Protein 3CNY (pdb70)

InterPro domains:
  IPR013022 Xylose isomerase-like, TIM barrel domain [PF01261] (83-294)
  IPR023952 Inosose dehydratase [MF_01672] (4-299)
  IPR030823 IolE/MocC family [TIGR04379] (9-296)
  IPR036237 Xylose isomerase-like superfamily [SSF51658] (10-296)
  IPR050312 IolE/XylA/MocC-like [PTHR12110] (7-294)

Structure (mmCIF, N/CA/C/O backbone):
data_3CNY
#
_entry.id   3CNY
#
_cell.length_a   51.235
_cell.length_b   51.553
_cell.length_c   246.908
_cell.angle_alpha   90.000
_cell.angle_beta   90.000
_cell.angle_gamma   90.000
#
_symmetry.space_group_name_H-M   'P 21 21 21'
#
loop_
_entity.id
_entity.type
_entity.pdbx_description
1 polymer 'Inositol catabolism protein IolE'
2 non-polymer 1,2-ETHANEDIOL
3 non-polymer 'ACETATE ION'
4 water water
#
loop_
_atom_site.group_PDB
_atom_site.id
_atom_site.type_symbol
_atom_site.label_atom_id
_atom_site.label_alt_id
_atom_site.label_comp_id
_atom_site.label_asym_id
_atom_site.label_entity_id
_atom_site.label_seq_id
_atom_site.pdbx_PDB_ins_code
_atom_site.Cartn_x
_atom_site.Cartn_y
_atom_site.Cartn_z
_atom_site.occupancy
_atom_site.B_iso_or_equiv
_atom_site.auth_seq_id
_atom_site.auth_comp_id
_atom_site.auth_asym_id
_atom_site.auth_atom_id
_atom_site.pdbx_PDB_model_num
ATOM 9 N N . SER A 1 3 ? 15.936 24.708 14.407 1.00 47.15 2 SER A N 1
ATOM 10 C CA . SER A 1 3 ? 15.571 24.382 15.789 1.00 47.54 2 SER A CA 1
ATOM 11 C C . SER A 1 3 ? 15.834 25.582 16.695 1.00 47.23 2 SER A C 1
ATOM 12 O O . SER A 1 3 ? 16.808 26.323 16.503 1.00 44.37 2 SER A O 1
ATOM 15 N N . SER A 1 4 ? 14.944 25.772 17.671 1.00 46.60 3 SER A N 1
ATOM 16 C CA . SER A 1 4 ? 15.127 26.809 18.669 1.00 45.81 3 SER A CA 1
ATOM 17 C C . SER A 1 4 ? 16.372 26.485 19.482 1.00 43.37 3 SER A C 1
ATOM 18 O O . SER A 1 4 ? 17.051 27.386 19.943 1.00 42.69 3 SER A O 1
ATOM 21 N N . LYS A 1 5 ? 16.685 25.199 19.611 1.00 41.12 4 LYS A N 1
ATOM 22 C CA . LYS A 1 5 ? 17.916 24.766 20.279 1.00 39.43 4 LYS A CA 1
ATOM 23 C C . LYS A 1 5 ? 19.208 25.250 19.563 1.00 37.59 4 LYS A C 1
ATOM 24 O O . LYS A 1 5 ? 20.112 25.763 20.224 1.00 36.61 4 LYS A O 1
ATOM 30 N N . ALA A 1 6 ? 19.290 25.061 18.238 1.00 37.05 5 ALA A N 1
ATOM 31 C CA . ALA A 1 6 ? 20.393 25.595 17.399 1.00 35.01 5 ALA A CA 1
ATOM 32 C C . ALA A 1 6 ? 20.579 27.110 17.621 1.00 31.09 5 ALA A C 1
ATOM 33 O O . ALA A 1 6 ? 21.688 27.622 17.817 1.00 26.06 5 ALA A O 1
ATOM 35 N N . GLU A 1 7 ? 19.466 27.821 17.580 1.00 29.27 6 GLU A N 1
ATOM 36 C CA . GLU A 1 7 ? 19.456 29.242 17.855 1.00 31.63 6 GLU A CA 1
ATOM 37 C C . GLU A 1 7 ? 19.885 29.542 19.284 1.00 31.83 6 GLU A C 1
ATOM 38 O O . GLU A 1 7 ? 20.626 30.503 19.531 1.00 30.42 6 GLU A O 1
ATOM 44 N N . LYS A 1 8 ? 19.450 28.696 20.217 1.00 31.60 7 LYS A N 1
ATOM 45 C CA . LYS A 1 8 ? 19.802 28.857 21.627 1.00 32.35 7 LYS A CA 1
ATOM 46 C C . LYS A 1 8 ? 21.292 28.551 21.893 1.00 29.53 7 LYS A C 1
ATOM 47 O O . LYS A 1 8 ? 21.839 28.935 22.918 1.00 32.70 7 LYS A O 1
ATOM 51 N N . ASP A 1 9 ? 21.961 27.897 20.961 1.00 27.01 8 ASP A N 1
ATOM 52 C CA . ASP A 1 9 ? 23.408 27.679 21.079 1.00 24.48 8 ASP A CA 1
ATOM 53 C C . ASP A 1 9 ? 24.227 28.922 20.699 1.00 21.91 8 ASP A C 1
ATOM 54 O O . ASP A 1 9 ? 25.453 28.920 20.839 1.00 21.59 8 ASP A O 1
ATOM 59 N N . ILE A 1 10 ? 23.557 29.950 20.179 1.00 23.25 9 ILE A N 1
ATOM 60 C CA A ILE A 1 10 ? 24.215 31.219 19.821 0.50 24.11 9 ILE A CA 1
ATOM 61 C CA B ILE A 1 10 ? 24.228 31.201 19.828 0.50 23.81 9 ILE A CA 1
ATOM 62 C C . ILE A 1 10 ? 24.014 32.234 20.934 1.00 24.30 9 ILE A C 1
ATOM 63 O O . ILE A 1 10 ? 22.871 32.521 21.323 1.00 26.15 9 ILE A O 1
ATOM 72 N N . LYS A 1 11 ? 25.118 32.752 21.467 1.00 22.41 10 LYS A N 1
ATOM 73 C CA . LYS A 1 11 ? 25.067 33.848 22.439 1.00 20.23 10 LYS A CA 1
ATOM 74 C C . LYS A 1 11 ? 25.338 35.178 21.735 1.00 20.08 10 LYS A C 1
ATOM 75 O O . LYS A 1 11 ? 26.279 35.296 20.958 1.00 20.27 10 LYS A O 1
ATOM 81 N N . TRP A 1 12 ? 24.503 36.178 22.009 1.00 16.11 11 TRP A N 1
ATOM 82 C CA . TRP A 1 12 ? 24.582 37.455 21.330 1.00 15.39 11 TRP A CA 1
ATOM 83 C C . TRP A 1 12 ? 25.203 38.499 22.243 1.00 16.11 11 TRP A C 1
ATOM 84 O O . TRP A 1 12 ? 24.709 38.750 23.341 1.00 19.10 11 TRP A O 1
ATOM 95 N N . GLY A 1 13 ? 26.275 39.122 21.777 1.00 17.58 12 GLY A N 1
ATOM 96 C CA . GLY A 1 13 ? 26.917 40.203 22.479 1.00 15.77 12 GLY A CA 1
ATOM 97 C C . GLY A 1 13 ? 27.126 41.431 21.622 1.00 15.40 12 GLY A C 1
ATOM 98 O O . GLY A 1 13 ? 26.838 41.414 20.424 1.00 14.24 12 GLY A O 1
ATOM 99 N N . ILE A 1 14 ? 27.630 42.498 22.247 1.00 14.06 13 ILE A N 1
ATOM 100 C CA . ILE A 1 14 ? 27.977 43.723 21.556 1.00 12.65 13 ILE A CA 1
ATOM 101 C C . ILE A 1 14 ? 29.216 44.284 22.239 1.00 12.82 13 ILE A C 1
ATOM 102 O O . ILE A 1 14 ? 29.283 44.325 23.487 1.00 15.61 13 ILE A O 1
ATOM 107 N N . ALA A 1 15 ? 30.176 44.702 21.418 1.00 15.18 14 ALA A N 1
ATOM 108 C CA . ALA A 1 15 ? 31.534 45.063 21.883 1.00 16.27 14 ALA A CA 1
ATOM 109 C C . ALA A 1 15 ? 31.600 46.506 22.385 1.00 15.33 14 ALA A C 1
ATOM 110 O O . ALA A 1 15 ? 30.839 47.388 21.913 1.00 16.50 14 ALA A O 1
ATOM 112 N N . PRO A 1 16 ? 32.503 46.769 23.360 1.00 16.36 15 PRO A N 1
ATOM 113 C CA . PRO A 1 16 ? 32.568 48.107 23.961 1.00 16.05 15 PRO A CA 1
ATOM 114 C C . PRO A 1 16 ? 33.100 49.208 23.043 1.00 15.88 15 PRO A C 1
ATOM 115 O O . PRO A 1 16 ? 32.923 50.377 23.346 1.00 13.59 15 PRO A O 1
ATOM 119 N N . ILE A 1 17 ? 33.737 48.849 21.925 1.00 17.14 16 ILE A N 1
ATOM 120 C CA . ILE A 1 17 ? 34.389 49.828 21.042 1.00 16.13 16 ILE A CA 1
ATOM 121 C C . ILE A 1 17 ? 33.402 50.840 20.436 1.00 15.31 16 ILE A C 1
ATOM 122 O O . ILE A 1 17 ? 33.755 51.920 20.071 1.00 15.18 16 ILE A O 1
ATOM 127 N N . GLY A 1 18 ? 32.132 50.507 20.372 1.00 14.40 17 GLY A N 1
ATOM 128 C CA . GLY A 1 18 ? 31.150 51.487 19.928 1.00 15.05 17 GLY A CA 1
ATOM 129 C C . GLY A 1 18 ? 30.847 52.571 20.970 1.00 15.22 17 GLY A C 1
ATOM 130 O O . GLY A 1 18 ? 30.293 53.618 20.638 1.00 20.42 17 GLY A O 1
ATOM 131 N N . TRP A 1 19 ? 31.158 52.300 22.216 1.00 11.70 18 TRP A N 1
ATOM 132 C CA . TRP A 1 19 ? 31.016 53.271 23.303 1.00 11.71 18 TRP A CA 1
ATOM 133 C C . TRP A 1 19 ? 32.279 54.070 23.491 1.00 13.93 18 TRP A C 1
ATOM 134 O O . TRP A 1 19 ? 32.234 55.246 23.873 1.00 16.38 18 TRP A O 1
ATOM 145 N N . ARG A 1 20 ? 33.417 53.408 23.368 1.00 17.13 19 ARG A N 1
ATOM 146 C CA . ARG A 1 20 ? 34.649 54.068 23.760 1.00 15.92 19 ARG A CA 1
ATOM 147 C C . ARG A 1 20 ? 35.831 53.350 23.130 1.00 16.65 19 ARG A C 1
ATOM 148 O O . ARG A 1 20 ? 35.884 52.127 23.119 1.00 17.86 19 ARG A O 1
ATOM 156 N N . ASN A 1 21 ? 36.777 54.137 22.617 1.00 17.95 20 ASN A N 1
ATOM 157 C CA . ASN A 1 21 ? 37.894 53.637 21.828 1.00 18.27 20 ASN A CA 1
ATOM 158 C C . ASN A 1 21 ? 39.163 53.668 22.659 1.00 18.88 20 ASN A C 1
ATOM 159 O O . ASN A 1 21 ? 39.396 54.633 23.433 1.00 20.03 20 ASN A O 1
ATOM 164 N N . ASP A 1 22 ? 39.962 52.614 22.560 1.00 18.23 21 ASP A N 1
ATOM 165 C CA . ASP A 1 22 ? 41.245 52.543 23.291 1.00 21.52 21 ASP A CA 1
ATOM 166 C C . ASP A 1 22 ? 42.415 53.098 22.507 1.00 22.42 21 ASP A C 1
ATOM 167 O O . ASP A 1 22 ? 43.347 53.681 23.079 1.00 22.53 21 ASP A O 1
ATOM 172 N N . ASP A 1 23 ? 42.380 52.912 21.196 1.00 21.08 22 ASP A N 1
ATOM 173 C CA . ASP A 1 23 ? 43.471 53.378 20.334 1.00 21.65 22 ASP A CA 1
ATOM 174 C C . ASP A 1 23 ? 43.477 54.877 20.185 1.00 20.67 22 ASP A C 1
ATOM 175 O O . ASP A 1 23 ? 44.534 55.478 19.971 1.00 21.46 22 ASP A O 1
ATOM 180 N N . ILE A 1 24 ? 42.294 55.484 20.238 1.00 19.39 23 ILE A N 1
ATOM 181 C CA . ILE A 1 24 ? 42.141 56.937 20.177 1.00 21.02 23 ILE A CA 1
ATOM 182 C C . ILE A 1 24 ? 41.364 57.305 21.439 1.00 21.09 23 ILE A C 1
ATOM 183 O O . ILE A 1 24 ? 40.109 57.390 21.413 1.00 20.77 23 ILE A O 1
ATOM 188 N N . PRO A 1 25 ? 42.086 57.467 22.563 1.00 22.49 24 PRO A N 1
ATOM 189 C CA . PRO A 1 25 ? 41.435 57.557 23.864 1.00 22.91 24 PRO A CA 1
ATOM 190 C C . PRO A 1 25 ? 40.391 58.660 24.010 1.00 21.29 24 PRO A C 1
ATOM 191 O O . PRO A 1 25 ? 39.505 58.545 24.819 1.00 22.91 24 PRO A O 1
ATOM 195 N N . SER A 1 26 ? 40.484 59.701 23.206 1.00 20.42 25 SER A N 1
ATOM 196 C CA . SER A 1 26 ? 39.537 60.779 23.267 1.00 17.62 25 SER A CA 1
ATOM 197 C C . SER A 1 26 ? 38.172 60.381 22.789 1.00 19.69 25 SER A C 1
ATOM 198 O O . SER A 1 26 ? 37.202 61.011 23.190 1.00 21.52 25 SER A O 1
ATOM 201 N N . ILE A 1 27 ? 38.086 59.362 21.923 1.00 18.09 26 ILE A N 1
ATOM 202 C CA . ILE A 1 27 ? 36.820 58.904 21.362 1.00 18.94 26 ILE A CA 1
ATOM 203 C C . ILE A 1 27 ? 36.036 58.108 22.418 1.00 18.29 26 ILE A C 1
ATOM 204 O O . ILE A 1 27 ? 36.428 57.015 22.832 1.00 18.32 26 ILE A O 1
ATOM 209 N N . GLY A 1 28 ? 34.930 58.701 22.849 1.00 19.74 27 GLY A N 1
ATOM 210 C CA . GLY A 1 28 ? 34.088 58.149 23.906 1.00 19.47 27 GLY A CA 1
ATOM 211 C C . GLY A 1 28 ? 34.763 58.197 25.260 1.00 19.39 27 GLY A C 1
ATOM 212 O O . GLY A 1 28 ? 34.438 57.419 26.147 1.00 16.89 27 GLY A O 1
ATOM 213 N N . LYS A 1 29 ? 35.734 59.093 25.441 1.00 21.28 28 LYS A N 1
ATOM 214 C CA . LYS A 1 29 ? 36.512 59.117 26.685 1.00 20.62 28 LYS A CA 1
ATOM 215 C C . LYS A 1 29 ? 35.664 59.177 27.951 1.00 21.85 28 LYS A C 1
ATOM 216 O O . LYS A 1 29 ? 35.995 58.544 28.945 1.00 22.13 28 LYS A O 1
ATOM 222 N N . ASP A 1 30 ? 34.570 59.925 27.911 1.00 21.71 29 ASP A N 1
ATOM 223 C CA . ASP A 1 30 ? 33.707 60.116 29.074 1.00 23.59 29 ASP A CA 1
ATOM 224 C C . ASP A 1 30 ? 32.587 59.068 29.209 1.00 22.54 29 ASP A C 1
ATOM 225 O O . ASP A 1 30 ? 31.722 59.168 30.074 1.00 20.98 29 ASP A O 1
ATOM 230 N N . ASN A 1 31 ? 32.598 58.058 28.343 1.00 18.75 30 ASN A N 1
ATOM 231 C CA . ASN A 1 31 ? 31.705 56.928 28.498 1.00 18.62 30 ASN A CA 1
ATOM 232 C C . ASN A 1 31 ? 32.401 55.948 29.420 1.00 17.94 30 ASN A C 1
ATOM 233 O O . ASN A 1 31 ? 33.643 55.973 29.555 1.00 16.02 30 ASN A O 1
ATOM 238 N N . ASN A 1 32 ? 31.628 55.107 30.096 1.00 14.58 31 ASN A N 1
ATOM 239 C CA . ASN A 1 32 ? 32.205 54.196 31.078 1.00 15.66 31 ASN A CA 1
ATOM 240 C C . ASN A 1 32 ? 31.644 52.776 31.042 1.00 15.14 31 ASN A C 1
ATOM 241 O O . ASN A 1 32 ? 30.730 52.485 30.279 1.00 15.54 31 ASN A O 1
ATOM 246 N N . LEU A 1 33 ? 32.250 51.885 31.844 1.00 15.36 32 LEU A N 1
ATOM 247 C CA . LEU A 1 33 ? 31.868 50.477 31.911 1.00 15.30 32 LEU A CA 1
ATOM 248 C C . LEU A 1 33 ? 30.418 50.319 32.318 1.00 16.51 32 LEU A C 1
ATOM 249 O O . LEU A 1 33 ? 29.648 49.545 31.715 1.00 15.77 32 LEU A O 1
ATOM 254 N N . GLN A 1 34 ? 30.010 51.058 33.342 1.00 14.86 33 GLN A N 1
ATOM 255 C CA . GLN A 1 34 ? 28.638 50.901 33.846 1.00 13.69 33 GLN A CA 1
ATOM 256 C C . GLN A 1 34 ? 27.563 51.266 32.817 1.00 13.95 33 GLN A C 1
ATOM 257 O O . GLN A 1 34 ? 26.563 50.562 32.707 1.00 16.43 33 GLN A O 1
ATOM 263 N N . GLN A 1 35 ? 27.770 52.375 32.099 1.00 16.04 34 GLN A N 1
ATOM 264 C CA . GLN A 1 35 ? 26.914 52.832 31.000 1.00 14.82 34 GLN A CA 1
ATOM 265 C C . GLN A 1 35 ? 26.797 51.756 29.914 1.00 14.61 34 GLN A C 1
ATOM 266 O O . GLN A 1 35 ? 25.715 51.303 29.575 1.00 14.07 34 GLN A O 1
ATOM 272 N N . LEU A 1 36 ? 27.941 51.290 29.423 1.00 14.20 35 LEU A N 1
ATOM 273 C CA . LEU A 1 36 ? 27.867 50.293 28.353 1.00 15.98 35 LEU A CA 1
ATOM 274 C C . LEU A 1 36 ? 27.177 49.005 28.807 1.00 14.89 35 LEU A C 1
ATOM 275 O O . LEU A 1 36 ? 26.379 48.436 28.056 1.00 15.80 35 LEU A O 1
ATOM 280 N N . LEU A 1 37 ? 27.435 48.549 30.040 1.00 15.36 36 LEU A N 1
ATOM 281 C CA . LEU A 1 37 ? 26.820 47.301 30.505 1.00 14.83 36 LEU A CA 1
ATOM 282 C C . LEU A 1 37 ? 25.296 47.466 30.662 1.00 14.75 36 LEU A C 1
ATOM 283 O O . LEU A 1 37 ? 24.518 46.631 30.208 1.00 12.73 36 LEU A O 1
ATOM 288 N N . SER A 1 38 ? 24.869 48.559 31.262 1.00 13.97 37 SER A N 1
ATOM 289 C CA . SER A 1 38 ? 23.405 48.759 31.418 1.00 15.37 37 SER A CA 1
ATOM 290 C C . SER A 1 38 ? 22.743 49.059 30.061 1.00 15.93 37 SER A C 1
ATOM 291 O O . SER A 1 38 ? 21.599 48.620 29.834 1.00 15.83 37 SER A O 1
ATOM 294 N N . ASP A 1 39 ? 23.433 49.800 29.180 1.00 16.35 38 ASP A N 1
ATOM 295 C CA . ASP A 1 39 ? 22.959 50.002 27.774 1.00 15.11 38 ASP A CA 1
ATOM 296 C C . ASP A 1 39 ? 22.727 48.652 27.090 1.00 16.06 38 ASP A C 1
ATOM 297 O O . ASP A 1 39 ? 21.744 48.447 26.451 1.00 16.29 38 ASP A O 1
ATOM 302 N N . ILE A 1 40 ? 23.662 47.728 27.281 1.00 15.72 39 ILE A N 1
ATOM 303 C CA . ILE A 1 40 ? 23.558 46.380 26.749 1.00 16.18 39 ILE A CA 1
ATOM 304 C C . ILE A 1 40 ? 22.334 45.622 27.230 1.00 16.92 39 ILE A C 1
ATOM 305 O O . ILE A 1 40 ? 21.657 44.972 26.420 1.00 17.02 39 ILE A O 1
ATOM 310 N N . VAL A 1 41 ? 22.013 45.741 28.519 1.00 17.03 40 VAL A N 1
ATOM 311 C CA . VAL A 1 41 ? 20.791 45.136 29.058 1.00 16.43 40 VAL A CA 1
ATOM 312 C C . VAL A 1 41 ? 19.588 45.779 28.411 1.00 16.68 40 VAL A C 1
ATOM 313 O O . VAL A 1 41 ? 18.646 45.075 28.011 1.00 17.57 40 VAL A O 1
ATOM 317 N N . VAL A 1 42 ? 19.608 47.107 28.324 1.00 15.82 41 VAL A N 1
ATOM 318 C CA . VAL A 1 42 ? 18.468 47.883 27.751 1.00 18.07 41 VAL A CA 1
ATOM 319 C C . VAL A 1 42 ? 18.241 47.445 26.296 1.00 17.18 41 VAL A C 1
ATOM 320 O O . VAL A 1 42 ? 17.122 47.239 25.870 1.00 15.81 41 VAL A O 1
ATOM 324 N N . ALA A 1 43 ? 19.333 47.251 25.558 1.00 17.57 42 ALA A N 1
ATOM 325 C CA . ALA A 1 43 ? 19.263 46.873 24.138 1.00 16.81 42 ALA A CA 1
ATOM 326 C C . ALA A 1 43 ? 18.896 45.406 23.906 1.00 17.88 42 ALA A C 1
ATOM 327 O O . ALA A 1 43 ? 18.364 45.073 22.843 1.00 21.90 42 ALA A O 1
ATOM 329 N N . GLY A 1 44 ? 19.150 44.535 24.888 1.00 17.59 43 GLY A N 1
ATOM 330 C CA . GLY A 1 44 ? 18.758 43.140 24.820 1.00 18.09 43 GLY A CA 1
ATOM 331 C C . GLY A 1 44 ? 19.864 42.129 24.546 1.00 19.38 43 GLY A C 1
ATOM 332 O O . GLY A 1 44 ? 19.585 40.990 24.253 1.00 20.35 43 GLY A O 1
ATOM 333 N N . PHE A 1 45 ? 21.113 42.537 24.663 1.00 17.89 44 PHE A N 1
ATOM 334 C CA . PHE A 1 45 ? 22.227 41.622 24.453 1.00 15.87 44 PHE A CA 1
ATOM 335 C C . PHE A 1 45 ? 22.606 40.969 25.763 1.00 16.00 44 PHE A C 1
ATOM 336 O O . PHE A 1 45 ? 22.264 41.476 26.827 1.00 18.42 44 PHE A O 1
ATOM 344 N N . GLN A 1 46 ? 23.378 39.881 25.686 1.00 16.47 45 GLN A N 1
ATOM 345 C CA . GLN A 1 46 ? 23.694 39.043 26.836 1.00 17.35 45 GLN A CA 1
ATOM 346 C C . GLN A 1 46 ? 25.148 39.201 27.316 1.00 16.37 45 GLN A C 1
ATOM 347 O O . GLN A 1 46 ? 25.549 38.567 28.298 1.00 17.75 45 GLN A O 1
ATOM 353 N N . GLY A 1 47 ? 25.919 40.037 26.642 1.00 16.42 46 GLY A N 1
ATOM 354 C CA . GLY A 1 47 ? 27.337 40.199 26.993 1.00 16.34 46 GLY A CA 1
ATOM 355 C C . GLY A 1 47 ? 28.124 41.150 26.135 1.00 17.28 46 GLY A C 1
ATOM 356 O O . GLY A 1 47 ? 27.597 41.789 25.231 1.00 14.51 46 GLY A O 1
ATOM 357 N N . THR A 1 48 ? 29.438 41.201 26.367 1.00 15.29 47 THR A N 1
ATOM 358 C CA . THR A 1 48 ? 30.263 42.161 25.674 1.00 13.96 47 THR A CA 1
ATOM 359 C C . THR A 1 48 ? 31.670 41.583 25.665 1.00 14.75 47 THR A C 1
ATOM 360 O O . THR A 1 48 ? 31.870 40.517 26.184 1.00 15.10 47 THR A O 1
ATOM 364 N N . GLU A 1 49 ? 32.605 42.309 25.092 1.00 13.90 48 GLU A N 1
ATOM 365 C CA . GLU A 1 49 ? 34.025 41.883 25.137 1.00 14.90 48 GLU A CA 1
ATOM 366 C C . GLU A 1 49 ? 34.781 42.846 26.008 1.00 17.23 48 GLU A C 1
ATOM 367 O O . GLU A 1 49 ? 34.237 43.842 26.417 1.00 15.59 48 GLU A O 1
ATOM 373 N N . VAL A 1 50 ? 36.040 42.536 26.300 1.00 18.25 49 VAL A N 1
ATOM 374 C CA . VAL A 1 50 ? 36.834 43.380 27.178 1.00 17.09 49 VAL A CA 1
ATOM 375 C C . VAL A 1 50 ? 37.464 44.600 26.476 1.00 19.38 49 VAL A C 1
ATOM 376 O O . VAL A 1 50 ? 38.316 44.448 25.596 1.00 19.16 49 VAL A O 1
ATOM 380 N N . GLY A 1 51 ? 37.082 45.795 26.921 1.00 18.25 50 GLY A N 1
ATOM 381 C CA . GLY A 1 51 ? 37.679 47.055 26.478 1.00 19.22 50 GLY A CA 1
ATOM 382 C C . GLY A 1 51 ? 38.971 47.289 27.236 1.00 18.14 50 GLY A C 1
ATOM 383 O O . GLY A 1 51 ? 39.156 46.791 28.318 1.00 16.82 50 GLY A O 1
ATOM 384 N N . GLY A 1 52 ? 39.856 48.072 26.665 1.00 21.76 51 GLY A N 1
ATOM 385 C CA . GLY A 1 52 ? 41.121 48.354 27.310 1.00 21.89 51 GLY A CA 1
ATOM 386 C C . GLY A 1 52 ? 41.001 49.139 28.588 1.00 22.35 51 GLY A C 1
ATOM 387 O O . GLY A 1 52 ? 41.893 49.078 29.414 1.00 22.86 51 GLY A O 1
ATOM 388 N N . PHE A 1 53 ? 39.911 49.903 28.732 1.00 21.22 52 PHE A N 1
ATOM 389 C CA . PHE A 1 53 ? 39.659 50.716 29.900 1.00 20.44 52 PHE A CA 1
ATOM 390 C C . PHE A 1 53 ? 38.954 49.945 31.011 1.00 21.00 52 PHE A C 1
ATOM 391 O O . PHE A 1 53 ? 38.708 50.480 32.090 1.00 19.68 52 PHE A O 1
ATOM 399 N N . PHE A 1 54 ? 38.592 48.704 30.739 1.00 21.25 53 PHE A N 1
ATOM 400 C CA . PHE A 1 54 ? 37.912 47.872 31.722 1.00 19.53 53 PHE A CA 1
ATOM 401 C C . PHE A 1 54 ? 38.787 47.669 32.970 1.00 24.03 53 PHE A C 1
ATOM 402 O O . PHE A 1 54 ? 40.034 47.713 32.903 1.00 21.93 53 PHE A O 1
ATOM 410 N N . PRO A 1 55 ? 38.139 47.446 34.106 1.00 24.08 54 PRO A N 1
ATOM 411 C CA . PRO A 1 55 ? 38.878 47.200 35.346 1.00 24.67 54 PRO A CA 1
ATOM 412 C C . PRO A 1 55 ? 39.381 45.764 35.498 1.00 23.50 54 PRO A C 1
ATOM 413 O O . PRO A 1 55 ? 39.265 44.915 34.571 1.00 24.36 54 PRO A O 1
ATOM 417 N N . GLY A 1 56 ? 39.915 45.474 36.681 1.00 22.28 55 GLY A N 1
ATOM 418 C CA . GLY A 1 56 ? 40.323 44.138 37.030 1.00 20.30 55 GLY A CA 1
ATOM 419 C C . GLY A 1 56 ? 39.150 43.224 37.225 1.00 21.91 55 GLY A C 1
ATOM 420 O O . GLY A 1 56 ? 37.986 43.688 37.220 1.00 21.53 55 GLY A O 1
ATOM 421 N N . PRO A 1 57 ? 39.432 41.918 37.374 1.00 21.96 56 PRO A N 1
ATOM 422 C CA . PRO A 1 57 ? 38.385 40.886 37.399 1.00 22.10 56 PRO A CA 1
ATOM 423 C C . PRO A 1 57 ? 37.354 41.021 38.506 1.00 23.69 56 PRO A C 1
ATOM 424 O O . PRO A 1 57 ? 36.170 40.730 38.282 1.00 24.39 56 PRO A O 1
ATOM 428 N N . GLU A 1 58 ? 37.778 41.444 39.690 1.00 24.47 57 GLU A N 1
ATOM 429 C CA . GLU A 1 58 ? 36.854 41.522 40.812 1.00 28.48 57 GLU A CA 1
ATOM 430 C C . GLU A 1 58 ? 35.764 42.571 40.544 1.00 23.29 57 GLU A C 1
ATOM 431 O O . GLU A 1 58 ? 34.570 42.288 40.667 1.00 24.17 57 GLU A O 1
ATOM 437 N N . LYS A 1 59 ? 36.181 43.766 40.144 1.00 23.19 58 LYS A N 1
ATOM 438 C CA . LYS A 1 59 ? 35.241 44.845 39.820 1.00 23.93 58 LYS A CA 1
ATOM 439 C C . LYS A 1 59 ? 34.386 44.510 38.590 1.00 22.24 58 LYS A C 1
ATOM 440 O O . LYS A 1 59 ? 33.132 44.663 38.603 1.00 20.32 58 LYS A O 1
ATOM 443 N N . LEU A 1 60 ? 35.053 44.014 37.547 1.00 19.44 59 LEU A N 1
ATOM 444 C CA . LEU A 1 60 ? 34.327 43.654 36.319 1.00 18.85 59 LEU A CA 1
ATOM 445 C C . LEU A 1 60 ? 33.301 42.574 36.613 1.00 17.38 59 LEU A C 1
ATOM 446 O O . LEU A 1 60 ? 32.118 42.721 36.251 1.00 16.74 59 LEU A O 1
ATOM 451 N N . ASN A 1 61 ? 33.699 41.497 37.293 1.00 17.52 60 ASN A N 1
ATOM 452 C CA . ASN A 1 61 ? 32.743 40.454 37.648 1.00 18.44 60 ASN A CA 1
ATOM 453 C C . ASN A 1 61 ? 31.544 40.962 38.459 1.00 17.00 60 ASN A C 1
ATOM 454 O O . ASN A 1 61 ? 30.409 40.557 38.211 1.00 17.24 60 ASN A O 1
ATOM 459 N N . TYR A 1 62 ? 31.812 41.838 39.420 1.00 18.50 61 TYR A N 1
ATOM 460 C CA . TYR A 1 62 ? 30.784 42.436 40.241 1.00 18.93 61 TYR A CA 1
ATOM 461 C C . TYR A 1 62 ? 29.783 43.205 39.395 1.00 16.52 61 TYR A C 1
ATOM 462 O O . TYR A 1 62 ? 28.573 43.025 39.529 1.00 17.69 61 TYR A O 1
ATOM 471 N N . GLU A 1 63 ? 30.280 44.048 38.512 1.00 15.61 62 GLU A N 1
ATOM 472 C CA . GLU A 1 63 ? 29.402 44.862 37.640 1.00 18.06 62 GLU A CA 1
ATOM 473 C C . GLU A 1 63 ? 28.665 43.973 36.647 1.00 18.59 62 GLU A C 1
ATOM 474 O O . GLU A 1 63 ? 27.487 44.179 36.352 1.00 16.45 62 GLU A O 1
ATOM 480 N N . LEU A 1 64 ? 29.325 42.919 36.179 1.00 16.63 63 LEU A N 1
ATOM 481 C CA . LEU A 1 64 ? 28.623 41.990 35.280 1.00 16.32 63 LEU A CA 1
ATOM 482 C C . LEU A 1 64 ? 27.499 41.278 36.019 1.00 17.83 63 LEU A C 1
ATOM 483 O O . LEU A 1 64 ? 26.377 41.135 35.493 1.00 17.66 63 LEU A O 1
ATOM 488 N N . LYS A 1 65 ? 27.772 40.854 37.265 1.00 16.63 64 LYS A N 1
ATOM 489 C CA . LYS A 1 65 ? 26.787 40.071 38.016 1.00 18.37 64 LYS A CA 1
ATOM 490 C C . LYS A 1 65 ? 25.532 40.885 38.362 1.00 17.06 64 LYS A C 1
ATOM 491 O O . LYS A 1 65 ? 24.409 40.343 38.314 1.00 15.46 64 LYS A O 1
ATOM 494 N N . LEU A 1 66 ? 25.700 42.174 38.672 1.00 17.96 65 LEU A N 1
ATOM 495 C CA . LEU A 1 66 ? 24.525 43.057 38.913 1.00 17.51 65 LEU A CA 1
ATOM 496 C C . LEU A 1 66 ? 23.543 43.087 37.744 1.00 17.49 65 LEU A C 1
ATOM 497 O O . LEU A 1 66 ? 22.337 43.362 37.932 1.00 18.37 65 LEU A O 1
ATOM 502 N N . ARG A 1 67 ? 24.065 42.824 36.539 1.00 18.19 66 ARG A N 1
ATOM 503 C CA . ARG A 1 67 ? 23.325 42.984 35.290 1.00 18.87 66 ARG A CA 1
ATOM 504 C C . ARG A 1 67 ? 23.062 41.677 34.551 1.00 17.32 66 ARG A C 1
ATOM 505 O O . ARG A 1 67 ? 22.535 41.723 33.443 1.00 16.49 66 ARG A O 1
ATOM 513 N N . ASN A 1 68 ? 23.451 40.557 35.181 1.00 15.56 67 ASN A N 1
ATOM 514 C CA . ASN A 1 68 ? 23.342 39.223 34.592 1.00 18.02 67 ASN A CA 1
ATOM 515 C C . ASN A 1 68 ? 23.948 39.176 33.197 1.00 18.83 67 ASN A C 1
ATOM 516 O O . ASN A 1 68 ? 23.339 38.667 32.274 1.00 16.96 67 ASN A O 1
ATOM 521 N N . LEU A 1 69 ? 25.196 39.638 33.074 1.00 16.92 68 LEU A N 1
ATOM 522 C CA . LEU A 1 69 ? 25.887 39.696 31.795 1.00 16.79 68 LEU A CA 1
ATOM 523 C C . LEU A 1 69 ? 27.185 38.873 31.827 1.00 14.45 68 LEU A C 1
ATOM 524 O O . LEU A 1 69 ? 27.669 38.501 32.901 1.00 16.44 68 LEU A O 1
ATOM 529 N N . GLU A 1 70 ? 27.654 38.497 30.643 1.00 16.89 69 GLU A N 1
ATOM 530 C CA . GLU A 1 70 ? 28.878 37.700 30.488 1.00 18.88 69 GLU A CA 1
ATOM 531 C C . GLU A 1 70 ? 29.908 38.385 29.615 1.00 17.26 69 GLU A C 1
ATOM 532 O O . GLU A 1 70 ? 29.575 39.296 28.874 1.00 18.44 69 GLU A O 1
ATOM 538 N N . ILE A 1 71 ? 31.150 37.886 29.644 1.00 17.85 70 ILE A N 1
ATOM 539 C CA . ILE A 1 71 ? 32.206 38.343 28.748 1.00 19.32 70 ILE A CA 1
ATOM 540 C C . ILE A 1 71 ? 32.463 37.258 27.682 1.00 16.89 70 ILE A C 1
ATOM 541 O O . ILE A 1 71 ? 32.702 36.110 27.997 1.00 17.86 70 ILE A O 1
ATOM 546 N N . ALA A 1 72 ? 32.403 37.670 26.433 1.00 14.11 71 ALA A N 1
ATOM 547 C CA . ALA A 1 72 ? 32.533 36.805 25.262 1.00 15.01 71 ALA A CA 1
ATOM 548 C C . ALA A 1 72 ? 33.994 36.517 24.980 1.00 17.43 71 ALA A C 1
ATOM 549 O O . ALA A 1 72 ? 34.332 35.425 24.509 1.00 20.00 71 ALA A O 1
ATOM 551 N N . GLY A 1 73 ? 34.848 37.499 25.241 1.00 18.48 72 GLY A N 1
ATOM 552 C CA . GLY A 1 73 ? 36.253 37.345 24.956 1.00 17.37 72 GLY A CA 1
ATOM 553 C C . GLY A 1 73 ? 37.005 38.624 25.058 1.00 17.53 72 GLY A C 1
ATOM 554 O O . GLY A 1 73 ? 36.449 39.661 25.397 1.00 17.63 72 GLY A O 1
ATOM 555 N N . GLN A 1 74 ? 38.287 38.557 24.740 1.00 15.99 73 GLN A N 1
ATOM 556 C CA . GLN A 1 74 ? 39.159 39.730 24.752 1.00 18.57 73 GLN A CA 1
ATOM 557 C C . GLN A 1 74 ? 40.233 39.651 23.680 1.00 19.82 73 GLN A C 1
ATOM 558 O O . GLN A 1 74 ? 40.795 38.562 23.442 1.00 19.08 73 GLN A O 1
ATOM 564 N N . TRP A 1 75 ? 40.480 40.792 23.030 1.00 19.03 74 TRP A N 1
ATOM 565 C CA . TRP A 1 75 ? 41.567 40.978 22.077 1.00 18.23 74 TRP A CA 1
ATOM 566 C C . TRP A 1 75 ? 42.947 40.767 22.698 1.00 19.21 74 TRP A C 1
ATOM 567 O O . TRP A 1 75 ? 43.223 41.268 23.783 1.00 18.85 74 TRP A O 1
ATOM 578 N N . PHE A 1 76 ? 43.812 40.058 21.989 1.00 18.21 75 PHE A N 1
ATOM 579 C CA . PHE A 1 76 ? 45.243 39.982 22.346 1.00 19.05 75 PHE A CA 1
ATOM 580 C C . PHE A 1 76 ? 46.123 40.401 21.165 1.00 18.40 75 PHE A C 1
ATOM 581 O O . PHE A 1 76 ? 46.046 39.810 20.089 1.00 17.45 75 PHE A O 1
ATOM 589 N N . SER A 1 77 ? 46.975 41.405 21.376 1.00 18.63 76 SER A N 1
ATOM 590 C CA . SER A 1 77 ? 47.948 41.824 20.395 1.00 17.37 76 SER A CA 1
ATOM 591 C C . SER A 1 77 ? 49.182 40.911 20.470 1.00 19.28 76 SER A C 1
ATOM 592 O O . SER A 1 77 ? 49.977 41.021 21.406 1.00 20.18 76 SER A O 1
ATOM 595 N N . SER A 1 78 ? 49.331 40.029 19.482 1.00 19.57 77 SER A N 1
ATOM 596 C CA . SER A 1 78 ? 50.455 39.084 19.416 1.00 17.87 77 SER A CA 1
ATOM 597 C C . SER A 1 78 ? 51.648 39.682 18.696 1.00 17.98 77 SER A C 1
ATOM 598 O O . SER A 1 78 ? 51.516 40.307 17.637 1.00 20.03 77 SER A O 1
ATOM 601 N N . TYR A 1 79 ? 52.831 39.462 19.247 1.00 18.13 78 TYR A N 1
ATOM 602 C CA . TYR A 1 79 ? 54.068 39.972 18.652 1.00 17.00 78 TYR A CA 1
ATOM 603 C C . TYR A 1 79 ? 55.110 38.865 18.640 1.00 19.53 78 TYR A C 1
ATOM 604 O O . TYR A 1 79 ? 56.302 39.083 18.996 1.00 21.82 78 TYR A O 1
ATOM 613 N N . ILE A 1 80 ? 54.668 37.714 18.143 1.00 19.16 79 ILE A N 1
ATOM 614 C CA . ILE A 1 80 ? 55.535 36.557 17.897 1.00 19.35 79 ILE A CA 1
ATOM 615 C C . ILE A 1 80 ? 56.712 36.957 17.043 1.00 21.03 79 ILE A C 1
ATOM 616 O O . ILE A 1 80 ? 57.835 36.600 17.366 1.00 23.40 79 ILE A O 1
ATOM 621 N N . ILE A 1 81 ? 56.459 37.693 15.952 1.00 22.02 80 ILE A N 1
ATOM 622 C CA . ILE A 1 81 ? 57.529 38.064 15.038 1.00 20.71 80 ILE A CA 1
ATOM 623 C C . ILE A 1 81 ? 58.461 39.047 15.717 1.00 20.34 80 ILE A C 1
ATOM 624 O O . ILE A 1 81 ? 59.694 38.864 15.701 1.00 23.83 80 ILE A O 1
ATOM 629 N N . ARG A 1 82 ? 57.914 40.095 16.307 1.00 18.82 81 ARG A N 1
ATOM 630 C CA . ARG A 1 82 ? 58.717 41.163 16.897 1.00 22.53 81 ARG A CA 1
ATOM 631 C C . ARG A 1 82 ? 59.497 40.643 18.104 1.00 23.76 81 ARG A C 1
ATOM 632 O O . ARG A 1 82 ? 60.696 40.883 18.210 1.00 24.78 81 ARG A O 1
ATOM 640 N N . ASP A 1 83 ? 58.823 39.904 18.973 1.00 21.89 82 ASP A N 1
ATOM 641 C CA . ASP A 1 83 ? 59.361 39.586 20.309 1.00 23.46 82 ASP A CA 1
ATOM 642 C C . ASP A 1 83 ? 59.821 38.168 20.480 1.00 22.72 82 ASP A C 1
ATOM 643 O O . ASP A 1 83 ? 60.485 37.850 21.478 1.00 27.26 82 ASP A O 1
ATOM 648 N N . GLY A 1 84 ? 59.479 37.293 19.546 1.00 22.25 83 GLY A N 1
ATOM 649 C CA . GLY A 1 84 ? 59.765 35.881 19.685 1.00 23.60 83 GLY A CA 1
ATOM 650 C C . GLY A 1 84 ? 58.720 35.145 20.509 1.00 23.27 83 GLY A C 1
ATOM 651 O O . GLY A 1 84 ? 58.117 35.701 21.413 1.00 24.99 83 GLY A O 1
ATOM 652 N N . ILE A 1 85 ? 58.531 33.879 20.211 1.00 26.19 84 ILE A N 1
ATOM 653 C CA . ILE A 1 85 ? 57.456 33.107 20.820 1.00 27.12 84 ILE A CA 1
ATOM 654 C C . ILE A 1 85 ? 57.519 33.018 22.368 1.00 27.98 84 ILE A C 1
ATOM 655 O O . ILE A 1 85 ? 56.487 32.940 23.033 1.00 25.92 84 ILE A O 1
ATOM 660 N N . GLU A 1 86 ? 58.723 33.036 22.944 1.00 28.80 85 GLU A N 1
ATOM 661 C CA . GLU A 1 86 ? 58.866 32.987 24.404 1.00 29.68 85 GLU A CA 1
ATOM 662 C C . GLU A 1 86 ? 58.267 34.200 25.095 1.00 27.56 85 GLU A C 1
ATOM 663 O O . GLU A 1 86 ? 57.432 34.068 25.993 1.00 30.87 85 GLU A O 1
ATOM 669 N N . LYS A 1 87 ? 58.684 35.387 24.683 1.00 25.27 86 LYS A N 1
ATOM 670 C CA . LYS A 1 87 ? 58.165 36.623 25.235 1.00 25.10 86 LYS A CA 1
ATOM 671 C C . LYS A 1 87 ? 56.663 36.759 24.935 1.00 25.94 86 LYS A C 1
ATOM 672 O O . LYS A 1 87 ? 55.881 37.116 25.814 1.00 24.69 86 LYS A O 1
ATOM 675 N N . ALA A 1 88 ? 56.264 36.451 23.695 1.00 25.57 87 ALA A N 1
ATOM 676 C CA . ALA A 1 88 ? 54.848 36.595 23.304 1.00 24.59 87 ALA A CA 1
ATOM 677 C C . ALA A 1 88 ? 53.958 35.661 24.110 1.00 25.44 87 ALA A C 1
ATOM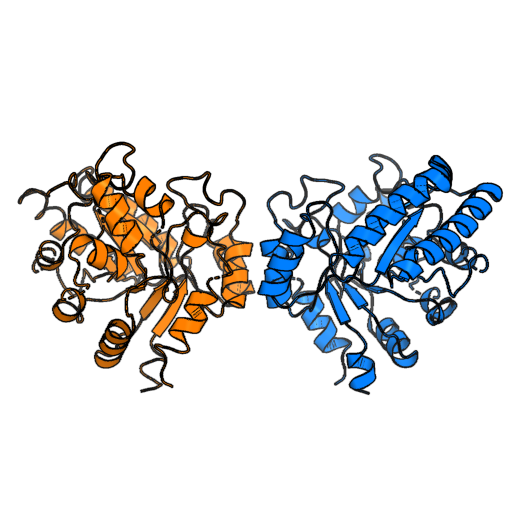 678 O O . ALA A 1 88 ? 52.850 36.026 24.521 1.00 23.36 87 ALA A O 1
ATOM 680 N N . SER A 1 89 ? 54.450 34.451 24.345 1.00 26.37 88 SER A N 1
ATOM 681 C CA . SER A 1 89 ? 53.693 33.439 25.103 1.00 27.46 88 SER A CA 1
ATOM 682 C C . SER A 1 89 ? 53.465 33.839 26.569 1.00 28.34 88 SER A C 1
ATOM 683 O O . SER A 1 89 ? 52.426 33.514 27.160 1.00 26.48 88 SER A O 1
ATOM 686 N N . GLU A 1 90 ? 54.426 34.555 27.133 1.00 28.30 89 GLU A N 1
ATOM 687 C CA . GLU A 1 90 ? 54.313 35.121 28.472 1.00 29.68 89 GLU A CA 1
ATOM 688 C C . GLU A 1 90 ? 53.175 36.148 28.546 1.00 29.14 89 GLU A C 1
ATOM 689 O O . GLU A 1 90 ? 52.361 36.108 29.476 1.00 28.17 89 GLU A O 1
ATOM 692 N N . ALA A 1 91 ? 53.128 37.067 27.575 1.00 27.02 90 ALA A N 1
ATOM 693 C CA . ALA A 1 91 ? 52.031 38.023 27.466 1.00 24.77 90 ALA A CA 1
ATOM 694 C C . ALA A 1 91 ? 50.700 37.321 27.289 1.00 23.97 90 ALA A C 1
ATOM 695 O O . ALA A 1 91 ? 49.698 37.729 27.894 1.00 24.54 90 ALA A O 1
ATOM 697 N N . PHE A 1 92 ? 50.684 36.286 26.446 1.00 24.28 91 PHE A N 1
ATOM 698 C CA . PHE A 1 92 ? 49.451 35.577 26.153 1.00 22.68 91 PHE A CA 1
ATOM 699 C C . PHE A 1 92 ? 48.940 34.851 27.389 1.00 24.82 91 PHE A C 1
ATOM 700 O O . PHE A 1 92 ? 47.731 34.821 27.644 1.00 23.86 91 PHE A O 1
ATOM 708 N N . GLU A 1 93 ? 49.841 34.232 28.142 1.00 25.59 92 GLU A N 1
ATOM 709 C CA . GLU A 1 93 ? 49.390 33.494 29.317 1.00 27.21 92 GLU A CA 1
ATOM 710 C C . GLU A 1 93 ? 48.729 34.436 30.335 1.00 25.23 92 GLU A C 1
ATOM 711 O O . GLU A 1 93 ? 47.756 34.048 30.961 1.00 26.11 92 GLU A O 1
ATOM 717 N N . LYS A 1 94 ? 49.203 35.677 30.447 1.00 25.08 93 LYS A N 1
ATOM 718 C CA . LYS A 1 94 ? 48.559 36.663 31.320 1.00 27.40 93 LYS A CA 1
ATOM 719 C C . LYS A 1 94 ? 47.139 37.015 30.864 1.00 26.48 93 LYS A C 1
ATOM 720 O O . LYS A 1 94 ? 46.249 37.188 31.686 1.00 25.36 93 LYS A O 1
ATOM 726 N N . HIS A 1 95 ? 46.918 37.131 29.555 1.00 26.83 94 HIS A N 1
ATOM 727 C CA . HIS A 1 95 ? 45.555 37.323 29.054 1.00 25.31 94 HIS A CA 1
ATOM 728 C C . HIS A 1 95 ? 44.678 36.143 29.382 1.00 22.63 94 HIS A C 1
ATOM 729 O O . HIS A 1 95 ? 43.495 36.296 29.714 1.00 20.68 94 HIS A O 1
ATOM 736 N N . CYS A 1 96 ? 45.233 34.957 29.227 1.00 20.70 95 CYS A N 1
ATOM 737 C CA . CYS A 1 96 ? 44.539 33.727 29.551 1.00 23.12 95 CYS A CA 1
ATOM 738 C C . CYS A 1 96 ? 44.066 33.709 31.012 1.00 22.80 95 CYS A C 1
ATOM 739 O O . CYS A 1 96 ? 42.916 33.352 31.296 1.00 23.26 95 CYS A O 1
ATOM 742 N N . GLN A 1 97 ? 44.943 34.119 31.910 1.00 24.65 96 GLN A N 1
ATOM 743 C CA . GLN A 1 97 ? 44.640 34.174 33.355 1.00 25.72 96 GLN A CA 1
ATOM 744 C C . GLN A 1 97 ? 43.461 35.123 33.601 1.00 23.15 96 GLN A C 1
ATOM 745 O O . GLN A 1 97 ? 42.537 34.805 34.351 1.00 22.73 96 GLN A O 1
ATOM 751 N N . TYR A 1 98 ? 43.486 36.261 32.911 1.00 21.54 97 TYR A N 1
ATOM 752 C CA . TYR A 1 98 ? 42.445 37.283 33.039 1.00 21.75 97 TYR A CA 1
ATOM 753 C C . TYR A 1 98 ? 41.100 36.779 32.529 1.00 21.99 97 TYR A C 1
ATOM 754 O O . TYR A 1 98 ? 40.077 36.917 33.203 1.00 21.53 97 TYR A O 1
ATOM 763 N N . LEU A 1 99 ? 41.106 36.195 31.325 1.00 21.92 98 LEU A N 1
ATOM 764 C CA . LEU A 1 99 ? 39.932 35.563 30.740 1.00 18.81 98 LEU A CA 1
ATOM 765 C C . LEU A 1 99 ? 39.299 34.490 31.629 1.00 22.44 98 LEU A C 1
ATOM 766 O O . LEU A 1 99 ? 38.075 34.395 31.770 1.00 17.93 98 LEU A O 1
ATOM 771 N N . LYS A 1 100 ? 40.125 33.624 32.186 1.00 21.11 99 LYS A N 1
ATOM 772 C CA . LYS A 1 100 ? 39.580 32.623 33.086 1.00 22.04 99 LYS A CA 1
ATOM 773 C C . LYS A 1 100 ? 38.937 33.277 34.340 1.00 19.35 99 LYS A C 1
ATOM 774 O O . LYS A 1 100 ? 37.850 32.870 34.754 1.00 21.84 99 LYS A O 1
ATOM 780 N N . ALA A 1 101 ? 39.596 34.296 34.881 1.00 18.61 100 ALA A N 1
ATOM 781 C CA . ALA A 1 101 ? 39.147 35.019 36.070 1.00 20.26 100 ALA A CA 1
ATOM 782 C C . ALA A 1 101 ? 37.748 35.624 35.860 1.00 20.48 100 ALA A C 1
ATOM 783 O O . ALA A 1 101 ? 36.956 35.713 36.793 1.00 21.98 100 ALA A O 1
ATOM 785 N N . ILE A 1 102 ? 37.469 36.048 34.629 1.00 21.00 101 ILE A N 1
ATOM 786 C CA . ILE A 1 102 ? 36.150 36.623 34.279 1.00 21.14 101 ILE A CA 1
ATOM 787 C C . ILE A 1 102 ? 35.197 35.656 33.525 1.00 22.76 101 ILE A C 1
ATOM 788 O O . ILE A 1 102 ? 34.147 36.071 32.987 1.00 21.77 101 ILE A O 1
ATOM 793 N N . ASN A 1 103 ? 35.573 34.376 33.496 1.00 21.13 102 ASN A N 1
ATOM 794 C CA A ASN A 1 103 ? 34.729 33.337 32.931 0.50 21.58 102 ASN A CA 1
ATOM 795 C CA B ASN A 1 103 ? 34.803 33.281 32.885 0.50 21.80 102 ASN A CA 1
ATOM 796 C C . ASN A 1 103 ? 34.444 33.505 31.413 1.00 22.09 102 ASN A C 1
ATOM 797 O O . ASN A 1 103 ? 33.340 33.176 30.945 1.00 20.19 102 ASN A O 1
ATOM 806 N N . ALA A 1 104 ? 35.413 34.050 30.683 1.00 19.62 103 ALA A N 1
ATOM 807 C CA . ALA A 1 104 ? 35.293 34.316 29.250 1.00 20.96 103 ALA A CA 1
ATOM 808 C C . ALA A 1 104 ? 35.870 33.106 28.483 1.00 21.98 103 ALA A C 1
ATOM 809 O O . ALA A 1 104 ? 36.834 32.463 28.936 1.00 23.83 103 ALA A O 1
ATOM 811 N N . PRO A 1 105 ? 35.217 32.708 27.395 1.00 20.71 104 PRO A N 1
ATOM 812 C CA . PRO A 1 105 ? 35.670 31.522 26.646 1.00 20.76 104 PRO A CA 1
ATOM 813 C C . PRO A 1 105 ? 36.788 31.660 25.617 1.00 19.29 104 PRO A C 1
ATOM 814 O O . PRO A 1 105 ? 37.385 30.636 25.260 1.00 19.51 104 PRO A O 1
ATOM 818 N N . VAL A 1 106 ? 37.020 32.877 25.115 1.00 17.42 105 VAL A N 1
ATOM 819 C CA . VAL A 1 106 ? 37.767 33.089 23.874 1.00 17.84 105 VAL A CA 1
ATOM 820 C C . VAL A 1 106 ? 38.814 34.181 24.006 1.00 19.24 105 VAL A C 1
ATOM 821 O O . VAL A 1 106 ? 38.519 35.312 24.438 1.00 19.28 105 VAL A O 1
ATOM 825 N N . ALA A 1 107 ? 40.041 33.819 23.615 1.00 17.98 106 ALA A N 1
ATOM 826 C CA . ALA A 1 107 ? 41.124 34.767 23.358 1.00 18.00 106 ALA A CA 1
ATOM 827 C C . ALA A 1 107 ? 41.137 35.122 21.860 1.00 15.57 106 ALA A C 1
ATOM 828 O O . ALA A 1 107 ? 41.368 34.251 20.988 1.00 18.57 106 ALA A O 1
ATOM 830 N N . VAL A 1 108 ? 40.864 36.382 21.550 1.00 16.53 107 VAL A N 1
ATOM 831 C CA . VAL A 1 108 ? 40.807 36.848 20.160 1.00 17.76 107 VAL A CA 1
ATOM 832 C C . VAL A 1 108 ? 42.184 37.388 19.795 1.00 18.58 107 VAL A C 1
ATOM 833 O O . VAL A 1 108 ? 42.572 38.415 20.265 1.00 23.47 107 VAL A O 1
ATOM 837 N N . VAL A 1 109 ? 42.890 36.687 18.936 1.00 16.18 108 VAL A N 1
ATOM 838 C CA . VAL A 1 109 ? 44.319 36.971 18.681 1.00 16.04 108 VAL A CA 1
ATOM 839 C C . VAL A 1 109 ? 44.579 37.525 17.267 1.00 14.91 108 VAL A C 1
ATOM 840 O O . VAL A 1 109 ? 44.112 36.974 16.271 1.00 13.58 108 VAL A O 1
ATOM 844 N N . SER A 1 110 ? 45.423 38.549 17.167 1.00 14.48 109 SER A N 1
ATOM 845 C CA . SER A 1 110 ? 45.910 38.998 15.879 1.00 15.21 109 SER A CA 1
ATOM 846 C C . SER A 1 110 ? 47.416 39.195 16.004 1.00 16.12 109 SER A C 1
ATOM 847 O O . SER A 1 110 ? 47.842 39.800 16.966 1.00 16.57 109 SER A O 1
ATOM 850 N N . GLU A 1 111 ? 48.191 38.639 15.081 1.00 16.12 110 GLU A N 1
ATOM 851 C CA . GLU A 1 111 ? 49.638 38.985 15.003 1.00 16.84 110 GLU A CA 1
ATOM 852 C C . GLU A 1 111 ? 49.764 40.401 14.507 1.00 17.01 110 GLU A C 1
ATOM 853 O O . GLU A 1 111 ? 49.479 40.710 13.344 1.00 18.42 110 GLU A O 1
ATOM 859 N N . GLN A 1 112 ? 50.224 41.273 15.413 1.00 16.44 111 GLN A N 1
ATOM 860 C CA . GLN A 1 112 ? 50.248 42.670 15.227 1.00 16.14 111 GLN A CA 1
ATOM 861 C C . GLN A 1 112 ? 51.592 43.222 14.745 1.00 16.30 111 GLN A C 1
ATOM 862 O O . GLN A 1 112 ? 51.681 44.386 14.434 1.00 15.58 111 GLN A O 1
ATOM 868 N N . THR A 1 113 ? 52.612 42.387 14.641 1.00 17.03 112 THR A N 1
ATOM 869 C CA . THR A 1 113 ? 53.896 42.915 14.168 1.00 17.35 112 THR A CA 1
ATOM 870 C C . THR A 1 113 ? 53.674 43.515 12.799 1.00 17.44 112 THR A C 1
ATOM 871 O O . THR A 1 113 ? 53.062 42.872 11.897 1.00 17.12 112 THR A O 1
ATOM 875 N N . TYR A 1 114 ? 54.178 44.728 12.644 1.00 16.30 113 TYR A N 1
ATOM 876 C CA . TYR A 1 114 ? 54.129 45.515 11.395 1.00 16.01 113 TYR A CA 1
ATOM 877 C C . TYR A 1 114 ? 52.740 46.081 11.045 1.00 14.71 113 TYR A C 1
ATOM 878 O O . TYR A 1 114 ? 52.590 46.704 9.984 1.00 16.04 113 TYR A O 1
ATOM 887 N N . THR A 1 115 ? 51.753 45.905 11.909 1.00 18.03 114 THR A N 1
ATOM 888 C CA . THR A 1 115 ? 50.422 46.406 11.541 1.00 17.27 114 THR A CA 1
ATOM 889 C C . THR A 1 115 ? 50.440 47.921 11.260 1.00 19.26 114 THR A C 1
ATOM 890 O O . THR A 1 115 ? 51.153 48.679 11.929 1.00 18.68 114 THR A O 1
ATOM 894 N N . ILE A 1 116 ? 49.608 48.356 10.323 1.00 17.19 115 ILE A N 1
ATOM 895 C CA . ILE A 1 116 ? 49.388 49.759 10.026 1.00 16.63 115 ILE A CA 1
ATOM 896 C C . ILE A 1 116 ? 48.047 50.275 10.562 1.00 14.15 115 ILE A C 1
ATOM 897 O O . ILE A 1 116 ? 47.672 51.386 10.267 1.00 16.18 115 ILE A O 1
ATOM 902 N N . GLN A 1 117 ? 47.346 49.462 11.346 1.00 16.83 116 GLN A N 1
ATOM 903 C CA . GLN A 1 117 ? 45.971 49.784 11.757 1.00 16.62 116 GLN A CA 1
ATOM 904 C C . GLN A 1 117 ? 45.906 50.986 12.730 1.00 16.97 116 GLN A C 1
ATOM 905 O O . GLN A 1 117 ? 44.841 51.593 12.901 1.00 17.31 116 GLN A O 1
ATOM 911 N N . ARG A 1 118 ? 47.024 51.323 13.358 1.00 17.37 117 ARG A N 1
ATOM 912 C CA A ARG A 1 118 ? 47.079 52.479 14.259 0.50 18.74 117 ARG A CA 1
ATOM 913 C CA B ARG A 1 118 ? 47.082 52.487 14.255 0.50 18.75 117 ARG A CA 1
ATOM 914 C C . ARG A 1 118 ? 47.940 53.597 13.668 1.00 19.55 117 ARG A C 1
ATOM 915 O O . ARG A 1 118 ? 48.274 54.551 14.344 1.00 18.98 117 ARG A O 1
ATOM 930 N N . SER A 1 119 ? 48.269 53.470 12.389 1.00 20.70 118 SER A N 1
ATOM 931 C CA . SER A 1 119 ? 49.040 54.480 11.665 1.00 21.29 118 SER A CA 1
ATOM 932 C C . SER A 1 119 ? 48.318 55.807 11.481 1.00 22.26 118 SER A C 1
ATOM 933 O O . SER A 1 119 ? 47.096 55.880 11.274 1.00 20.72 118 SER A O 1
ATOM 936 N N . ASP A 1 120 ? 49.095 56.879 11.590 1.00 23.87 119 ASP A N 1
ATOM 937 C CA . ASP A 1 120 ? 48.600 58.213 11.262 1.00 23.47 119 ASP A CA 1
ATOM 938 C C . ASP A 1 120 ? 48.698 58.529 9.775 1.00 21.42 119 ASP A C 1
ATOM 939 O O . ASP A 1 120 ? 48.112 59.502 9.323 1.00 23.11 119 ASP A O 1
ATOM 944 N N . THR A 1 121 ? 49.416 57.718 9.002 1.00 20.40 120 THR A N 1
ATOM 945 C CA . THR A 1 121 ? 49.633 58.030 7.621 1.00 21.31 120 THR A CA 1
ATOM 946 C C . THR A 1 121 ? 49.317 56.892 6.639 1.00 20.41 120 THR A C 1
ATOM 947 O O . THR A 1 121 ? 48.909 57.186 5.543 1.00 18.91 120 THR A O 1
ATOM 951 N N . ALA A 1 122 ? 49.533 55.629 7.010 1.00 20.31 121 ALA A N 1
ATOM 952 C CA . ALA A 1 122 ? 49.470 54.520 6.054 1.00 19.42 121 ALA A CA 1
ATOM 953 C C . ALA A 1 122 ? 48.024 54.328 5.545 1.00 18.69 121 ALA A C 1
ATOM 954 O O . ALA A 1 122 ? 47.084 54.291 6.344 1.00 19.15 121 ALA A O 1
ATOM 956 N N . ASN A 1 123 ? 47.896 54.228 4.217 1.00 19.56 122 ASN A N 1
ATOM 957 C CA . ASN A 1 123 ? 46.627 53.997 3.500 1.00 18.06 122 ASN A CA 1
ATOM 958 C C . ASN A 1 123 ? 46.199 52.571 3.845 1.00 17.83 122 ASN A C 1
ATOM 959 O O . ASN A 1 123 ? 46.882 51.616 3.496 1.00 16.57 122 ASN A O 1
ATOM 964 N N . ILE A 1 124 ? 45.052 52.411 4.493 1.00 16.92 123 ILE A N 1
ATOM 965 C CA . ILE A 1 124 ? 44.703 51.094 5.015 1.00 17.77 123 ILE A CA 1
ATOM 966 C C . ILE A 1 124 ? 44.371 50.155 3.848 1.00 17.40 123 ILE A C 1
ATOM 967 O O . ILE A 1 124 ? 44.341 48.947 4.013 1.00 18.02 123 ILE A O 1
ATOM 972 N N . PHE A 1 125 ? 44.124 50.727 2.679 1.00 17.54 124 PHE A N 1
ATOM 973 C CA . PHE A 1 125 ? 43.702 49.935 1.503 1.00 19.52 124 PHE A CA 1
ATOM 974 C C . PHE A 1 125 ? 44.840 49.466 0.654 1.00 20.64 124 PHE A C 1
ATOM 975 O O . PHE A 1 125 ? 44.640 48.622 -0.187 1.00 22.12 124 PHE A O 1
ATOM 983 N N . LYS A 1 126 ? 46.038 50.005 0.862 1.00 19.52 125 LYS A N 1
ATOM 984 C CA . LYS A 1 126 ? 47.177 49.686 0.001 1.00 22.75 125 LYS A CA 1
ATOM 985 C C . LYS A 1 126 ? 48.472 49.366 0.725 1.00 20.85 125 LYS A C 1
ATOM 986 O O . LYS A 1 126 ? 49.336 48.717 0.128 1.00 19.38 125 LYS A O 1
ATOM 992 N N . ASP A 1 127 ? 48.636 49.813 1.974 1.00 19.61 126 ASP A N 1
ATOM 993 C CA . ASP A 1 127 ? 49.970 49.812 2.606 1.00 17.92 126 ASP A CA 1
ATOM 994 C C . ASP A 1 127 ? 50.174 48.723 3.654 1.00 18.43 126 ASP A C 1
ATOM 995 O O . ASP A 1 127 ? 51.063 48.819 4.515 1.00 17.95 126 ASP A O 1
ATOM 1000 N N . LYS A 1 128 ? 49.414 47.645 3.580 1.00 17.46 127 LYS A N 1
ATOM 1001 C CA . LYS A 1 128 ? 49.569 46.614 4.596 1.00 17.89 127 LYS A CA 1
ATOM 1002 C C . LYS A 1 128 ? 50.896 45.888 4.476 1.00 16.94 127 LYS A C 1
ATOM 1003 O O . LYS A 1 128 ? 51.521 45.912 3.409 1.00 19.18 127 LYS A O 1
ATOM 1009 N N . PRO A 1 129 ? 51.347 45.294 5.588 1.00 17.80 128 PRO A N 1
ATOM 1010 C CA . PRO A 1 129 ? 52.564 44.484 5.572 1.00 19.34 128 PRO A CA 1
ATOM 1011 C C . PRO A 1 129 ? 52.337 43.056 5.058 1.00 18.25 128 PRO A C 1
ATOM 1012 O O . PRO A 1 129 ? 51.211 42.579 4.990 1.00 18.44 128 PRO A O 1
ATOM 1016 N N . TYR A 1 130 ? 53.440 42.379 4.737 1.00 19.84 129 TYR A N 1
ATOM 1017 C CA . TYR A 1 130 ? 53.421 40.981 4.319 1.00 18.23 129 TYR A CA 1
ATOM 1018 C C . TYR A 1 130 ? 54.461 40.261 5.175 1.00 20.21 129 TYR A C 1
ATOM 1019 O O . TYR A 1 130 ? 55.633 40.670 5.207 1.00 21.10 129 TYR A O 1
ATOM 1028 N N . PHE A 1 131 ? 54.059 39.199 5.864 1.00 18.05 130 PHE A N 1
ATOM 1029 C CA . PHE A 1 131 ? 55.025 38.374 6.560 1.00 18.97 130 PHE A CA 1
ATOM 1030 C C . PHE A 1 131 ? 55.846 37.530 5.575 1.00 19.70 130 PHE A C 1
ATOM 1031 O O . PHE A 1 131 ? 55.324 37.017 4.579 1.00 18.34 130 PHE A O 1
ATOM 1039 N N . THR A 1 132 ? 57.140 37.366 5.859 1.00 20.19 131 THR A N 1
ATOM 1040 C CA . THR A 1 132 ? 57.970 36.482 5.088 1.00 20.15 131 THR A CA 1
ATOM 1041 C C . THR A 1 132 ? 57.612 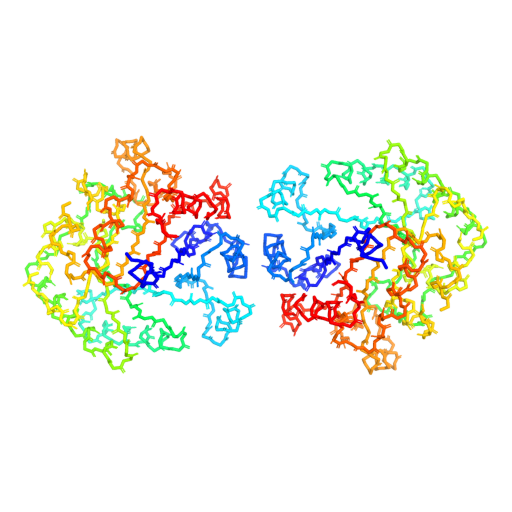35.012 5.377 1.00 20.66 131 THR A C 1
ATOM 1042 O O . THR A 1 132 ? 56.922 34.726 6.351 1.00 19.33 131 THR A O 1
ATOM 1046 N N . ASP A 1 133 ? 58.123 34.079 4.576 1.00 21.61 132 ASP A N 1
ATOM 1047 C CA . ASP A 1 133 ? 57.886 32.661 4.814 1.00 20.76 132 ASP A CA 1
ATOM 1048 C C . ASP A 1 133 ? 58.355 32.244 6.191 1.00 20.26 132 ASP A C 1
ATOM 1049 O O . ASP A 1 133 ? 57.680 31.492 6.879 1.00 17.24 132 ASP A O 1
ATOM 1054 N N . LYS A 1 134 ? 59.518 32.728 6.610 1.00 20.33 133 LYS A N 1
ATOM 1055 C CA . LYS A 1 134 ? 60.013 32.371 7.932 1.00 22.44 133 LYS A CA 1
ATOM 1056 C C . LYS A 1 134 ? 59.161 32.929 9.070 1.00 21.07 133 LYS A C 1
ATOM 1057 O O . LYS A 1 134 ? 58.922 32.222 10.050 1.00 21.67 133 LYS A O 1
ATOM 1063 N N . GLU A 1 135 ? 58.674 34.156 8.912 1.00 20.53 134 GLU A N 1
ATOM 1064 C CA . GLU A 1 135 ? 57.768 34.782 9.898 1.00 19.00 134 GLU A CA 1
ATOM 1065 C C . GLU A 1 135 ? 56.447 34.026 9.957 1.00 20.14 134 GLU A C 1
ATOM 1066 O O . GLU A 1 135 ? 55.886 33.864 11.045 1.00 21.30 134 GLU A O 1
ATOM 1072 N N . TRP A 1 136 ? 55.964 33.577 8.797 1.00 18.10 135 TRP A N 1
ATOM 1073 C CA . TRP A 1 136 ? 54.760 32.715 8.732 1.00 18.05 135 TRP A CA 1
ATOM 1074 C C . TRP A 1 136 ? 54.936 31.425 9.530 1.00 20.64 135 TRP A C 1
ATOM 1075 O O . TRP A 1 136 ? 54.040 30.964 10.247 1.00 18.79 135 TRP A O 1
ATOM 1086 N N . ASP A 1 137 ? 56.110 30.824 9.407 1.00 20.43 136 ASP A N 1
ATOM 1087 C CA . ASP A 1 137 ? 56.407 29.639 10.199 1.00 22.51 136 ASP A CA 1
ATOM 1088 C C . ASP A 1 137 ? 56.369 29.935 11.715 1.00 18.53 136 ASP A C 1
ATOM 1089 O O . ASP A 1 137 ? 55.778 29.167 12.464 1.00 20.22 136 ASP A O 1
ATOM 1094 N N . GLU A 1 138 ? 57.020 31.013 12.126 1.00 20.70 137 GLU A N 1
ATOM 1095 C CA . GLU A 1 138 ? 57.057 31.504 13.515 1.00 22.22 137 GLU A CA 1
ATOM 1096 C C . GLU A 1 138 ? 55.613 31.661 14.034 1.00 20.55 137 GLU A C 1
ATOM 1097 O O . GLU A 1 138 ? 55.218 31.156 15.101 1.00 18.22 137 GLU A O 1
ATOM 1103 N N . VAL A 1 139 ? 54.824 32.334 13.225 1.00 20.13 138 VAL A N 1
ATOM 1104 C CA . VAL A 1 139 ? 53.452 32.684 13.615 1.00 17.24 138 VAL A CA 1
ATOM 1105 C C . VAL A 1 139 ? 52.566 31.460 13.743 1.00 17.91 138 VAL A C 1
ATOM 1106 O O . VAL A 1 139 ? 51.816 31.336 14.705 1.00 23.06 138 VAL A O 1
ATOM 1110 N N . CYS A 1 140 ? 52.606 30.542 12.786 1.00 17.18 139 CYS A N 1
ATOM 1111 C CA . CYS A 1 140 ? 51.803 29.358 12.850 1.00 20.12 139 CYS A CA 1
ATOM 1112 C C . CYS A 1 140 ? 52.207 28.454 14.019 1.00 20.06 139 CYS A C 1
ATOM 1113 O O . CYS A 1 140 ? 51.341 27.906 14.704 1.00 19.23 139 CYS A O 1
ATOM 1116 N N . LYS A 1 141 ? 53.517 28.302 14.231 1.00 21.85 140 LYS A N 1
ATOM 1117 C CA . LYS A 1 141 ? 54.019 27.582 15.410 1.00 23.60 140 LYS A CA 1
ATOM 1118 C C . LYS A 1 141 ? 53.574 28.257 16.726 1.00 22.95 140 LYS A C 1
ATOM 1119 O O . LYS A 1 141 ? 53.115 27.590 17.658 1.00 22.97 140 LYS A O 1
ATOM 1124 N N . GLY A 1 142 ? 53.747 29.565 16.774 1.00 20.86 141 GLY A N 1
ATOM 1125 C CA . GLY A 1 142 ? 53.375 30.402 17.915 1.00 20.42 141 GLY A CA 1
ATOM 1126 C C . GLY A 1 142 ? 51.905 30.278 18.243 1.00 20.90 141 GLY A C 1
ATOM 1127 O O . GLY A 1 142 ? 51.569 30.135 19.422 1.00 22.26 141 GLY A O 1
ATOM 1128 N N . LEU A 1 143 ? 51.039 30.325 17.226 1.00 19.53 142 LEU A N 1
ATOM 1129 C CA . LEU A 1 143 ? 49.567 30.242 17.459 1.00 19.47 142 LEU A CA 1
ATOM 1130 C C . LEU A 1 143 ? 49.127 28.857 17.961 1.00 20.47 142 LEU A C 1
ATOM 1131 O O . LEU A 1 143 ? 48.250 28.752 18.818 1.00 18.86 142 LEU A O 1
ATOM 1136 N N . ASN A 1 144 ? 49.714 27.792 17.413 1.00 21.54 143 ASN A N 1
ATOM 1137 C CA . ASN A 1 144 ? 49.483 26.434 17.934 1.00 22.44 143 ASN A CA 1
ATOM 1138 C C . ASN A 1 144 ? 49.851 26.397 19.416 1.00 20.02 143 ASN A C 1
ATOM 1139 O O . ASN A 1 144 ? 49.131 25.845 20.227 1.00 19.86 143 ASN A O 1
ATOM 1144 N N . HIS A 1 145 ? 50.982 27.002 19.750 1.00 20.77 144 HIS A N 1
ATOM 1145 C CA . HIS A 1 145 ? 51.403 27.084 21.115 1.00 21.69 144 HIS A CA 1
ATOM 1146 C C . HIS A 1 145 ? 50.405 27.874 21.950 1.00 22.08 144 HIS A C 1
ATOM 1147 O O . HIS A 1 145 ? 50.040 27.426 23.020 1.00 21.23 144 HIS A O 1
ATOM 1154 N N . TYR A 1 146 ? 49.922 29.008 21.460 1.00 21.49 145 TYR A N 1
ATOM 1155 C CA . TYR A 1 146 ? 48.844 29.752 22.171 1.00 19.65 145 TYR A CA 1
ATOM 1156 C C . TYR A 1 146 ? 47.675 28.814 22.448 1.00 19.76 145 TYR A C 1
ATOM 1157 O O . TYR A 1 146 ? 47.121 28.834 23.533 1.00 21.13 145 TYR A O 1
ATOM 1166 N N . GLY A 1 147 ? 47.340 27.969 21.478 1.00 17.25 146 GLY A N 1
ATOM 1167 C CA . GLY A 1 147 ? 46.224 27.027 21.614 1.00 19.72 146 GLY A CA 1
ATOM 1168 C C . GLY A 1 147 ? 46.489 26.040 22.754 1.00 22.62 146 GLY A C 1
ATOM 1169 O O . GLY A 1 147 ? 45.627 25.766 23.583 1.00 22.15 146 GLY A O 1
ATOM 1170 N N . GLU A 1 148 ? 47.731 25.574 22.844 1.00 22.79 147 GLU A N 1
ATOM 1171 C CA . GLU A 1 148 ? 48.124 24.711 23.945 1.00 24.95 147 GLU A CA 1
ATOM 1172 C C . GLU A 1 148 ? 48.020 25.450 25.278 1.00 22.06 147 GLU A C 1
ATOM 1173 O O . GLU A 1 148 ? 47.511 24.877 26.250 1.00 25.11 147 GLU A O 1
ATOM 1179 N N . ILE A 1 149 ? 48.513 26.687 25.331 1.00 23.39 148 ILE A N 1
ATOM 1180 C CA . ILE A 1 149 ? 48.503 27.496 26.554 1.00 21.68 148 ILE A CA 1
ATOM 1181 C C . ILE A 1 149 ? 47.053 27.654 27.008 1.00 23.89 148 ILE A C 1
ATOM 1182 O O . ILE A 1 149 ? 46.757 27.450 28.199 1.00 22.23 148 ILE A O 1
ATOM 1187 N N . ALA A 1 150 ? 46.179 27.970 26.049 1.00 23.19 149 ALA A N 1
ATOM 1188 C CA . ALA A 1 150 ? 44.767 28.280 26.291 1.00 23.98 149 ALA A CA 1
ATOM 1189 C C . ALA A 1 150 ? 43.968 27.080 26.789 1.00 24.79 149 ALA A C 1
ATOM 1190 O O . ALA A 1 150 ? 43.081 27.211 27.649 1.00 25.04 149 ALA A O 1
ATOM 1192 N N . ALA A 1 151 ? 44.276 25.913 26.248 1.00 27.58 150 ALA A N 1
ATOM 1193 C CA . ALA A 1 151 ? 43.635 24.658 26.653 1.00 27.66 150 ALA A CA 1
ATOM 1194 C C . ALA A 1 151 ? 43.678 24.490 28.174 1.00 28.91 150 ALA A C 1
ATOM 1195 O O . ALA A 1 151 ? 42.702 24.067 28.782 1.00 28.77 150 ALA A O 1
ATOM 1197 N N . LYS A 1 152 ? 44.805 24.871 28.775 1.00 30.43 151 LYS A N 1
ATOM 1198 C CA . LYS A 1 152 ? 45.021 24.771 30.211 1.00 31.18 151 LYS A CA 1
ATOM 1199 C C . LYS A 1 152 ? 43.936 25.521 30.985 1.00 31.23 151 LYS A C 1
ATOM 1200 O O . LYS A 1 152 ? 43.486 25.054 32.032 1.00 31.73 151 LYS A O 1
ATOM 1206 N N . TYR A 1 153 ? 43.501 26.654 30.427 1.00 29.58 152 TYR A N 1
ATOM 1207 C CA . TYR A 1 153 ? 42.500 27.530 31.040 1.00 26.29 152 TYR A CA 1
ATOM 1208 C C . TYR A 1 153 ? 41.075 27.292 30.541 1.00 26.97 152 TYR A C 1
ATOM 1209 O O . TYR A 1 153 ? 40.153 28.016 30.914 1.00 29.00 152 TYR A O 1
ATOM 1218 N N . GLY A 1 154 ? 40.880 26.284 29.715 1.00 25.02 153 GLY A N 1
ATOM 1219 C CA . GLY A 1 154 ? 39.562 26.010 29.178 1.00 26.97 153 GLY A CA 1
ATOM 1220 C C . GLY A 1 154 ? 39.157 27.010 28.095 1.00 26.89 153 GLY A C 1
ATOM 1221 O O . GLY A 1 154 ? 37.958 27.151 27.791 1.00 26.11 153 GLY A O 1
ATOM 1222 N N . LEU A 1 155 ? 40.162 27.647 27.494 1.00 21.81 154 LEU A N 1
ATOM 1223 C CA . LEU A 1 155 ? 39.966 28.749 26.542 1.00 20.87 154 LEU A CA 1
ATOM 1224 C C . LEU A 1 155 ? 40.208 28.308 25.098 1.00 22.13 154 LEU A C 1
ATOM 1225 O O . LEU A 1 155 ? 41.004 27.374 24.838 1.00 21.52 154 LEU A O 1
ATOM 1230 N N . LYS A 1 156 ? 39.551 29.012 24.169 1.00 21.66 155 LYS A N 1
ATOM 1231 C CA . LYS A 1 156 ? 39.763 28.825 22.745 1.00 23.79 155 LYS A CA 1
ATOM 1232 C C . LYS A 1 156 ? 40.459 30.049 22.146 1.00 22.35 155 LYS A C 1
ATOM 1233 O O . LYS A 1 156 ? 40.197 31.198 22.532 1.00 20.55 155 LYS A O 1
ATOM 1239 N N . VAL A 1 157 ? 41.386 29.791 21.241 1.00 19.84 156 VAL A N 1
ATOM 1240 C CA . VAL A 1 157 ? 42.039 30.826 20.456 1.00 18.04 156 VAL A CA 1
ATOM 1241 C C . VAL A 1 157 ? 41.268 31.028 19.161 1.00 17.25 156 VAL A C 1
ATOM 1242 O O . VAL A 1 157 ? 41.072 30.082 18.355 1.00 17.56 156 VAL A O 1
ATOM 1246 N N . ALA A 1 158 ? 40.849 32.275 18.932 1.00 18.11 157 ALA A N 1
ATOM 1247 C CA . ALA A 1 158 ? 40.210 32.683 17.698 1.00 17.04 157 ALA A CA 1
ATOM 1248 C C . ALA A 1 158 ? 41.072 33.718 16.989 1.00 16.29 157 ALA A C 1
ATOM 1249 O O . ALA A 1 158 ? 41.192 34.837 17.482 1.00 16.39 157 ALA A O 1
ATOM 1251 N N . TYR A 1 159 ? 41.638 33.347 15.832 1.00 15.80 158 TYR A N 1
ATOM 1252 C CA . TYR A 1 159 ? 42.511 34.232 15.041 1.00 16.50 158 TYR A CA 1
ATOM 1253 C C . TYR A 1 159 ? 41.683 35.224 14.226 1.00 14.94 158 TYR A C 1
ATOM 1254 O O . TYR A 1 159 ? 40.788 34.831 13.484 1.00 18.54 158 TYR A O 1
ATOM 1263 N N . HIS A 1 160 ? 41.993 36.501 14.436 1.00 14.52 159 HIS A N 1
ATOM 1264 C CA . HIS A 1 160 ? 41.288 37.656 13.867 1.00 15.86 159 HIS A CA 1
ATOM 1265 C C . HIS A 1 160 ? 42.034 38.164 12.616 1.00 16.45 159 HIS A C 1
ATOM 1266 O O . HIS A 1 160 ? 43.017 38.929 12.693 1.00 15.42 159 HIS A O 1
ATOM 1273 N N . HIS A 1 161 ? 41.596 37.689 11.457 1.00 16.05 160 HIS A N 1
ATOM 1274 C CA . HIS A 1 161 ? 41.976 38.327 10.182 1.00 14.92 160 HIS A CA 1
ATOM 1275 C C . HIS A 1 161 ? 41.562 39.807 10.300 1.00 18.21 160 HIS A C 1
ATOM 1276 O O . HIS A 1 161 ? 40.524 40.128 10.864 1.00 18.31 160 HIS A O 1
ATOM 1283 N N . HIS A 1 162 ? 42.405 40.712 9.832 1.00 19.45 161 HIS A N 1
ATOM 1284 C CA . HIS A 1 162 ? 42.285 42.120 10.202 1.00 18.12 161 HIS A CA 1
ATOM 1285 C C . HIS A 1 162 ? 42.924 43.015 9.162 1.00 16.05 161 HIS A C 1
ATOM 1286 O O . HIS A 1 162 ? 44.062 42.765 8.712 1.00 17.85 161 HIS A O 1
ATOM 1301 N N . GLY A 1 164 ? 45.047 45.711 7.558 1.00 16.38 163 GLY A N 1
ATOM 1302 C CA . GLY A 1 164 ? 46.336 46.362 7.869 1.00 13.75 163 GLY A CA 1
ATOM 1303 C C . GLY A 1 164 ? 47.348 45.462 8.522 1.00 15.50 163 GLY A C 1
ATOM 1304 O O . GLY A 1 164 ? 48.425 45.947 8.911 1.00 14.97 163 GLY A O 1
ATOM 1305 N N . THR A 1 165 ? 47.037 44.175 8.613 1.00 14.81 164 THR A N 1
ATOM 1306 C CA . THR A 1 165 ? 47.900 43.176 9.216 1.00 14.34 164 THR A CA 1
ATOM 1307 C C . THR A 1 165 ? 48.448 42.219 8.151 1.00 13.95 164 THR A C 1
ATOM 1308 O O . THR A 1 165 ? 48.005 42.222 6.992 1.00 16.73 164 THR A O 1
ATOM 1312 N N . GLY A 1 166 ? 49.393 41.371 8.549 1.00 16.91 165 GLY A N 1
ATOM 1313 C CA . GLY A 1 166 ? 49.904 40.334 7.672 1.00 14.38 165 GLY A CA 1
ATOM 1314 C C . GLY A 1 166 ? 48.939 39.231 7.299 1.00 17.08 165 GLY A C 1
ATOM 1315 O O . GLY A 1 166 ? 49.237 38.418 6.393 1.00 19.71 165 GLY A O 1
ATOM 1316 N N . ILE A 1 167 ? 47.811 39.174 8.007 1.00 15.92 166 ILE A N 1
ATOM 1317 C CA . ILE A 1 167 ? 46.764 38.162 7.767 1.00 16.15 166 ILE A CA 1
ATOM 1318 C C . ILE A 1 167 ? 45.447 38.936 7.672 1.00 15.12 166 ILE A C 1
ATOM 1319 O O . ILE A 1 167 ? 44.753 39.177 8.642 1.00 15.89 166 ILE A O 1
ATOM 1324 N N . GLN A 1 168 ? 45.182 39.404 6.466 1.00 16.15 167 GLN A N 1
ATOM 1325 C CA . GLN A 1 168 ? 44.016 40.204 6.158 1.00 15.36 167 GLN A CA 1
ATOM 1326 C C . GLN A 1 168 ? 43.118 39.517 5.130 1.00 16.78 167 GLN A C 1
ATOM 1327 O O . GLN A 1 168 ? 41.878 39.415 5.296 1.00 17.04 167 GLN A O 1
ATOM 1333 N N . THR A 1 169 ? 43.709 39.095 4.017 1.00 16.52 168 THR A N 1
ATOM 1334 C CA . THR A 1 169 ? 42.915 38.571 2.877 1.00 17.32 168 THR A CA 1
ATOM 1335 C C . THR A 1 169 ? 42.408 37.145 3.132 1.00 15.54 168 THR A C 1
ATOM 1336 O O . THR A 1 169 ? 42.903 36.463 4.027 1.00 14.47 168 THR A O 1
ATOM 1340 N N . LYS A 1 170 ? 41.426 36.692 2.352 1.00 16.41 169 LYS A N 1
ATOM 1341 C CA . LYS A 1 170 ? 41.001 35.305 2.432 1.00 16.66 169 LYS A CA 1
ATOM 1342 C C . LYS A 1 170 ? 42.190 34.363 2.150 1.00 17.25 169 LYS A C 1
ATOM 1343 O O . LYS A 1 170 ? 42.382 33.374 2.836 1.00 15.30 169 LYS A O 1
ATOM 1349 N N . GLU A 1 171 ? 42.984 34.694 1.153 1.00 18.09 170 GLU A N 1
ATOM 1350 C CA . GLU A 1 171 ? 44.125 33.848 0.805 1.00 22.14 170 GLU A CA 1
ATOM 1351 C C . GLU A 1 171 ? 45.133 33.717 1.943 1.00 20.22 170 GLU A C 1
ATOM 1352 O O . GLU A 1 171 ? 45.668 32.624 2.193 1.00 19.30 170 GLU A O 1
ATOM 1358 N N . GLU A 1 172 ? 45.397 34.829 2.627 1.00 17.64 171 GLU A N 1
ATOM 1359 C CA . GLU A 1 172 ? 46.219 34.809 3.836 1.00 18.26 171 GLU A CA 1
ATOM 1360 C C . GLU A 1 172 ? 45.590 33.967 4.959 1.00 16.65 171 GLU A C 1
ATOM 1361 O O . GLU A 1 172 ? 46.259 33.152 5.587 1.00 14.95 171 GLU A O 1
ATOM 1367 N N . THR A 1 173 ? 44.279 34.110 5.172 1.00 13.51 172 THR A N 1
ATOM 1368 C CA . THR A 1 173 ? 43.573 33.287 6.130 1.00 15.38 172 THR A CA 1
ATOM 1369 C C . THR A 1 173 ? 43.619 31.798 5.772 1.00 15.89 172 THR A C 1
ATOM 1370 O O . THR A 1 173 ? 43.788 30.938 6.671 1.00 16.65 172 THR A O 1
ATOM 1374 N N . ASP A 1 174 ? 43.489 31.499 4.477 1.00 16.34 173 ASP A N 1
ATOM 1375 C CA . ASP A 1 174 ? 43.576 30.133 3.990 1.00 17.58 173 ASP A CA 1
ATOM 1376 C C . ASP A 1 174 ? 44.933 29.564 4.385 1.00 17.42 173 ASP A C 1
ATOM 1377 O O . ASP A 1 174 ? 45.015 28.454 4.914 1.00 17.28 173 ASP A O 1
ATOM 1382 N N . ARG A 1 175 ? 45.985 30.358 4.180 1.00 16.28 174 ARG A N 1
ATOM 1383 C CA . ARG A 1 175 ? 47.347 29.901 4.507 1.00 18.03 174 ARG A CA 1
ATOM 1384 C C . ARG A 1 175 ? 47.475 29.614 6.008 1.00 19.07 174 ARG A C 1
ATOM 1385 O O . ARG A 1 175 ? 48.020 28.583 6.447 1.00 18.50 174 ARG A O 1
ATOM 1393 N N . LEU A 1 176 ? 46.922 30.501 6.823 1.00 20.11 175 LEU A N 1
ATOM 1394 C CA . LEU A 1 176 ? 46.972 30.306 8.268 1.00 18.61 175 LEU A CA 1
ATOM 1395 C C . LEU A 1 176 ? 46.213 29.040 8.651 1.00 18.35 175 LEU A C 1
ATOM 1396 O O . LEU A 1 176 ? 46.711 28.210 9.401 1.00 18.29 175 LEU A O 1
ATOM 1409 N N . ALA A 1 178 ? 45.540 26.410 6.898 1.00 21.30 177 ALA A N 1
ATOM 1410 C CA . ALA A 1 178 ? 46.190 25.207 6.340 1.00 22.37 177 ALA A CA 1
ATOM 1411 C C . ALA A 1 178 ? 47.456 24.816 7.101 1.00 22.66 177 ALA A C 1
ATOM 1412 O O . ALA A 1 178 ? 47.957 23.703 6.957 1.00 23.30 177 ALA A O 1
ATOM 1414 N N . ASN A 1 179 ? 47.992 25.743 7.884 1.00 21.27 178 ASN A N 1
ATOM 1415 C CA . ASN A 1 179 ? 49.267 25.541 8.570 1.00 21.12 178 ASN A CA 1
ATOM 1416 C C . ASN A 1 179 ? 49.192 25.668 10.089 1.00 20.37 178 ASN A C 1
ATOM 1417 O O . ASN A 1 179 ? 50.198 25.841 10.747 1.00 22.40 178 ASN A O 1
ATOM 1422 N N . THR A 1 180 ? 47.982 25.603 10.633 1.00 20.47 179 THR A N 1
ATOM 1423 C CA . THR A 1 180 ? 47.786 25.519 12.062 1.00 20.22 179 THR A CA 1
ATOM 1424 C C . THR A 1 180 ? 46.892 24.314 12.370 1.00 22.19 179 THR A C 1
ATOM 1425 O O . THR A 1 180 ? 46.147 23.843 11.517 1.00 22.45 179 THR A O 1
ATOM 1429 N N . ASP A 1 181 ? 46.968 23.837 13.611 1.00 21.83 180 ASP A N 1
ATOM 1430 C CA . ASP A 1 181 ? 46.221 22.688 14.055 1.00 21.96 180 ASP A CA 1
ATOM 1431 C C . ASP A 1 181 ? 44.786 23.126 14.368 1.00 22.62 180 ASP A C 1
ATOM 1432 O O . ASP A 1 181 ? 44.600 23.994 15.198 1.00 23.54 180 ASP A O 1
ATOM 1437 N N . PRO A 1 182 ? 43.779 22.492 13.763 1.00 23.49 181 PRO A N 1
ATOM 1438 C CA . PRO A 1 182 ? 42.402 22.922 14.067 1.00 24.75 181 PRO A CA 1
ATOM 1439 C C . PRO A 1 182 ? 41.964 22.727 15.519 1.00 26.06 181 PRO A C 1
ATOM 1440 O O . PRO A 1 182 ? 41.032 23.392 15.980 1.00 24.69 181 PRO A O 1
ATOM 1444 N N . LYS A 1 183 ? 42.641 21.836 16.232 1.00 26.29 182 LYS A N 1
ATOM 1445 C CA . LYS A 1 183 ? 42.374 21.607 17.645 1.00 27.92 182 LYS A CA 1
ATOM 1446 C C . LYS A 1 183 ? 42.880 22.735 18.497 1.00 26.45 182 LYS A C 1
ATOM 1447 O O . LYS A 1 183 ? 42.395 22.910 19.601 1.00 26.54 182 LYS A O 1
ATOM 1453 N N . LEU A 1 184 ? 43.861 23.489 17.987 1.00 22.79 183 LEU A N 1
ATOM 1454 C CA . LEU A 1 184 ? 44.510 24.554 18.718 1.00 21.53 183 LEU A CA 1
ATOM 1455 C C . LEU A 1 184 ? 44.207 25.995 18.285 1.00 20.51 183 LEU A C 1
ATOM 1456 O O . LEU A 1 184 ? 44.291 26.904 19.116 1.00 18.97 183 LEU A O 1
ATOM 1461 N N . VAL A 1 185 ? 43.978 26.209 16.986 1.00 22.74 184 VAL A N 1
ATOM 1462 C CA . VAL A 1 185 ? 43.757 27.545 16.441 1.00 21.09 184 VAL A CA 1
ATOM 1463 C C . VAL A 1 185 ? 42.394 27.570 15.712 1.00 20.46 184 VAL A C 1
ATOM 1464 O O . VAL A 1 185 ? 42.168 26.852 14.735 1.00 20.01 184 VAL A O 1
ATOM 1468 N N . GLY A 1 186 ? 41.494 28.389 16.210 1.00 18.16 185 GLY A N 1
ATOM 1469 C CA . GLY A 1 186 ? 40.171 28.550 15.613 1.00 17.98 185 GLY A CA 1
ATOM 1470 C C . GLY A 1 186 ? 40.203 29.874 14.862 1.00 17.12 185 GLY A C 1
ATOM 1471 O O . GLY A 1 186 ? 41.184 30.568 14.861 1.00 16.68 185 GLY A O 1
ATOM 1472 N N . LEU A 1 187 ? 39.114 30.205 14.194 1.00 17.91 186 LEU A N 1
ATOM 1473 C CA . LEU A 1 187 ? 39.010 31.422 13.449 1.00 14.92 186 LEU A CA 1
ATOM 1474 C C . LEU A 1 187 ? 37.999 32.360 14.085 1.00 16.59 186 LEU A C 1
ATOM 1475 O O . LEU A 1 187 ? 36.879 31.950 14.434 1.00 17.19 186 LEU A O 1
ATOM 1480 N N . LEU A 1 188 ? 38.396 33.624 14.166 1.00 16.36 187 LEU A N 1
ATOM 1481 C CA A LEU A 1 188 ? 37.450 34.701 14.409 0.50 16.05 187 LEU A CA 1
ATOM 1482 C CA B LEU A 1 188 ? 37.473 34.706 14.420 0.50 15.95 187 LEU A CA 1
ATOM 1483 C C . LEU A 1 188 ? 37.009 35.206 13.058 1.00 15.95 187 LEU A C 1
ATOM 1484 O O . LEU A 1 188 ? 37.775 35.819 12.345 1.00 14.23 187 LEU A O 1
ATOM 1493 N N . TYR A 1 189 ? 35.737 34.950 12.726 1.00 14.79 188 TYR A N 1
ATOM 1494 C CA . TYR A 1 189 ? 35.165 35.432 11.503 1.00 14.07 188 TYR A CA 1
ATOM 1495 C C . TYR A 1 189 ? 34.554 36.813 11.708 1.00 15.85 188 TYR A C 1
ATOM 1496 O O . TYR A 1 189 ? 33.577 36.957 12.456 1.00 15.11 188 TYR A O 1
ATOM 1505 N N . ASP A 1 190 ? 35.072 37.807 10.980 1.00 15.32 189 ASP A N 1
ATOM 1506 C CA . ASP A 1 190 ? 34.591 39.168 11.085 1.00 16.82 189 ASP A CA 1
ATOM 1507 C C . ASP A 1 190 ? 34.126 39.620 9.730 1.00 16.21 189 ASP A C 1
ATOM 1508 O O . ASP A 1 190 ? 34.897 39.699 8.813 1.00 13.67 189 ASP A O 1
ATOM 1513 N N . THR A 1 191 ? 32.815 39.857 9.570 1.00 13.64 190 THR A N 1
ATOM 1514 C CA . THR A 1 191 ? 32.288 40.228 8.296 1.00 13.82 190 THR A CA 1
ATOM 1515 C C . THR A 1 191 ? 32.867 41.493 7.674 1.00 13.61 190 THR A C 1
ATOM 1516 O O . THR A 1 191 ? 33.002 41.578 6.437 1.00 14.96 190 THR A O 1
ATOM 1520 N N . GLY A 1 192 ? 33.143 42.515 8.490 1.00 13.88 191 GLY A N 1
ATOM 1521 C CA . GLY A 1 192 ? 33.512 43.812 7.994 1.00 15.52 191 GLY A CA 1
ATOM 1522 C C . GLY A 1 192 ? 34.943 43.837 7.543 1.00 14.65 191 GLY A C 1
ATOM 1523 O O . GLY A 1 192 ? 35.265 44.433 6.544 1.00 12.06 191 GLY A O 1
ATOM 1524 N N . HIS A 1 193 ? 35.795 43.175 8.290 1.00 14.12 192 HIS A N 1
ATOM 1525 C CA . HIS A 1 193 ? 37.196 43.107 7.935 1.00 13.87 192 HIS A CA 1
ATOM 1526 C C . HIS A 1 193 ? 37.414 42.382 6.632 1.00 14.14 192 HIS A C 1
ATOM 1527 O O . HIS A 1 193 ? 38.229 42.831 5.821 1.00 17.02 192 HIS A O 1
ATOM 1534 N N . ILE A 1 194 ? 36.661 41.304 6.420 1.00 14.55 193 ILE A N 1
ATOM 1535 C CA . ILE A 1 194 ? 36.781 40.564 5.154 1.00 14.83 193 ILE A CA 1
ATOM 1536 C C . ILE A 1 194 ? 36.099 41.299 4.007 1.00 12.59 193 ILE A C 1
ATOM 1537 O O . ILE A 1 194 ? 36.636 41.325 2.897 1.00 15.27 193 ILE A O 1
ATOM 1542 N N . ALA A 1 195 ? 34.921 41.904 4.247 1.00 14.56 194 ALA A N 1
ATOM 1543 C CA . ALA A 1 195 ? 34.247 42.661 3.182 1.00 14.01 194 ALA A CA 1
ATOM 1544 C C . ALA A 1 195 ? 35.119 43.775 2.643 1.00 14.36 194 ALA A C 1
ATOM 1545 O O . ALA A 1 195 ? 35.168 44.000 1.442 1.00 15.18 194 ALA A O 1
ATOM 1547 N N . VAL A 1 196 ? 35.806 44.485 3.533 1.00 14.19 195 VAL A N 1
ATOM 1548 C CA . VAL A 1 196 ? 36.611 45.604 3.111 1.00 14.32 195 VAL A CA 1
ATOM 1549 C C . VAL A 1 196 ? 37.910 45.118 2.431 1.00 15.13 195 VAL A C 1
ATOM 1550 O O . VAL A 1 196 ? 38.361 45.706 1.433 1.00 17.16 195 VAL A O 1
ATOM 1554 N N . SER A 1 197 ? 38.480 44.035 2.932 1.00 16.35 196 SER A N 1
ATOM 1555 C CA . SER A 1 197 ? 39.719 43.510 2.347 1.00 15.80 196 SER A CA 1
ATOM 1556 C C . SER A 1 197 ? 39.477 43.039 0.909 1.00 15.46 196 SER A C 1
ATOM 1557 O O . SER A 1 197 ? 40.180 43.442 -0.024 1.00 16.66 196 SER A O 1
ATOM 1560 N N . ASP A 1 198 ? 38.450 42.223 0.748 1.00 15.44 197 ASP A N 1
ATOM 1561 C CA . ASP A 1 198 ? 38.285 41.363 -0.420 1.00 16.28 197 ASP A CA 1
ATOM 1562 C C . ASP A 1 198 ? 37.008 41.661 -1.225 1.00 18.00 197 ASP A C 1
ATOM 1563 O O . ASP A 1 198 ? 36.780 41.069 -2.283 1.00 16.61 197 ASP A O 1
ATOM 1568 N N . GLY A 1 199 ? 36.173 42.545 -0.726 1.00 15.92 198 GLY A N 1
ATOM 1569 C CA . GLY A 1 199 ? 34.967 42.856 -1.448 1.00 15.85 198 GLY A CA 1
ATOM 1570 C C . GLY A 1 199 ? 33.935 41.759 -1.398 1.00 18.94 198 GLY A C 1
ATOM 1571 O O . GLY A 1 199 ? 32.938 41.803 -2.137 1.00 21.23 198 GLY A O 1
ATOM 1572 N N . ASP A 1 200 ? 34.070 40.869 -0.423 1.00 20.78 199 ASP A N 1
ATOM 1573 C CA . ASP A 1 200 ? 33.244 39.643 -0.317 1.00 22.27 199 ASP A CA 1
ATOM 1574 C C . ASP A 1 200 ? 33.404 39.154 1.123 1.00 19.46 199 ASP A C 1
ATOM 1575 O O . ASP A 1 200 ? 34.514 39.124 1.650 1.00 20.10 199 ASP A O 1
ATOM 1580 N N . TYR A 1 201 ? 32.314 38.741 1.744 1.00 16.84 200 TYR A N 1
ATOM 1581 C CA . TYR A 1 201 ? 32.378 38.090 3.063 1.00 15.56 200 TYR A CA 1
ATOM 1582 C C . TYR A 1 201 ? 31.970 36.614 3.131 1.00 16.21 200 TYR A C 1
ATOM 1583 O O . TYR A 1 201 ? 32.353 35.902 4.078 1.00 14.97 200 TYR A O 1
ATOM 1600 N N . ALA A 1 203 ? 32.681 34.020 0.862 1.00 17.52 202 ALA A N 1
ATOM 1601 C CA . ALA A 1 203 ? 33.754 33.095 0.480 1.00 19.70 202 ALA A CA 1
ATOM 1602 C C . ALA A 1 203 ? 34.596 32.605 1.660 1.00 18.28 202 ALA A C 1
ATOM 1603 O O . ALA A 1 203 ? 34.810 31.405 1.793 1.00 17.00 202 ALA A O 1
ATOM 1605 N N . LEU A 1 204 ? 35.081 33.523 2.506 1.00 19.70 203 LEU A N 1
ATOM 1606 C CA . LEU A 1 204 ? 35.846 33.150 3.696 1.00 17.78 203 LEU A CA 1
ATOM 1607 C C . LEU A 1 204 ? 35.027 32.260 4.620 1.00 18.15 203 LEU A C 1
ATOM 1608 O O . LEU A 1 204 ? 35.505 31.247 5.099 1.00 18.28 203 LEU A O 1
ATOM 1613 N N . LEU A 1 205 ? 33.757 32.614 4.834 1.00 16.57 204 LEU A N 1
ATOM 1614 C CA . LEU A 1 205 ? 32.923 31.809 5.732 1.00 14.96 204 LEU A CA 1
ATOM 1615 C C . LEU A 1 205 ? 32.766 30.402 5.190 1.00 14.89 204 LEU A C 1
ATOM 1616 O O . LEU A 1 205 ? 32.891 29.429 5.921 1.00 21.11 204 LEU A O 1
ATOM 1621 N N . ASN A 1 206 ? 32.484 30.301 3.899 1.00 18.93 205 ASN A N 1
ATOM 1622 C CA . ASN A 1 206 ? 32.216 29.017 3.268 1.00 18.29 205 ASN A CA 1
ATOM 1623 C C . ASN A 1 206 ? 33.427 28.137 3.311 1.00 19.54 205 ASN A C 1
ATOM 1624 O O . ASN A 1 206 ? 33.316 26.949 3.564 1.00 19.61 205 ASN A O 1
ATOM 1629 N N . ALA A 1 207 ? 34.591 28.752 3.139 1.00 17.78 206 ALA A N 1
ATOM 1630 C CA . ALA A 1 207 ? 35.859 28.021 3.128 1.00 19.33 206 ALA A CA 1
ATOM 1631 C C . ALA A 1 207 ? 36.244 27.476 4.494 1.00 18.65 206 ALA A C 1
ATOM 1632 O O . ALA A 1 207 ? 36.873 26.419 4.591 1.00 19.84 206 ALA A O 1
ATOM 1634 N N . HIS A 1 208 ? 35.914 28.189 5.567 1.00 19.83 207 HIS A N 1
ATOM 1635 C CA . HIS A 1 208 ? 36.380 27.808 6.879 1.00 19.79 207 HIS A CA 1
ATOM 1636 C C . HIS A 1 208 ? 35.335 27.780 7.985 1.00 17.73 207 HIS A C 1
ATOM 1637 O O . HIS A 1 208 ? 35.685 27.885 9.160 1.00 19.18 207 HIS A O 1
ATOM 1644 N N . ILE A 1 209 ? 34.067 27.548 7.620 1.00 19.71 208 ILE A N 1
ATOM 1645 C CA . ILE A 1 209 ? 33.008 27.425 8.581 1.00 20.29 208 ILE A CA 1
ATOM 1646 C C . ILE A 1 209 ? 33.342 26.440 9.704 1.00 21.54 208 ILE A C 1
ATOM 1647 O O . ILE A 1 209 ? 33.020 26.699 10.842 1.00 21.37 208 ILE A O 1
ATOM 1652 N N . ASP A 1 210 ? 34.018 25.348 9.370 1.00 22.34 209 ASP A N 1
ATOM 1653 C CA . ASP A 1 210 ? 34.430 24.323 10.331 1.00 24.12 209 ASP A CA 1
ATOM 1654 C C . ASP A 1 210 ? 35.378 24.799 11.415 1.00 23.06 209 ASP A C 1
ATOM 1655 O O . ASP A 1 210 ? 35.424 24.187 12.483 1.00 24.58 209 ASP A O 1
ATOM 1660 N N . ARG A 1 211 ? 36.118 25.873 11.142 1.00 22.55 210 ARG A N 1
ATOM 1661 C CA . ARG A 1 211 ? 37.110 26.433 12.054 1.00 19.81 210 ARG A CA 1
ATOM 1662 C C . ARG A 1 211 ? 36.629 27.670 12.821 1.00 19.48 210 ARG A C 1
ATOM 1663 O O . ARG A 1 211 ? 37.364 28.214 13.652 1.00 16.54 210 ARG A O 1
ATOM 1671 N N . VAL A 1 212 ? 35.419 28.137 12.525 1.00 17.61 211 VAL A N 1
ATOM 1672 C CA . VAL A 1 212 ? 34.912 29.359 13.148 1.00 17.55 211 VAL A CA 1
ATOM 1673 C C . VAL A 1 212 ? 34.516 29.064 14.590 1.00 18.31 211 VAL A C 1
ATOM 1674 O O . VAL A 1 212 ? 33.638 28.216 14.837 1.00 19.90 211 VAL A O 1
ATOM 1678 N N . VAL A 1 213 ? 35.154 29.749 15.543 1.00 16.71 212 VAL A N 1
ATOM 1679 C CA . VAL A 1 213 ? 34.908 29.541 16.978 1.00 16.44 212 VAL A CA 1
ATOM 1680 C C . VAL A 1 213 ? 34.414 30.783 17.666 1.00 16.51 212 VAL A C 1
ATOM 1681 O O . VAL A 1 213 ? 33.914 30.690 18.783 1.00 18.59 212 VAL A O 1
ATOM 1685 N N . HIS A 1 214 ? 34.447 31.910 16.958 1.00 16.06 213 HIS A N 1
ATOM 1686 C CA . HIS A 1 214 ? 33.934 33.191 17.481 1.00 15.96 213 HIS A CA 1
ATOM 1687 C C . HIS A 1 214 ? 33.583 34.062 16.297 1.00 15.19 213 HIS A C 1
ATOM 1688 O O . HIS A 1 214 ? 34.258 34.020 15.291 1.00 17.08 213 HIS A O 1
ATOM 1695 N N . VAL A 1 215 ? 32.497 34.837 16.398 1.00 13.95 214 VAL A N 1
ATOM 1696 C CA . VAL A 1 215 ? 32.030 35.634 15.291 1.00 14.53 214 VAL A CA 1
ATOM 1697 C C . VAL A 1 215 ? 31.868 37.108 15.696 1.00 14.36 214 VAL A C 1
ATOM 1698 O O . VAL A 1 215 ? 31.283 37.406 16.748 1.00 15.92 214 VAL A O 1
ATOM 1702 N N . HIS A 1 216 ? 32.334 38.013 14.818 1.00 14.77 215 HIS A N 1
ATOM 1703 C CA . HIS A 1 216 ? 32.037 39.445 14.913 1.00 16.51 215 HIS A CA 1
ATOM 1704 C C . HIS A 1 216 ? 31.180 39.904 13.745 1.00 14.37 215 HIS A C 1
ATOM 1705 O O . HIS A 1 216 ? 31.518 39.688 12.547 1.00 12.71 215 HIS A O 1
ATOM 1712 N N . PHE A 1 217 ? 30.022 40.491 14.100 1.00 14.84 216 PHE A N 1
ATOM 1713 C CA . PHE A 1 217 ? 29.161 41.146 13.147 1.00 14.32 216 PHE A CA 1
ATOM 1714 C C . PHE A 1 217 ? 29.521 42.615 13.090 1.00 14.14 216 PHE A C 1
ATOM 1715 O O . PHE A 1 217 ? 29.196 43.397 14.012 1.00 16.53 216 PHE A O 1
ATOM 1723 N N . LYS A 1 218 ? 30.211 43.002 12.016 1.00 16.00 217 LYS A N 1
ATOM 1724 C CA . LYS A 1 218 ? 30.601 44.391 11.721 1.00 13.69 217 LYS A CA 1
ATOM 1725 C C . LYS A 1 218 ? 30.059 44.752 10.364 1.00 14.80 217 LYS A C 1
ATOM 1726 O O . LYS A 1 218 ? 30.402 44.124 9.357 1.00 17.92 217 LYS A O 1
ATOM 1732 N N . ASP A 1 219 ? 29.121 45.698 10.332 1.00 13.75 218 ASP A N 1
ATOM 1733 C CA . ASP A 1 219 ? 28.528 46.112 9.091 1.00 14.51 218 ASP A CA 1
ATOM 1734 C C . ASP A 1 219 ? 29.357 47.193 8.450 1.00 16.30 218 ASP A C 1
ATOM 1735 O O . ASP A 1 219 ? 30.259 47.783 9.096 1.00 18.01 218 ASP A O 1
ATOM 1740 N N . VAL A 1 220 ? 29.102 47.408 7.161 1.00 15.14 219 VAL A N 1
ATOM 1741 C CA . VAL A 1 220 ? 29.866 48.341 6.355 1.00 15.15 219 VAL A CA 1
ATOM 1742 C C . VAL A 1 220 ? 28.877 49.300 5.673 1.00 17.36 219 VAL A C 1
ATOM 1743 O O . VAL A 1 220 ? 27.776 48.886 5.200 1.00 18.61 219 VAL A O 1
ATOM 1747 N N . ARG A 1 221 ? 29.243 50.576 5.687 1.00 17.50 220 ARG A N 1
ATOM 1748 C CA . ARG A 1 221 ? 28.529 51.611 4.938 1.00 18.09 220 ARG A CA 1
ATOM 1749 C C . ARG A 1 221 ? 29.274 51.707 3.631 1.00 15.38 220 ARG A C 1
ATOM 1750 O O . ARG A 1 221 ? 30.367 52.312 3.579 1.00 16.58 220 ARG A O 1
ATOM 1758 N N . ARG A 1 222 ? 28.730 51.070 2.582 1.00 16.00 221 ARG A N 1
ATOM 1759 C CA . ARG A 1 222 ? 29.483 50.932 1.346 1.00 19.05 221 ARG A CA 1
ATOM 1760 C C . ARG A 1 222 ? 29.919 52.268 0.721 1.00 18.19 221 ARG A C 1
ATOM 1761 O O . ARG A 1 222 ? 31.064 52.431 0.280 1.00 17.92 221 ARG A O 1
ATOM 1769 N N . SER A 1 223 ? 29.022 53.236 0.698 1.00 17.23 222 SER A N 1
ATOM 1770 C CA . SER A 1 223 ? 29.341 54.528 0.125 1.00 18.92 222 SER A CA 1
ATOM 1771 C C . SER A 1 223 ? 30.505 55.200 0.889 1.00 19.31 222 SER A C 1
ATOM 1772 O O . SER A 1 223 ? 31.395 55.780 0.272 1.00 19.85 222 SER A O 1
ATOM 1775 N N . LYS A 1 224 ? 30.538 55.043 2.207 1.00 18.95 223 LYS A N 1
ATOM 1776 C CA . LYS A 1 224 ? 31.682 55.540 3.007 1.00 18.25 223 LYS A CA 1
ATOM 1777 C C . LYS A 1 224 ? 32.985 54.773 2.739 1.00 18.38 223 LYS A C 1
ATOM 1778 O O . LYS A 1 224 ? 34.034 55.406 2.634 1.00 19.27 223 LYS A O 1
ATOM 1784 N N . GLU A 1 225 ? 32.910 53.443 2.636 1.00 17.80 224 GLU A N 1
ATOM 1785 C CA . GLU A 1 225 ? 34.064 52.628 2.223 1.00 18.12 224 GLU A CA 1
ATOM 1786 C C . GLU A 1 225 ? 34.642 53.195 0.940 1.00 16.67 224 GLU A C 1
ATOM 1787 O O . GLU A 1 225 ? 35.841 53.440 0.856 1.00 16.34 224 GLU A O 1
ATOM 1793 N N . GLU A 1 226 ? 33.776 53.415 -0.049 1.00 15.57 225 GLU A N 1
ATOM 1794 C CA . GLU A 1 226 ? 34.171 53.890 -1.381 1.00 17.96 225 GLU A CA 1
ATOM 1795 C C . GLU A 1 226 ? 34.948 55.203 -1.278 1.00 15.83 225 GLU A C 1
ATOM 1796 O O . GLU A 1 226 ? 36.060 55.327 -1.836 1.00 19.31 225 GLU A O 1
ATOM 1802 N N . GLU A 1 227 ? 34.401 56.130 -0.482 1.00 18.24 226 GLU A N 1
ATOM 1803 C CA A GLU A 1 227 ? 35.011 57.438 -0.235 0.50 18.71 226 GLU A CA 1
ATOM 1804 C CA B GLU A 1 227 ? 35.015 57.441 -0.237 0.50 18.42 226 GLU A CA 1
ATOM 1805 C C . GLU A 1 227 ? 36.350 57.320 0.497 1.00 19.02 226 GLU A C 1
ATOM 1806 O O . GLU A 1 227 ? 37.354 57.948 0.118 1.00 19.78 226 GLU A O 1
ATOM 1817 N N . CYS A 1 228 ? 36.381 56.508 1.547 1.00 17.99 227 CYS A N 1
ATOM 1818 C CA . CYS A 1 228 ? 37.628 56.233 2.232 1.00 17.81 227 CYS A CA 1
ATOM 1819 C C . CYS A 1 228 ? 38.724 55.664 1.327 1.00 17.68 227 CYS A C 1
ATOM 1820 O O . CYS A 1 228 ? 39.900 56.027 1.454 1.00 16.95 227 CYS A O 1
ATOM 1823 N N . ARG A 1 229 ? 38.348 54.733 0.455 1.00 18.39 228 ARG A N 1
ATOM 1824 C CA . ARG A 1 229 ? 39.292 54.074 -0.428 1.00 19.75 228 ARG A CA 1
ATOM 1825 C C . ARG A 1 229 ? 39.796 55.107 -1.414 1.00 20.36 228 ARG A C 1
ATOM 1826 O O . ARG A 1 229 ? 41.007 55.251 -1.607 1.00 17.97 228 ARG A O 1
ATOM 1834 N N . ALA A 1 230 ? 38.860 55.869 -1.960 1.00 19.49 229 ALA A N 1
ATOM 1835 C CA . ALA A 1 230 ? 39.183 56.954 -2.899 1.00 21.16 229 ALA A CA 1
ATOM 1836 C C . ALA A 1 230 ? 40.146 57.989 -2.317 1.00 20.86 229 ALA A C 1
ATOM 1837 O O . ALA A 1 230 ? 40.990 58.524 -3.032 1.00 22.76 229 ALA A O 1
ATOM 1839 N N . LYS A 1 231 ? 40.059 58.253 -1.008 1.00 20.67 230 LYS A N 1
ATOM 1840 C CA . LYS A 1 231 ? 40.951 59.193 -0.353 1.00 21.29 230 LYS A CA 1
ATOM 1841 C C . LYS A 1 231 ? 42.198 58.549 0.208 1.00 20.20 230 LYS A C 1
ATOM 1842 O O . LYS A 1 231 ? 43.118 59.246 0.620 1.00 24.19 230 LYS A O 1
ATOM 1848 N N . GLY A 1 232 ? 42.258 57.229 0.209 1.00 17.68 231 GLY A N 1
ATOM 1849 C CA . GLY A 1 232 ? 43.402 56.510 0.760 1.00 17.84 231 GLY A CA 1
ATOM 1850 C C . GLY A 1 232 ? 43.601 56.762 2.249 1.00 19.90 231 GLY A C 1
ATOM 1851 O O . GLY A 1 232 ? 44.722 56.986 2.720 1.00 20.06 231 GLY A O 1
ATOM 1852 N N . LEU A 1 233 ? 42.501 56.692 2.998 1.00 18.61 232 LEU A N 1
ATOM 1853 C CA . LEU A 1 233 ? 42.555 56.955 4.423 1.00 18.35 232 LEU A CA 1
ATOM 1854 C C . LEU A 1 233 ? 43.234 55.846 5.208 1.00 18.29 232 LEU A C 1
ATOM 1855 O O . LEU A 1 233 ? 43.495 54.743 4.700 1.00 16.35 232 LEU A O 1
ATOM 1860 N N . THR A 1 234 ? 43.566 56.185 6.441 1.00 16.35 233 THR A N 1
ATOM 1861 C CA . THR A 1 234 ? 44.073 55.246 7.413 1.00 17.59 233 THR A CA 1
ATOM 1862 C C . THR A 1 234 ? 42.895 54.464 7.910 1.00 15.26 233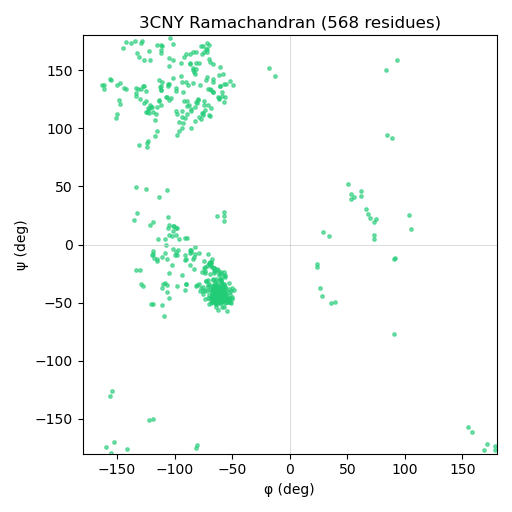 THR A C 1
ATOM 1863 O O . THR A 1 234 ? 41.752 54.845 7.658 1.00 14.53 233 THR A O 1
ATOM 1867 N N . PHE A 1 235 ? 43.185 53.423 8.679 1.00 17.18 234 PHE A N 1
ATOM 1868 C CA . PHE A 1 235 ? 42.143 52.630 9.328 1.00 17.76 234 PHE A CA 1
ATOM 1869 C C . PHE A 1 235 ? 41.316 53.524 10.232 1.00 16.98 234 PHE A C 1
ATOM 1870 O O . PHE A 1 235 ? 40.080 53.523 10.143 1.00 15.43 234 PHE A O 1
ATOM 1878 N N . GLN A 1 236 ? 41.998 54.347 11.051 1.00 17.45 235 GLN A N 1
ATOM 1879 C CA . GLN A 1 236 ? 41.315 55.264 11.979 1.00 19.85 235 GLN A CA 1
ATOM 1880 C C . GLN A 1 236 ? 40.545 56.350 11.249 1.00 15.06 235 GLN A C 1
ATOM 1881 O O . GLN A 1 236 ? 39.337 56.569 11.522 1.00 18.34 235 GLN A O 1
ATOM 1887 N N . GLY A 1 237 ? 41.182 56.968 10.249 1.00 17.09 236 GLY A N 1
ATOM 1888 C CA . GLY A 1 237 ? 40.481 57.877 9.336 1.00 15.28 236 GLY A CA 1
ATOM 1889 C C . GLY A 1 237 ? 39.189 57.269 8.760 1.00 17.35 236 GLY A C 1
ATOM 1890 O O . GLY A 1 237 ? 38.119 57.909 8.731 1.00 16.29 236 GLY A O 1
ATOM 1891 N N . SER A 1 238 ? 39.272 56.015 8.323 1.00 15.84 237 SER A N 1
ATOM 1892 C CA . SER A 1 238 ? 38.120 55.367 7.716 1.00 18.21 237 SER A CA 1
ATOM 1893 C C . SER A 1 238 ? 37.008 55.126 8.719 1.00 16.02 237 SER A C 1
ATOM 1894 O O . SER A 1 238 ? 35.841 55.439 8.418 1.00 17.63 237 SER A O 1
ATOM 1897 N N . PHE A 1 239 ? 37.313 54.546 9.900 1.00 16.63 238 PHE A N 1
ATOM 1898 C CA . PHE A 1 239 ? 36.256 54.357 10.898 1.00 17.16 238 PHE A CA 1
ATOM 1899 C C . PHE A 1 239 ? 35.698 55.662 11.483 1.00 18.50 238 PHE A C 1
ATOM 1900 O O . PHE A 1 239 ? 34.508 55.746 11.807 1.00 17.11 238 PHE A O 1
ATOM 1908 N N . LEU A 1 240 ? 36.529 56.698 11.562 1.00 16.17 239 LEU A N 1
ATOM 1909 C CA . LEU A 1 240 ? 36.024 58.036 11.933 1.00 18.68 239 LEU A CA 1
ATOM 1910 C C . LEU A 1 240 ? 35.240 58.703 10.794 1.00 20.24 239 LEU A C 1
ATOM 1911 O O . LEU A 1 240 ? 34.549 59.672 11.028 1.00 23.20 239 LEU A O 1
ATOM 1916 N N . ASN A 1 241 ? 35.340 58.183 9.570 1.00 19.34 240 ASN A N 1
ATOM 1917 C CA . ASN A 1 241 ? 34.508 58.627 8.456 1.00 21.08 240 ASN A CA 1
ATOM 1918 C C . ASN A 1 241 ? 33.296 57.701 8.193 1.00 20.50 240 ASN A C 1
ATOM 1919 O O . ASN A 1 241 ? 32.701 57.763 7.139 1.00 23.76 240 ASN A O 1
ATOM 1924 N N . GLY A 1 242 ? 32.985 56.818 9.132 1.00 16.58 241 GLY A N 1
ATOM 1925 C CA . GLY A 1 242 ? 31.751 56.045 9.069 1.00 16.29 241 GLY A CA 1
ATOM 1926 C C . GLY A 1 242 ? 31.820 54.776 8.225 1.00 15.10 241 GLY A C 1
ATOM 1927 O O . GLY A 1 242 ? 30.779 54.219 7.918 1.00 15.42 241 GLY A O 1
ATOM 1936 N N . PHE A 1 244 ? 32.440 51.733 9.127 1.00 15.28 243 PHE A N 1
ATOM 1937 C CA . PHE A 1 244 ? 31.859 50.614 9.874 1.00 15.37 243 PHE A CA 1
ATOM 1938 C C . PHE A 1 244 ? 30.637 51.044 10.706 1.00 17.93 243 PHE A C 1
ATOM 1939 O O . PHE A 1 244 ? 30.598 52.148 11.273 1.00 17.23 243 PHE A O 1
ATOM 1947 N N . THR A 1 245 ? 29.669 50.131 10.808 1.00 17.45 244 THR A N 1
ATOM 1948 C CA . THR A 1 245 ? 28.540 50.312 11.670 1.00 16.36 244 THR A CA 1
ATOM 1949 C C . THR A 1 245 ? 27.990 48.962 12.126 1.00 16.80 244 THR A C 1
ATOM 1950 O O . THR A 1 245 ? 28.605 47.909 11.915 1.00 13.74 244 THR A O 1
ATOM 1954 N N . VAL A 1 246 ? 26.825 48.988 12.752 1.00 13.80 245 VAL A N 1
ATOM 1955 C CA . VAL A 1 246 ? 26.220 47.798 13.293 1.00 16.19 245 VAL A CA 1
ATOM 1956 C C . VAL A 1 246 ? 25.234 47.205 12.289 1.00 16.03 245 VAL A C 1
ATOM 1957 O O . VAL A 1 246 ? 24.712 47.932 11.409 1.00 17.34 245 VAL A O 1
ATOM 1961 N N . PRO A 1 247 ? 24.963 45.888 12.407 1.00 14.95 246 PRO A N 1
ATOM 1962 C CA . PRO A 1 247 ? 23.926 45.246 11.595 1.00 14.57 246 PRO A CA 1
ATOM 1963 C C . PRO A 1 247 ? 22.643 46.055 11.672 1.00 15.80 246 PRO A C 1
ATOM 1964 O O . PRO A 1 247 ? 22.324 46.607 12.743 1.00 15.77 246 PRO A O 1
ATOM 1968 N N . GLY A 1 248 ? 21.996 46.215 10.531 1.00 17.31 247 GLY A N 1
ATOM 1969 C CA . GLY A 1 248 ? 20.769 47.046 10.414 1.00 17.96 247 GLY A CA 1
ATOM 1970 C C . GLY A 1 248 ? 20.980 48.503 10.054 1.00 18.17 247 GLY A C 1
ATOM 1971 O O . GLY A 1 248 ? 20.041 49.226 9.730 1.00 21.14 247 GLY A O 1
ATOM 1972 N N . ASP A 1 249 ? 22.228 48.955 10.119 1.00 18.48 248 ASP A N 1
ATOM 1973 C CA . ASP A 1 249 ? 22.577 50.352 9.895 1.00 18.96 248 ASP A CA 1
ATOM 1974 C C . ASP A 1 249 ? 23.443 50.551 8.672 1.00 19.74 248 ASP A C 1
ATOM 1975 O O . ASP A 1 249 ? 23.629 51.683 8.236 1.00 20.48 248 ASP A O 1
ATOM 1980 N N . GLY A 1 250 ? 24.012 49.468 8.152 1.00 19.03 249 GLY A N 1
ATOM 1981 C CA . GLY A 1 250 ? 24.888 49.518 6.980 1.00 18.72 249 GLY A CA 1
ATOM 1982 C C . GLY A 1 250 ? 24.346 48.642 5.880 1.00 19.98 249 GLY A C 1
ATOM 1983 O O . GLY A 1 250 ? 23.113 48.435 5.770 1.00 19.99 249 GLY A O 1
ATOM 1984 N N . ASP A 1 251 ? 25.240 48.120 5.059 1.00 17.61 250 ASP A N 1
ATOM 1985 C CA . ASP A 1 251 ? 24.818 47.465 3.797 1.00 18.75 250 ASP A CA 1
ATOM 1986 C C . ASP A 1 251 ? 24.923 45.934 3.685 1.00 18.87 250 ASP A C 1
ATOM 1987 O O . ASP A 1 251 ? 24.425 45.369 2.715 1.00 20.10 250 ASP A O 1
ATOM 1992 N N . LEU A 1 252 ? 25.520 45.244 4.646 1.00 17.27 251 LEU A N 1
ATOM 1993 C CA . LEU A 1 252 ? 25.689 43.835 4.534 1.00 16.50 251 LEU A CA 1
ATOM 1994 C C . LEU A 1 252 ? 24.438 43.094 4.992 1.00 16.68 251 LEU A C 1
ATOM 1995 O O . LEU A 1 252 ? 23.845 43.422 6.006 1.00 15.78 251 LEU A O 1
ATOM 2000 N N . ASP A 1 253 ? 24.083 42.054 4.249 1.00 15.28 252 ASP A N 1
ATOM 2001 C CA . ASP A 1 253 ? 23.003 41.153 4.690 1.00 17.53 252 ASP A CA 1
ATOM 2002 C C . ASP A 1 253 ? 23.584 40.042 5.549 1.00 15.50 252 ASP A C 1
ATOM 2003 O O . ASP A 1 253 ? 24.320 39.159 5.081 1.00 20.91 252 ASP A O 1
ATOM 2008 N N . PHE A 1 254 ? 23.243 40.071 6.815 1.00 14.15 253 PHE A N 1
ATOM 2009 C CA . PHE A 1 254 ? 23.793 39.125 7.779 1.00 14.72 253 PHE A CA 1
ATOM 2010 C C . PHE A 1 254 ? 23.039 37.786 7.749 1.00 16.12 253 PHE A C 1
ATOM 2011 O O . PHE A 1 254 ? 23.430 36.827 8.414 1.00 15.65 253 PHE A O 1
ATOM 2019 N N . LYS A 1 255 ? 21.925 37.717 7.020 1.00 18.58 254 LYS A N 1
ATOM 2020 C CA . LYS A 1 255 ? 21.106 36.495 7.088 1.00 17.78 254 LYS A CA 1
ATOM 2021 C C . LYS A 1 255 ? 21.816 35.215 6.535 1.00 16.75 254 LYS A C 1
ATOM 2022 O O . LYS A 1 255 ? 21.798 34.171 7.170 1.00 17.09 254 LYS A O 1
ATOM 2028 N N . PRO A 1 256 ? 22.489 35.308 5.390 1.00 17.48 255 PRO A N 1
ATOM 2029 C CA . PRO A 1 256 ? 23.283 34.137 4.936 1.00 19.41 255 PRO A CA 1
ATOM 2030 C C . PRO A 1 256 ? 24.392 33.689 5.883 1.00 18.96 255 PRO A C 1
ATOM 2031 O O . PRO A 1 256 ? 24.713 32.495 5.935 1.00 16.18 255 PRO A O 1
ATOM 2035 N N . VAL A 1 257 ? 24.967 34.640 6.632 1.00 18.17 256 VAL A N 1
ATOM 2036 C CA . VAL A 1 257 ? 25.988 34.307 7.605 1.00 17.04 256 VAL A CA 1
ATOM 2037 C C . VAL A 1 257 ? 25.381 33.549 8.775 1.00 17.87 256 VAL A C 1
ATOM 2038 O O . VAL A 1 257 ? 25.879 32.501 9.165 1.00 16.61 256 VAL A O 1
ATOM 2042 N N . TYR A 1 258 ? 24.300 34.102 9.348 1.00 19.98 257 TYR A N 1
ATOM 2043 C CA . TYR A 1 258 ? 23.573 33.472 10.422 1.00 19.29 257 TYR A CA 1
ATOM 2044 C C . TYR A 1 258 ? 23.095 32.091 10.021 1.00 19.57 257 TYR A C 1
ATOM 2045 O O . TYR A 1 258 ? 23.319 31.132 10.764 1.00 20.11 257 TYR A O 1
ATOM 2054 N N . ASP A 1 259 ? 22.452 32.000 8.860 1.00 19.71 258 ASP A N 1
ATOM 2055 C CA . ASP A 1 259 ? 21.940 30.724 8.368 1.00 20.58 258 ASP A CA 1
ATOM 2056 C C . ASP A 1 259 ? 23.046 29.698 8.190 1.00 19.76 258 ASP A C 1
ATOM 2057 O O . ASP A 1 259 ? 22.895 28.544 8.572 1.00 19.56 258 ASP A O 1
ATOM 2062 N N . LYS A 1 260 ? 24.187 30.142 7.694 1.00 19.45 259 LYS A N 1
ATOM 2063 C CA . LYS A 1 260 ? 25.354 29.239 7.554 1.00 17.77 259 LYS A CA 1
ATOM 2064 C C . LYS A 1 260 ? 25.820 28.716 8.913 1.00 18.55 259 LYS A C 1
ATOM 2065 O O . LYS A 1 260 ? 26.075 27.506 9.089 1.00 17.47 259 LYS A O 1
ATOM 2071 N N . LEU A 1 261 ? 25.945 29.603 9.903 1.00 19.36 260 LEU A N 1
ATOM 2072 C CA . LEU A 1 261 ? 26.330 29.201 11.256 1.00 18.22 260 LEU A CA 1
ATOM 2073 C C . LEU A 1 261 ? 25.346 28.218 11.880 1.00 18.36 260 LEU A C 1
ATOM 2074 O O . LEU A 1 261 ? 25.738 27.199 12.424 1.00 17.78 260 LEU A O 1
ATOM 2079 N N . ILE A 1 262 ? 24.057 28.504 11.767 1.00 18.86 261 ILE A N 1
ATOM 2080 C CA . ILE A 1 262 ? 23.033 27.609 12.294 1.00 21.29 261 ILE A CA 1
ATOM 2081 C C . ILE A 1 262 ? 23.100 26.225 11.625 1.00 21.90 261 ILE A C 1
ATOM 2082 O O . ILE A 1 262 ? 23.179 25.203 12.316 1.00 23.49 261 ILE A O 1
ATOM 2087 N N . ALA A 1 263 ? 23.170 26.220 10.301 1.00 22.28 262 ALA A N 1
ATOM 2088 C CA . ALA A 1 263 ? 23.254 24.988 9.500 1.00 22.71 262 ALA A CA 1
ATOM 2089 C C . ALA A 1 263 ? 24.461 24.161 9.908 1.00 26.95 262 ALA A C 1
ATOM 2090 O O . ALA A 1 263 ? 24.486 22.942 9.767 1.00 26.93 262 ALA A O 1
ATOM 2092 N N . ASN A 1 264 ? 25.483 24.830 10.417 1.00 24.44 263 ASN A N 1
ATOM 2093 C CA . ASN A 1 264 ? 26.679 24.147 10.809 1.00 25.08 263 ASN A CA 1
ATOM 2094 C C . ASN A 1 264 ? 26.782 23.931 12.339 1.00 25.04 263 ASN A C 1
ATOM 2095 O O . ASN A 1 264 ? 27.831 23.581 12.861 1.00 24.85 263 ASN A O 1
ATOM 2100 N N . ASN A 1 265 ? 25.651 24.084 13.035 1.00 21.91 264 ASN A N 1
ATOM 2101 C CA . ASN A 1 265 ? 25.547 23.873 14.464 1.00 24.88 264 ASN A CA 1
ATOM 2102 C C . ASN A 1 265 ? 26.588 24.667 15.278 1.00 22.94 264 ASN A C 1
ATOM 2103 O O . ASN A 1 265 ? 27.129 24.179 16.241 1.00 22.03 264 ASN A O 1
ATOM 2108 N N . TYR A 1 266 ? 26.835 25.899 14.854 1.00 22.17 265 TYR A N 1
ATOM 2109 C CA . TYR A 1 266 ? 27.733 26.787 15.561 1.00 21.55 265 TYR A CA 1
ATOM 2110 C C . TYR A 1 266 ? 27.260 27.003 16.998 1.00 22.76 265 TYR A C 1
ATOM 2111 O O . TYR A 1 266 ? 26.080 27.333 17.247 1.00 21.27 265 TYR A O 1
ATOM 2120 N N . LYS A 1 267 ? 28.182 26.774 17.924 1.00 20.43 266 LYS A N 1
ATOM 2121 C CA A LYS A 1 267 ? 27.954 27.080 19.328 0.50 21.13 266 LYS A CA 1
ATOM 2122 C CA B LYS A 1 267 ? 27.974 27.036 19.338 0.50 21.63 266 LYS A CA 1
ATOM 2123 C C . LYS A 1 267 ? 29.021 28.036 19.811 1.00 21.33 266 LYS A C 1
ATOM 2124 O O . LYS A 1 267 ? 30.232 27.731 19.817 1.00 19.36 266 LYS A O 1
ATOM 2135 N N . GLY A 1 268 ? 28.569 29.200 20.229 1.00 20.61 267 GLY A N 1
ATOM 2136 C CA . GLY A 1 268 ? 29.439 30.251 20.684 1.00 19.05 267 GLY A CA 1
ATOM 2137 C C . GLY A 1 268 ? 28.778 31.604 20.517 1.00 20.06 267 GLY A C 1
ATOM 2138 O O . GLY A 1 268 ? 27.546 31.726 20.409 1.00 18.12 267 GLY A O 1
ATOM 2139 N N . TRP A 1 269 ? 29.624 32.617 20.452 1.00 16.11 268 TRP A N 1
ATOM 2140 C CA . TRP A 1 269 ? 29.162 33.975 20.479 1.00 17.50 268 TRP A CA 1
ATOM 2141 C C . TRP A 1 269 ? 29.155 34.562 19.086 1.00 16.93 268 TRP A C 1
ATOM 2142 O O . TRP A 1 269 ? 30.061 34.344 18.270 1.00 15.64 268 TRP A O 1
ATOM 2153 N N . ILE A 1 270 ? 28.148 35.369 18.856 1.00 14.81 269 ILE A N 1
ATOM 2154 C CA . ILE A 1 270 ? 28.177 36.402 17.819 1.00 15.40 269 ILE A CA 1
ATOM 2155 C C . ILE A 1 270 ? 28.189 37.778 18.512 1.00 15.67 269 ILE A C 1
ATOM 2156 O O . ILE A 1 270 ? 27.253 38.137 19.204 1.00 16.55 269 ILE A O 1
ATOM 2161 N N . VAL A 1 271 ? 29.239 38.563 18.269 1.00 13.93 270 VAL A N 1
ATOM 2162 C CA . VAL A 1 271 ? 29.405 39.855 18.906 1.00 16.68 270 VAL A CA 1
ATOM 2163 C C . VAL A 1 271 ? 29.338 40.942 17.835 1.00 16.09 270 VAL A C 1
ATOM 2164 O O . VAL A 1 271 ? 30.115 40.976 16.891 1.00 14.23 270 VAL A O 1
ATOM 2168 N N . VAL A 1 272 ? 28.348 41.818 17.966 1.00 13.09 271 VAL A N 1
ATOM 2169 C CA . VAL A 1 272 ? 28.295 43.024 17.174 1.00 12.34 271 VAL A CA 1
ATOM 2170 C C . VAL A 1 272 ? 29.429 43.942 17.594 1.00 14.53 271 VAL A C 1
ATOM 2171 O O . VAL A 1 272 ? 29.636 44.139 18.774 1.00 14.33 271 VAL A O 1
ATOM 2175 N N . GLU A 1 273 ? 30.145 44.473 16.621 1.00 15.00 272 GLU A N 1
ATOM 2176 C CA . GLU A 1 273 ? 31.336 45.283 16.877 1.00 13.04 272 GLU A CA 1
ATOM 2177 C C . GLU A 1 273 ? 31.457 46.355 15.790 1.00 13.91 272 GLU A C 1
ATOM 2178 O O . GLU A 1 273 ? 31.596 46.043 14.618 1.00 16.07 272 GLU A O 1
ATOM 2184 N N . ALA A 1 274 ? 31.451 47.628 16.182 1.00 16.03 273 ALA A N 1
ATOM 2185 C CA . ALA A 1 274 ? 31.580 48.730 15.230 1.00 16.28 273 ALA A CA 1
ATOM 2186 C C . ALA A 1 274 ? 32.232 49.949 15.875 1.00 16.75 273 ALA A C 1
ATOM 2187 O O . ALA A 1 274 ? 31.652 50.627 16.770 1.00 16.58 273 ALA A O 1
ATOM 2189 N N . GLU A 1 275 ? 33.476 50.188 15.463 1.00 15.72 274 GLU A N 1
ATOM 2190 C CA . GLU A 1 275 ? 34.209 51.372 15.875 1.00 16.87 274 GLU A CA 1
ATOM 2191 C C . GLU A 1 275 ? 33.673 52.604 15.151 1.00 17.02 274 GLU A C 1
ATOM 2192 O O . GLU A 1 275 ? 33.712 52.697 13.951 1.00 18.37 274 GLU A O 1
ATOM 2198 N N . GLN A 1 276 ? 33.115 53.510 15.951 1.00 16.78 275 GLN A N 1
ATOM 2199 C CA . GLN A 1 276 ? 32.584 54.760 15.511 1.00 17.86 275 GLN A CA 1
ATOM 2200 C C . GLN A 1 276 ? 32.862 55.775 16.618 1.00 19.76 275 GLN A C 1
ATOM 2201 O O . GLN A 1 276 ? 33.264 55.392 17.713 1.00 20.95 275 GLN A O 1
ATOM 2207 N N . ASP A 1 277 ? 32.638 57.059 16.317 1.00 16.95 276 ASP A N 1
ATOM 2208 C CA . ASP A 1 277 ? 32.705 58.124 17.315 1.00 18.14 276 ASP A CA 1
ATOM 2209 C C . ASP A 1 277 ? 31.311 58.130 17.926 1.00 16.21 276 ASP A C 1
ATOM 2210 O O . ASP A 1 277 ? 30.367 58.484 17.223 1.00 17.26 276 ASP A O 1
ATOM 2215 N N . PRO A 1 278 ? 31.191 57.790 19.232 1.00 17.02 277 PRO A N 1
ATOM 2216 C CA . PRO A 1 278 ? 29.860 57.650 19.839 1.00 19.58 277 PRO A CA 1
ATOM 2217 C C . PRO A 1 278 ? 29.118 58.958 19.986 1.00 19.51 277 PRO A C 1
ATOM 2218 O O . PRO A 1 278 ? 27.904 58.935 20.172 1.00 18.10 277 PRO A O 1
ATOM 2222 N N . SER A 1 279 ? 29.832 60.076 19.876 1.00 21.31 278 SER A N 1
ATOM 2223 C CA . SER A 1 279 ? 29.170 61.369 19.799 1.00 21.96 278 SER A CA 1
ATOM 2224 C C . SER A 1 279 ? 28.385 61.553 18.507 1.00 23.21 278 SER A C 1
ATOM 2225 O O . SER A 1 279 ? 27.505 62.403 18.445 1.00 24.24 278 SER A O 1
ATOM 2228 N N . LYS A 1 280 ? 28.687 60.764 17.477 1.00 21.91 279 LYS A N 1
ATOM 2229 C CA . LYS A 1 280 ? 27.999 60.841 16.193 1.00 24.52 279 LYS A CA 1
ATOM 2230 C C . LYS A 1 280 ? 27.054 59.662 15.997 1.00 24.08 279 LYS A C 1
ATOM 2231 O O . LYS A 1 280 ? 25.940 59.832 15.492 1.00 24.11 279 LYS A O 1
ATOM 2237 N N . ALA A 1 281 ? 27.498 58.469 16.402 1.00 21.04 280 ALA A N 1
ATOM 2238 C CA . ALA A 1 281 ? 26.684 57.286 16.316 1.00 17.70 280 ALA A CA 1
ATOM 2239 C C . ALA A 1 281 ? 26.434 56.829 17.760 1.00 18.72 280 ALA A C 1
ATOM 2240 O O . ALA A 1 281 ? 27.251 56.165 18.380 1.00 17.49 280 ALA A O 1
ATOM 2242 N N . ASN A 1 282 ? 25.264 57.206 18.280 1.00 16.47 281 ASN A N 1
ATOM 2243 C CA . ASN A 1 282 ? 24.964 57.043 19.674 1.00 18.85 281 ASN A CA 1
ATOM 2244 C C . ASN A 1 282 ? 24.996 55.579 20.019 1.00 17.92 281 ASN A C 1
ATOM 2245 O O . ASN A 1 282 ? 24.313 54.799 19.375 1.00 17.09 281 ASN A O 1
ATOM 2250 N N . PRO A 1 283 ? 25.805 55.214 21.042 1.00 16.31 282 PRO A N 1
ATOM 2251 C CA . PRO A 1 283 ? 26.049 53.783 21.273 1.00 16.51 282 PRO A CA 1
ATOM 2252 C C . PRO A 1 283 ? 24.859 52.945 21.702 1.00 16.52 282 PRO A C 1
ATOM 2253 O O . PRO A 1 283 ? 24.740 51.783 21.262 1.00 14.72 282 PRO A O 1
ATOM 2257 N N . LEU A 1 284 ? 23.961 53.516 22.495 1.00 16.25 283 LEU A N 1
ATOM 2258 C CA . LEU A 1 284 ? 22.707 52.826 22.785 1.00 16.19 283 LEU A CA 1
ATOM 2259 C C . LEU A 1 284 ? 21.823 52.670 21.564 1.00 16.34 283 LEU A C 1
ATOM 2260 O O . LEU A 1 284 ? 21.292 51.573 21.334 1.00 14.64 283 LEU A O 1
ATOM 2265 N N . GLU A 1 285 ? 21.635 53.756 20.809 1.00 17.71 284 GLU A N 1
ATOM 2266 C CA . GLU A 1 285 ? 20.832 53.724 19.595 1.00 18.89 284 GLU A CA 1
ATOM 2267 C C . GLU A 1 285 ? 21.362 52.684 18.618 1.00 15.78 284 GLU A C 1
ATOM 2268 O O . GLU A 1 285 ? 20.607 51.908 18.078 1.00 12.89 284 GLU A O 1
ATOM 2282 N N . ALA A 1 287 ? 23.162 49.961 19.437 1.00 16.19 286 ALA A N 1
ATOM 2283 C CA . ALA A 1 287 ? 22.866 48.694 20.043 1.00 15.62 286 ALA A CA 1
ATOM 2284 C C . ALA A 1 287 ? 21.419 48.301 19.763 1.00 17.44 286 ALA A C 1
ATOM 2285 O O . ALA A 1 287 ? 21.142 47.170 19.405 1.00 16.30 286 ALA A O 1
ATOM 2287 N N . GLN A 1 288 ? 20.509 49.251 19.903 1.00 15.79 287 GLN A N 1
ATOM 2288 C CA . GLN A 1 288 ? 19.085 48.958 19.635 1.00 16.44 287 GLN A CA 1
ATOM 2289 C C . GLN A 1 288 ? 18.791 48.654 18.165 1.00 16.16 287 GLN A C 1
ATOM 2290 O O . GLN A 1 288 ? 17.965 47.784 17.866 1.00 17.86 287 GLN A O 1
ATOM 2296 N N . ILE A 1 289 ? 19.416 49.395 17.251 1.00 16.72 288 ILE A N 1
ATOM 2297 C CA . ILE A 1 289 ? 19.263 49.154 15.818 1.00 18.16 288 ILE A CA 1
ATOM 2298 C C . ILE A 1 289 ? 19.717 47.727 15.518 1.00 17.14 288 ILE A C 1
ATOM 2299 O O . ILE A 1 289 ? 19.013 46.955 14.855 1.00 17.38 288 ILE A O 1
ATOM 2304 N N . ALA A 1 290 ? 20.900 47.370 16.034 1.00 16.48 289 ALA A N 1
ATOM 2305 C CA . ALA A 1 290 ? 21.427 46.023 15.848 1.00 16.51 289 ALA A CA 1
ATOM 2306 C C . ALA A 1 290 ? 20.498 44.953 16.393 1.00 17.87 289 ALA A C 1
ATOM 2307 O O . ALA A 1 290 ? 20.184 43.969 15.700 1.00 16.10 289 ALA A O 1
ATOM 2309 N N . HIS A 1 291 ? 20.025 45.147 17.622 1.00 18.15 290 HIS A N 1
ATOM 2310 C CA . HIS A 1 291 ? 19.206 44.143 18.234 1.00 18.25 290 HIS A CA 1
ATOM 2311 C C . HIS A 1 291 ? 17.898 43.907 17.505 1.00 18.88 290 HIS A C 1
ATOM 2312 O O . HIS A 1 291 ? 17.495 42.764 17.352 1.00 21.39 290 HIS A O 1
ATOM 2319 N N . ARG A 1 292 ? 17.246 44.983 17.098 1.00 20.00 291 ARG A N 1
ATOM 2320 C CA . ARG A 1 292 ? 15.995 44.904 16.366 1.00 22.99 291 ARG A CA 1
ATOM 2321 C C . ARG A 1 292 ? 16.191 44.210 15.014 1.00 21.65 291 ARG A C 1
ATOM 2322 O O . ARG A 1 292 ? 15.379 43.400 14.609 1.00 19.48 291 ARG A O 1
ATOM 2330 N N . TYR A 1 293 ? 17.318 44.471 14.353 1.00 18.71 292 TYR A N 1
ATOM 2331 C CA . TYR A 1 293 ? 17.638 43.800 13.075 1.00 18.57 292 TYR A CA 1
ATOM 2332 C C . TYR A 1 293 ? 17.871 42.313 13.261 1.00 16.90 292 TYR A C 1
ATOM 2333 O O . TYR A 1 293 ? 17.405 41.493 12.443 1.00 17.83 292 TYR A O 1
ATOM 2342 N N . ILE A 1 294 ? 18.547 41.946 14.353 1.00 17.45 293 ILE A N 1
ATOM 2343 C CA . ILE A 1 294 ? 18.851 40.566 14.645 1.00 18.28 293 ILE A CA 1
ATOM 2344 C C . ILE A 1 294 ? 17.528 39.849 14.882 1.00 20.32 293 ILE A C 1
ATOM 2345 O O . ILE A 1 294 ? 17.274 38.787 14.307 1.00 19.23 293 ILE A O 1
ATOM 2350 N N . LYS A 1 295 ? 16.655 40.486 15.641 1.00 18.52 294 LYS A N 1
ATOM 2351 C CA . LYS A 1 295 ? 15.358 39.900 15.914 1.00 23.51 294 LYS A CA 1
ATOM 2352 C C . LYS A 1 295 ? 14.482 39.809 14.685 1.00 23.57 294 LYS A C 1
ATOM 2353 O O . LYS A 1 295 ? 13.883 38.775 14.457 1.00 26.69 294 LYS A O 1
ATOM 2359 N N . GLN A 1 296 ? 14.389 40.882 13.909 1.00 25.18 295 GLN A N 1
ATOM 2360 C CA . GLN A 1 296 ? 13.469 40.939 12.778 1.00 24.64 295 GLN A CA 1
ATOM 2361 C C . GLN A 1 296 ? 13.982 40.160 11.561 1.00 25.17 295 GLN A C 1
ATOM 2362 O O . GLN A 1 296 ? 13.191 39.500 10.888 1.00 24.56 295 GLN A O 1
ATOM 2365 N N . HIS A 1 297 ? 15.297 40.194 11.303 1.00 21.76 296 HIS A N 1
ATOM 2366 C CA . HIS A 1 297 ? 15.861 39.702 10.048 1.00 21.93 296 HIS A CA 1
ATOM 2367 C C . HIS A 1 297 ? 16.575 38.336 10.163 1.00 22.89 296 HIS A C 1
ATOM 2368 O O . HIS A 1 297 ? 16.654 37.591 9.180 1.00 22.76 296 HIS A O 1
ATOM 2375 N N . LEU A 1 298 ? 17.061 37.975 11.354 1.00 23.00 297 LEU A N 1
ATOM 2376 C CA . LEU A 1 298 ? 17.873 36.779 11.516 1.00 21.40 297 LEU A CA 1
ATOM 2377 C C . LEU A 1 298 ? 17.181 35.669 12.296 1.00 22.02 297 LEU A C 1
ATOM 2378 O O . LEU A 1 298 ? 17.126 34.547 11.829 1.00 21.61 297 LEU A O 1
ATOM 2383 N N . ILE A 1 299 ? 16.663 35.988 13.471 1.00 23.41 298 ILE A N 1
ATOM 2384 C CA . ILE A 1 299 ? 16.163 34.968 14.399 1.00 28.64 298 ILE A CA 1
ATOM 2385 C C . ILE A 1 299 ? 14.782 34.475 13.935 1.00 28.29 298 ILE A C 1
ATOM 2386 O O . ILE A 1 299 ? 13.951 35.270 13.553 1.00 26.87 298 ILE A O 1
ATOM 2391 N N . GLU A 1 300 ? 14.554 33.170 13.988 1.00 31.75 299 GLU A N 1
ATOM 2392 C CA . GLU A 1 300 ? 13.297 32.575 13.455 1.00 34.85 299 GLU A CA 1
ATOM 2393 C C . GLU A 1 300 ? 12.297 32.110 14.534 1.00 39.64 299 GLU A C 1
ATOM 2394 O O . GLU A 1 300 ? 11.070 32.212 14.347 1.00 41.42 299 GLU A O 1
ATOM 2400 N N . ASN A 1 301 ? 12.822 31.613 15.651 1.00 42.85 300 ASN A N 1
ATOM 2401 C CA . ASN A 1 301 ? 11.988 31.127 16.758 1.00 46.65 300 ASN A CA 1
ATOM 2402 C C . ASN A 1 301 ? 11.726 32.208 17.807 1.00 48.99 300 ASN A C 1
ATOM 2403 O O . ASN A 1 301 ? 12.564 33.081 18.045 1.00 51.05 300 ASN A O 1
ATOM 2417 N N . SER B 1 3 ? -6.513 49.042 45.919 1.00 59.75 2 SER B N 1
ATOM 2418 C CA . SER B 1 3 ? -6.792 49.187 44.481 1.00 58.71 2 SER B CA 1
ATOM 2419 C C . SER B 1 3 ? -5.507 49.158 43.643 1.00 57.46 2 SER B C 1
ATOM 2420 O O . SER B 1 3 ? -4.545 49.877 43.943 1.00 57.67 2 SER B O 1
ATOM 2422 N N . SER B 1 4 ? -5.498 48.308 42.611 1.00 55.09 3 SER B N 1
ATOM 2423 C CA . SER B 1 4 ? -4.429 48.297 41.611 1.00 52.89 3 SER B CA 1
ATOM 2424 C C . SER B 1 4 ? -4.439 49.623 40.850 1.00 50.80 3 SER B C 1
ATOM 2425 O O . SER B 1 4 ? -3.380 50.155 40.515 1.00 49.11 3 SER B O 1
ATOM 2427 N N . LYS B 1 5 ? -5.640 50.150 40.586 1.00 48.19 4 LYS B N 1
ATOM 2428 C CA . LYS B 1 5 ? -5.800 51.460 39.943 1.00 46.53 4 LYS B CA 1
ATOM 2429 C C . LYS B 1 5 ? -5.043 52.548 40.728 1.00 43.38 4 LYS B C 1
ATOM 2430 O O . LYS B 1 5 ? -4.315 53.378 40.151 1.00 43.75 4 LYS B O 1
ATOM 2432 N N . ALA B 1 6 ? -5.227 52.517 42.049 1.00 38.76 5 ALA B N 1
ATOM 2433 C CA . ALA B 1 6 ? -4.559 53.439 42.968 1.00 34.70 5 ALA B CA 1
ATOM 2434 C C . ALA B 1 6 ? -3.036 53.343 42.853 1.00 32.48 5 ALA B C 1
ATOM 2435 O O . ALA B 1 6 ? -2.361 54.378 42.811 1.00 28.97 5 ALA B O 1
ATOM 2437 N N . GLU B 1 7 ? -2.502 52.115 42.791 1.00 31.31 6 GLU B N 1
ATOM 2438 C CA A GLU B 1 7 ? -1.070 51.900 42.655 0.50 32.11 6 GLU B CA 1
ATOM 2439 C CA B GLU B 1 7 ? -1.039 51.931 42.635 0.50 32.40 6 GLU B CA 1
ATOM 2440 C C . GLU B 1 7 ? -0.627 52.347 41.251 1.00 32.44 6 GLU B C 1
ATOM 2441 O O . GLU B 1 7 ? 0.475 52.855 41.071 1.00 31.09 6 GLU B O 1
ATOM 2452 N N . LYS B 1 8 ? -1.502 52.165 40.259 1.00 32.70 7 LYS B N 1
ATOM 2453 C CA . LYS B 1 8 ? -1.184 52.619 38.892 1.00 32.65 7 LYS B CA 1
ATOM 2454 C C . LYS B 1 8 ? -1.192 54.159 38.737 1.00 30.45 7 LYS B C 1
ATOM 2455 O O . LYS B 1 8 ? -0.787 54.684 37.702 1.00 31.89 7 LYS B O 1
ATOM 2458 N N . ASP B 1 9 ? -1.630 54.876 39.763 1.00 26.63 8 ASP B N 1
ATOM 2459 C CA . ASP B 1 9 ? -1.507 56.340 39.782 1.00 24.90 8 ASP B CA 1
ATOM 2460 C C . ASP B 1 9 ? -0.151 56.811 40.315 1.00 23.69 8 ASP B C 1
ATOM 2461 O O . ASP B 1 9 ? 0.126 58.008 40.322 1.00 24.78 8 ASP B O 1
ATOM 2466 N N . ILE B 1 10 ? 0.669 55.879 40.771 1.00 23.55 9 ILE B N 1
ATOM 2467 C CA . ILE B 1 10 ? 1.990 56.212 41.270 1.00 23.58 9 ILE B CA 1
ATOM 2468 C C . ILE B 1 10 ? 3.016 55.956 40.192 1.00 24.10 9 ILE B C 1
ATOM 2469 O O . ILE B 1 10 ? 2.987 54.901 39.536 1.00 24.89 9 ILE B O 1
ATOM 2474 N N . LYS B 1 11 ? 3.936 56.902 40.003 1.00 19.95 10 LYS B N 1
ATOM 2475 C CA . LYS B 1 11 ? 5.050 56.704 39.096 1.00 20.92 10 LYS B CA 1
ATOM 2476 C C . LYS B 1 11 ? 6.290 56.641 39.957 1.00 18.77 10 LYS B C 1
ATOM 2477 O O . LYS B 1 11 ? 6.458 57.462 40.859 1.00 19.36 10 LYS B O 1
ATOM 2483 N N . TRP B 1 12 ? 7.142 55.658 39.710 1.00 17.05 11 TRP B N 1
ATOM 2484 C CA . TRP B 1 12 ? 8.276 55.440 40.582 1.00 14.13 11 TRP B CA 1
ATOM 2485 C C . TRP B 1 12 ? 9.567 55.870 39.904 1.00 13.06 11 TRP B C 1
ATOM 2486 O O . TRP B 1 12 ? 9.891 55.373 38.838 1.00 15.42 11 TRP B O 1
ATOM 2497 N N . GLY B 1 13 ? 10.320 56.715 40.587 1.00 14.36 12 GLY B N 1
ATOM 2498 C CA . GLY B 1 13 ? 11.597 57.167 40.077 1.00 15.52 12 GLY B CA 1
ATOM 2499 C C . GLY B 1 13 ? 12.700 57.025 41.065 1.00 12.92 12 GLY B C 1
ATOM 2500 O O . GLY B 1 13 ? 12.500 56.708 42.227 1.00 13.94 12 GLY B O 1
ATOM 2501 N N . ILE B 1 14 ? 13.915 57.298 40.594 1.00 15.65 13 ILE B N 1
ATOM 2502 C CA . ILE B 1 14 ? 15.073 57.316 41.449 1.00 13.86 13 ILE B CA 1
ATOM 2503 C C . ILE B 1 14 ? 15.976 58.469 40.986 1.00 14.48 13 ILE B C 1
ATOM 2504 O O . ILE B 1 14 ? 16.223 58.640 39.788 1.00 13.50 13 ILE B O 1
ATOM 2509 N N . ALA B 1 15 ? 16.453 59.253 41.962 1.00 15.97 14 ALA B N 1
ATOM 2510 C CA . ALA B 1 15 ? 17.167 60.513 41.699 1.00 14.42 14 ALA B CA 1
ATOM 2511 C C . ALA B 1 15 ? 18.620 60.289 41.358 1.00 13.45 14 ALA B C 1
ATOM 2512 O O . ALA B 1 15 ? 19.242 59.341 41.847 1.00 13.42 14 ALA B O 1
ATOM 2514 N N . PRO B 1 16 ? 19.192 61.189 40.551 1.00 15.88 15 PRO B N 1
ATOM 2515 C CA . PRO B 1 16 ? 20.619 61.053 40.171 1.00 14.21 15 PRO B CA 1
ATOM 2516 C C . PRO B 1 16 ? 21.679 61.254 41.222 1.00 16.69 15 PRO B C 1
ATOM 2517 O O . PRO B 1 16 ? 22.859 60.867 41.013 1.00 14.19 15 PRO B O 1
ATOM 2521 N N . ILE B 1 17 ? 21.308 61.838 42.352 1.00 16.21 16 ILE B N 1
ATOM 2522 C CA . ILE B 1 17 ? 22.292 62.106 43.373 1.00 17.50 16 ILE B CA 1
ATOM 2523 C C . ILE B 1 17 ? 22.971 60.832 43.907 1.00 15.95 16 ILE B C 1
ATOM 2524 O O . ILE B 1 17 ? 24.094 60.907 44.361 1.00 14.77 16 ILE B O 1
ATOM 2529 N N . GLY B 1 18 ? 22.304 59.674 43.846 1.00 14.84 17 GLY B N 1
ATOM 2530 C CA . GLY B 1 18 ? 22.940 58.387 44.193 1.00 16.34 17 GLY B CA 1
ATOM 2531 C C . GLY B 1 18 ? 24.153 58.027 43.333 1.00 14.86 17 GLY B C 1
ATOM 2532 O O . GLY B 1 18 ? 25.045 57.296 43.767 1.00 16.36 17 GLY B O 1
ATOM 2533 N N . TRP B 1 19 ? 24.167 58.570 42.118 1.00 14.63 18 TRP B N 1
ATOM 2534 C CA . TRP B 1 19 ? 25.222 58.322 41.130 1.00 14.85 18 TRP B CA 1
ATOM 2535 C C . TRP B 1 19 ? 26.264 59.424 41.101 1.00 17.06 18 TRP B C 1
ATOM 2536 O O . TRP B 1 19 ? 27.436 59.159 40.846 1.00 15.71 18 TRP B O 1
ATOM 2547 N N . ARG B 1 20 ? 25.838 60.669 41.312 1.00 17.61 19 ARG B N 1
ATOM 2548 C CA . ARG B 1 20 ? 26.737 61.800 41.108 1.00 15.65 19 ARG B CA 1
ATOM 2549 C C . ARG B 1 20 ? 26.208 63.028 41.826 1.00 16.66 19 ARG B C 1
ATOM 2550 O O . ARG B 1 20 ? 25.015 63.355 41.737 1.00 16.16 19 ARG B O 1
ATOM 2558 N N . ASN B 1 21 ? 27.100 63.703 42.525 1.00 16.57 20 ASN B N 1
ATOM 2559 C CA . ASN B 1 21 ? 26.716 64.818 43.381 1.00 16.46 20 ASN B CA 1
ATOM 2560 C C . ASN B 1 21 ? 27.109 66.121 42.696 1.00 19.62 20 ASN B C 1
ATOM 2561 O O . ASN B 1 21 ? 28.200 66.252 42.153 1.00 19.05 20 ASN B O 1
ATOM 2566 N N . ASP B 1 22 ? 26.237 67.110 42.754 1.00 17.66 21 ASP B N 1
ATOM 2567 C CA . ASP B 1 22 ? 26.541 68.431 42.188 1.00 19.81 21 ASP B CA 1
ATOM 2568 C C . ASP B 1 22 ? 27.199 69.396 43.168 1.00 21.81 21 ASP B C 1
ATOM 2569 O O . ASP B 1 22 ? 28.046 70.185 42.767 1.00 24.13 21 ASP B O 1
ATOM 2574 N N . ASP B 1 23 ? 26.825 69.312 44.449 1.00 19.18 22 ASP B N 1
ATOM 2575 C CA . ASP B 1 23 ? 27.355 70.217 45.486 1.00 19.73 22 ASP B CA 1
ATOM 2576 C C . ASP B 1 23 ? 28.798 69.853 45.805 1.00 18.15 22 ASP B C 1
ATOM 2577 O O . ASP B 1 23 ? 29.578 70.707 46.201 1.00 19.82 22 ASP B O 1
ATOM 2582 N N . ILE B 1 24 ? 29.123 68.569 45.692 1.00 18.79 23 ILE B N 1
ATOM 2583 C CA . ILE B 1 24 ? 30.496 68.097 45.873 1.00 18.87 23 ILE B CA 1
ATOM 2584 C C . ILE B 1 24 ? 30.876 67.352 44.610 1.00 19.75 23 ILE B C 1
ATOM 2585 O O . ILE B 1 24 ? 30.689 66.150 44.528 1.00 17.07 23 ILE B O 1
ATOM 2590 N N . PRO B 1 25 ? 31.391 68.081 43.604 1.00 22.11 24 PRO B N 1
ATOM 2591 C CA . PRO B 1 25 ? 31.466 67.514 42.271 1.00 22.57 24 PRO B CA 1
ATOM 2592 C C . PRO B 1 25 ? 32.398 66.321 42.098 1.00 20.85 24 PRO B C 1
ATOM 2593 O O . PRO B 1 25 ? 32.215 65.518 41.160 1.00 20.15 24 PRO B O 1
ATOM 2597 N N . SER B 1 26 ? 33.375 66.177 42.973 1.00 20.73 25 SER B N 1
ATOM 2598 C CA . SER B 1 26 ? 34.242 64.988 42.922 1.00 18.72 25 SER B CA 1
ATOM 2599 C C . SER B 1 26 ? 33.494 63.677 43.212 1.00 20.32 25 SER B C 1
ATOM 2600 O O . SER B 1 26 ? 33.969 62.622 42.825 1.00 21.25 25 SER B O 1
ATOM 2603 N N . ILE B 1 27 ? 32.349 63.754 43.907 1.00 18.51 26 ILE B N 1
ATOM 2604 C CA . ILE B 1 27 ? 31.579 62.568 44.279 1.00 18.17 26 ILE B CA 1
ATOM 2605 C C . ILE B 1 27 ? 30.795 62.052 43.078 1.00 18.18 26 ILE B C 1
ATOM 2606 O O . ILE B 1 27 ? 29.817 62.679 42.621 1.00 19.36 26 ILE B O 1
ATOM 2611 N N . GLY B 1 28 ? 31.256 60.917 42.566 1.00 18.54 27 GLY B N 1
ATOM 2612 C CA . GLY B 1 28 ? 30.724 60.287 41.358 1.00 16.54 27 GLY B CA 1
ATOM 2613 C C . GLY B 1 28 ? 30.965 61.092 40.097 1.00 18.05 27 GLY B C 1
ATOM 2614 O O . GLY B 1 28 ? 30.234 60.961 39.116 1.00 16.00 27 GLY B O 1
ATOM 2615 N N . LYS B 1 29 ? 32.075 61.842 40.086 1.00 19.86 28 LYS B N 1
ATOM 2616 C CA . LYS B 1 29 ? 32.400 62.728 38.998 1.00 19.81 28 LYS B CA 1
ATOM 2617 C C . LYS B 1 29 ? 32.449 61.990 37.670 1.00 18.68 28 LYS B C 1
ATOM 2618 O O . LYS B 1 29 ? 32.047 62.556 36.641 1.00 21.89 28 LYS B O 1
ATOM 2624 N N . ASP B 1 30 ? 32.931 60.753 37.669 1.00 20.00 29 ASP B N 1
ATOM 2625 C CA . ASP B 1 30 ? 33.078 60.009 36.413 1.00 21.39 29 ASP B CA 1
ATOM 2626 C C . ASP B 1 30 ? 31.867 59.171 36.034 1.00 20.57 29 ASP B C 1
ATOM 2627 O O . ASP B 1 30 ? 31.880 58.451 35.021 1.00 21.50 29 ASP B O 1
ATOM 2632 N N . ASN B 1 31 ? 30.803 59.307 36.806 1.00 16.35 30 ASN B N 1
ATOM 2633 C CA . ASN B 1 31 ? 29.507 58.749 36.416 1.00 17.18 30 ASN B CA 1
ATOM 2634 C C . ASN B 1 31 ? 28.755 59.712 35.473 1.00 18.24 30 ASN B C 1
ATOM 2635 O O . ASN B 1 31 ? 28.970 60.903 35.515 1.00 16.79 30 ASN B O 1
ATOM 2640 N N . ASN B 1 32 ? 27.898 59.196 34.589 1.00 14.80 31 ASN B N 1
ATOM 2641 C CA . ASN B 1 32 ? 27.274 60.044 33.602 1.00 15.76 31 ASN B CA 1
ATOM 2642 C C . ASN B 1 32 ? 25.767 59.798 33.457 1.00 12.70 31 ASN B C 1
ATOM 2643 O O . ASN B 1 32 ? 25.220 58.888 34.070 1.00 13.24 31 ASN B O 1
ATOM 2648 N N . LEU B 1 33 ? 25.147 60.622 32.638 1.00 13.82 32 LEU B N 1
ATOM 2649 C CA . LEU B 1 33 ? 23.695 60.537 32.405 1.00 13.36 32 LEU B CA 1
ATOM 2650 C C . LEU B 1 33 ? 23.258 59.213 31.827 1.00 16.38 32 LEU B C 1
ATOM 2651 O O . LEU B 1 33 ? 22.225 58.661 32.238 1.00 16.89 32 LEU B O 1
ATOM 2656 N N . GLN B 1 34 ? 23.985 58.722 30.816 1.00 15.32 33 GLN B N 1
ATOM 2657 C CA . GLN B 1 34 ? 23.569 57.511 30.089 1.00 16.48 33 GLN B CA 1
ATOM 2658 C C . GLN B 1 34 ? 23.620 56.306 31.037 1.00 15.50 33 GLN B C 1
ATOM 2659 O O . GLN B 1 34 ? 22.710 55.489 31.079 1.00 16.01 33 GLN B O 1
ATOM 2665 N N . GLN B 1 35 ? 24.668 56.255 31.831 1.00 15.86 34 GLN B N 1
ATOM 2666 C CA . GLN B 1 35 ? 24.791 55.259 32.903 1.00 16.29 34 GLN B CA 1
ATOM 2667 C C . GLN B 1 35 ? 23.628 55.264 33.851 1.00 14.45 34 GLN B C 1
ATOM 2668 O O . GLN B 1 35 ? 22.989 54.241 34.093 1.00 15.30 34 GLN B O 1
ATOM 2674 N N . LEU B 1 36 ? 23.360 56.404 34.453 1.00 14.52 35 LEU B N 1
ATOM 2675 C CA . LEU B 1 36 ? 22.298 56.404 35.44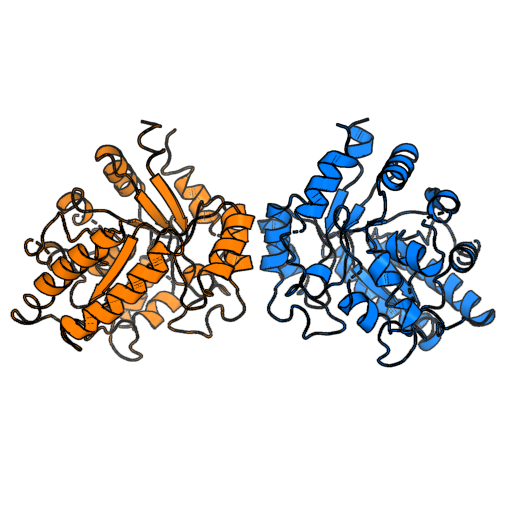3 1.00 17.08 35 LEU B CA 1
ATOM 2676 C C . LEU B 1 36 ? 20.958 56.095 34.781 1.00 14.17 35 LEU B C 1
ATOM 2677 O O . LEU B 1 36 ? 20.160 55.335 35.342 1.00 15.05 35 LEU B O 1
ATOM 2682 N N . LEU B 1 37 ? 20.717 56.589 33.571 1.00 16.09 36 LEU B N 1
ATOM 2683 C CA . LEU B 1 37 ? 19.424 56.294 32.896 1.00 15.60 36 LEU B CA 1
ATOM 2684 C C . LEU B 1 37 ? 19.230 54.809 32.513 1.00 14.43 36 LEU B C 1
ATOM 2685 O O . LEU B 1 37 ? 18.129 54.231 32.713 1.00 15.33 36 LEU B O 1
ATOM 2690 N N . SER B 1 38 ? 20.270 54.183 31.973 1.00 15.49 37 SER B N 1
ATOM 2691 C CA . SER B 1 38 ? 20.209 52.746 31.684 1.00 14.75 37 SER B CA 1
ATOM 2692 C C . SER B 1 38 ? 20.178 51.923 32.958 1.00 15.56 37 SER B C 1
ATOM 2693 O O . SER B 1 38 ? 19.415 50.964 32.980 1.00 15.19 37 SER B O 1
ATOM 2696 N N . ASP B 1 39 ? 20.935 52.307 34.010 1.00 15.21 38 ASP B N 1
ATOM 2697 C CA . ASP B 1 39 ? 20.846 51.631 35.343 1.00 14.09 38 ASP B CA 1
ATOM 2698 C C . ASP B 1 39 ? 19.400 51.665 35.836 1.00 16.57 38 ASP B C 1
ATOM 2699 O O . ASP B 1 39 ? 18.913 50.704 36.418 1.00 17.43 38 ASP B O 1
ATOM 2704 N N . ILE B 1 40 ? 18.762 52.808 35.653 1.00 16.34 39 ILE B N 1
ATOM 2705 C CA . ILE B 1 40 ? 17.339 52.985 36.039 1.00 15.68 39 ILE B CA 1
ATOM 2706 C C . ILE B 1 40 ? 16.415 51.980 35.349 1.00 15.37 39 ILE B C 1
ATOM 2707 O O . ILE B 1 40 ? 15.577 51.330 36.007 1.00 16.95 39 ILE B O 1
ATOM 2712 N N . VAL B 1 41 ? 16.574 51.806 34.043 1.00 15.58 40 VAL B N 1
ATOM 2713 C CA . VAL B 1 41 ? 15.825 50.781 33.317 1.00 17.52 40 VAL B CA 1
ATOM 2714 C C . VAL B 1 41 ? 16.134 49.400 33.927 1.00 16.47 40 VAL B C 1
ATOM 2715 O O . VAL B 1 41 ? 15.251 48.603 34.166 1.00 15.31 40 VAL B O 1
ATOM 2719 N N . VAL B 1 42 ? 17.414 49.112 34.149 1.00 15.57 41 VAL B N 1
ATOM 2720 C CA . VAL B 1 42 ? 17.834 47.833 34.645 1.00 15.31 41 VAL B CA 1
ATOM 2721 C C . VAL B 1 42 ? 17.209 47.537 35.985 1.00 15.18 41 VAL B C 1
ATOM 2722 O O . VAL B 1 42 ? 16.701 46.422 36.209 1.00 17.06 41 VAL B O 1
ATOM 2726 N N . ALA B 1 43 ? 17.196 48.550 36.861 1.00 16.40 42 ALA B N 1
ATOM 2727 C CA . ALA B 1 43 ? 16.668 48.436 38.204 1.00 16.39 42 ALA B CA 1
ATOM 2728 C C . ALA B 1 43 ? 15.134 48.389 38.259 1.00 17.43 42 ALA B C 1
ATOM 2729 O O . ALA B 1 43 ? 14.592 47.880 39.215 1.00 19.76 42 ALA B O 1
ATOM 2731 N N . GLY B 1 44 ? 14.464 48.925 37.250 1.00 16.56 43 GLY B N 1
ATOM 2732 C CA . GLY B 1 44 ? 13.006 48.820 37.143 1.00 17.29 43 GLY B CA 1
ATOM 2733 C C . GLY B 1 44 ? 12.254 50.095 37.518 1.00 19.82 43 GLY B C 1
ATOM 2734 O O . GLY B 1 44 ? 11.070 50.042 37.887 1.00 23.62 43 GLY B O 1
ATOM 2735 N N . PHE B 1 45 ? 12.904 51.249 37.388 1.00 17.87 44 PHE B N 1
ATOM 2736 C CA . PHE B 1 45 ? 12.254 52.546 37.658 1.00 17.19 44 PHE B CA 1
ATOM 2737 C C . PHE B 1 45 ? 11.856 53.219 36.348 1.00 16.90 44 PHE B C 1
ATOM 2738 O O . PHE B 1 45 ? 12.368 52.862 35.288 1.00 17.02 44 PHE B O 1
ATOM 2746 N N . GLN B 1 46 ? 10.892 54.150 36.432 1.00 17.13 45 GLN B N 1
ATOM 2747 C CA . GLN B 1 46 ? 10.283 54.798 35.284 1.00 19.37 45 GLN B CA 1
ATOM 2748 C C . GLN B 1 46 ? 10.869 56.176 34.957 1.00 17.38 45 GLN B C 1
ATOM 2749 O O . GLN B 1 46 ? 10.533 56.803 33.924 1.00 16.57 45 GLN B O 1
ATOM 2755 N N . GLY B 1 47 ? 11.710 56.704 35.837 1.00 18.58 46 GLY B N 1
ATOM 2756 C CA . GLY B 1 47 ? 12.263 58.026 35.589 1.00 17.97 46 GLY B CA 1
ATOM 2757 C C . GLY B 1 47 ? 13.173 58.526 36.692 1.00 16.76 46 GLY B C 1
ATOM 2758 O O . GLY B 1 47 ? 13.517 57.792 37.642 1.00 15.60 46 GLY B O 1
ATOM 2759 N N . THR B 1 48 ? 13.623 59.757 36.515 1.00 16.51 47 THR B N 1
ATOM 2760 C CA . THR B 1 48 ? 14.553 60.380 37.438 1.00 15.04 47 THR B CA 1
ATOM 2761 C C . THR B 1 48 ? 14.210 61.851 37.621 1.00 16.32 47 THR B C 1
ATOM 2762 O O . THR B 1 48 ? 13.170 62.355 37.106 1.00 16.65 47 THR B O 1
ATOM 2766 N N . GLU B 1 49 ? 15.048 62.544 38.391 1.00 14.88 48 GLU B N 1
ATOM 2767 C CA . GLU B 1 49 ? 14.970 63.981 38.523 1.00 14.50 48 GLU B CA 1
ATOM 2768 C C . GLU B 1 49 ? 16.218 64.578 37.861 1.00 17.99 48 GLU B C 1
ATOM 2769 O O . GLU B 1 49 ? 17.146 63.833 37.488 1.00 14.48 48 GLU B O 1
ATOM 2775 N N . VAL B 1 50 ? 16.210 65.880 37.645 1.00 17.41 49 VAL B N 1
ATOM 2776 C CA . VAL B 1 50 ? 17.304 66.519 36.915 1.00 17.67 49 VAL B CA 1
ATOM 2777 C C . VAL B 1 50 ? 18.514 66.767 37.802 1.00 16.52 49 VAL B C 1
ATOM 2778 O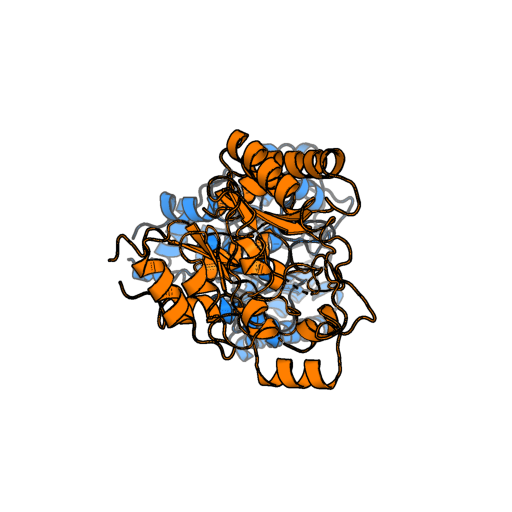 O . VAL B 1 50 ? 18.437 67.492 38.768 1.00 17.46 49 VAL B O 1
ATOM 2782 N N . GLY B 1 51 ? 19.644 66.202 37.413 1.00 18.02 50 GLY B N 1
ATOM 2783 C CA . GLY B 1 51 ? 20.923 66.498 38.018 1.00 18.76 50 GLY B CA 1
ATOM 2784 C C . GLY B 1 51 ? 21.556 67.749 37.459 1.00 18.99 50 GLY B C 1
ATOM 2785 O O . GLY B 1 51 ? 21.398 68.085 36.311 1.00 19.17 50 GLY B O 1
ATOM 2786 N N . GLY B 1 52 ? 22.303 68.453 38.287 1.00 21.99 51 GLY B N 1
ATOM 2787 C CA . GLY B 1 52 ? 23.005 69.623 37.845 1.00 22.16 51 GLY B CA 1
ATOM 2788 C C . GLY B 1 52 ? 23.862 69.388 36.642 1.00 22.84 51 GLY B C 1
ATOM 2789 O O . GLY B 1 52 ? 23.975 70.248 35.790 1.00 24.41 51 GLY B O 1
ATOM 2790 N N . PHE B 1 53 ? 24.423 68.200 36.526 1.00 21.55 52 PHE B N 1
ATOM 2791 C CA . PHE B 1 53 ? 25.310 67.865 35.415 1.00 21.70 52 PHE B CA 1
ATOM 2792 C C . PHE B 1 53 ? 24.575 67.451 34.134 1.00 21.57 52 PHE B C 1
ATOM 2793 O O . PHE B 1 53 ? 25.215 67.123 33.134 1.00 22.34 52 PHE B O 1
ATOM 2801 N N . PHE B 1 54 ? 23.240 67.396 34.167 1.00 21.25 53 PHE B N 1
ATOM 2802 C CA . PHE B 1 54 ? 22.473 66.986 33.012 1.00 19.45 53 PHE B CA 1
ATOM 2803 C C . PHE B 1 54 ? 22.589 68.000 31.855 1.00 23.38 53 PHE B C 1
ATOM 2804 O O . PHE B 1 54 ? 22.796 69.179 32.101 1.00 20.06 53 PHE B O 1
ATOM 2812 N N . PRO B 1 55 ? 22.386 67.546 30.610 1.00 22.91 54 PRO B N 1
ATOM 2813 C CA . PRO B 1 55 ? 22.438 68.462 29.453 1.00 22.85 54 PRO B CA 1
ATOM 2814 C C . PRO B 1 55 ? 21.147 69.242 29.245 1.00 23.86 54 PRO B C 1
ATOM 2815 O O . PRO B 1 55 ? 20.227 69.166 30.068 1.00 25.82 54 PRO B O 1
ATOM 2819 N N . GLY B 1 56 ? 21.079 70.011 28.152 1.00 22.65 55 GLY B N 1
ATOM 2820 C CA . GLY B 1 56 ? 19.873 70.768 27.827 1.00 21.79 55 GLY B CA 1
ATOM 2821 C C . GLY B 1 56 ? 18.789 69.823 27.375 1.00 20.73 55 GLY B C 1
ATOM 2822 O O . GLY B 1 56 ? 19.043 68.646 27.188 1.00 21.39 55 GLY B O 1
ATOM 2823 N N . PRO B 1 57 ? 17.580 70.349 27.166 1.00 22.12 56 PRO B N 1
ATOM 2824 C CA . PRO B 1 57 ? 16.397 69.543 26.856 1.00 23.10 56 PRO B CA 1
ATOM 2825 C C . PRO B 1 57 ? 16.502 68.646 25.622 1.00 24.56 56 PRO B C 1
ATOM 2826 O O . PRO B 1 57 ? 15.958 67.541 25.620 1.00 25.89 56 PRO B O 1
ATOM 2830 N N . GLU B 1 58 ? 17.143 69.127 24.562 1.00 25.68 57 GLU B N 1
ATOM 2831 C CA . GLU B 1 58 ? 17.172 68.352 23.320 1.00 28.56 57 GLU B CA 1
ATOM 2832 C C . GLU B 1 58 ? 17.937 67.023 23.541 1.00 25.35 57 GLU B C 1
ATOM 2833 O O . GLU B 1 58 ? 17.446 65.933 23.217 1.00 24.64 57 GLU B O 1
ATOM 2839 N N . LYS B 1 59 ? 19.134 67.125 24.099 1.00 21.85 58 LYS B N 1
ATOM 2840 C CA . LYS B 1 59 ? 19.922 65.970 24.432 1.00 22.00 58 LYS B CA 1
ATOM 2841 C C . LYS B 1 59 ? 19.248 65.081 25.477 1.00 20.93 58 LYS B C 1
ATOM 2842 O O . LYS B 1 59 ? 19.250 63.865 25.361 1.00 19.05 58 LYS B O 1
ATOM 2845 N N . LEU B 1 60 ? 18.673 65.695 26.505 1.00 18.19 59 LEU B N 1
ATOM 2846 C CA .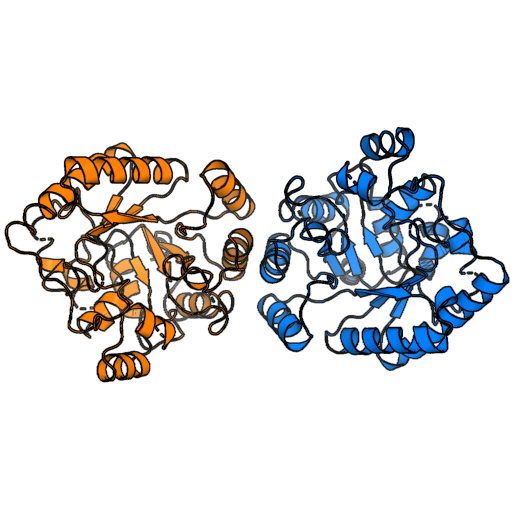 LEU B 1 60 ? 18.126 64.953 27.613 1.00 17.97 59 LEU B CA 1
ATOM 2847 C C . LEU B 1 60 ? 16.893 64.192 27.142 1.00 17.73 59 LEU B C 1
ATOM 2848 O O . LEU B 1 60 ? 16.750 63.024 27.455 1.00 15.64 59 LEU B O 1
ATOM 2853 N N . ASN B 1 61 ? 16.004 64.879 26.419 1.00 17.67 60 ASN B N 1
ATOM 2854 C CA . ASN B 1 61 ? 14.798 64.236 25.865 1.00 18.20 60 ASN B CA 1
ATOM 2855 C C . ASN B 1 61 ? 15.164 63.056 24.935 1.00 17.32 60 ASN B C 1
ATOM 2856 O O . ASN B 1 61 ? 14.568 61.991 24.986 1.00 16.30 60 ASN B O 1
ATOM 2861 N N . TYR B 1 62 ? 16.201 63.238 24.139 1.00 18.62 61 TYR B N 1
ATOM 2862 C CA . TYR B 1 62 ? 16.652 62.171 23.250 1.00 19.06 61 TYR B CA 1
ATOM 2863 C C . TYR B 1 62 ? 17.096 60.922 24.041 1.00 17.36 61 TYR B C 1
ATOM 2864 O O . TYR B 1 62 ? 16.657 59.805 23.734 1.00 16.84 61 TYR B O 1
ATOM 2873 N N . GLU B 1 63 ? 17.955 61.119 25.034 1.00 18.03 62 GLU B N 1
ATOM 2874 C CA . GLU B 1 63 ? 18.443 60.005 25.867 1.00 16.94 62 GLU B CA 1
ATOM 2875 C C . GLU B 1 63 ? 17.311 59.330 26.650 1.00 17.79 62 GLU B C 1
ATOM 2876 O O . GLU B 1 63 ? 17.321 58.135 26.880 1.00 16.45 62 GLU B O 1
ATOM 2882 N N . LEU B 1 64 ? 16.371 60.131 27.130 1.00 17.67 63 LEU B N 1
ATOM 2883 C CA . LEU B 1 64 ? 15.213 59.623 27.839 1.00 16.83 63 LEU B CA 1
ATOM 2884 C C . LEU B 1 64 ? 14.366 58.764 26.922 1.00 17.99 63 LEU B C 1
ATOM 2885 O O . LEU B 1 64 ? 13.916 57.678 27.319 1.00 16.57 63 LEU B O 1
ATOM 2890 N N . LYS B 1 65 ? 14.115 59.264 25.711 1.00 16.08 64 LYS B N 1
ATOM 2891 C CA . LYS B 1 65 ? 13.267 58.581 24.737 1.00 18.73 64 LYS B CA 1
ATOM 2892 C C . LYS B 1 65 ? 13.842 57.250 24.308 1.00 16.03 64 LYS B C 1
ATOM 2893 O O . LYS B 1 65 ? 13.119 56.308 24.103 1.00 14.76 64 LYS B O 1
ATOM 2896 N N . LEU B 1 66 ? 15.178 57.153 24.210 1.00 14.01 65 LEU B N 1
ATOM 2897 C CA . LEU B 1 66 ? 15.817 55.894 23.871 1.00 15.06 65 LEU B CA 1
ATOM 2898 C C . LEU B 1 66 ? 15.463 54.822 24.901 1.00 16.98 65 LEU B C 1
ATOM 2899 O O . LEU B 1 66 ? 15.374 53.620 24.571 1.00 16.82 65 LEU B O 1
ATOM 2904 N N . ARG B 1 67 ? 15.243 55.260 26.137 1.00 15.38 66 ARG B N 1
ATOM 2905 C CA . ARG B 1 67 ? 15.048 54.347 27.271 1.00 16.61 66 ARG B CA 1
ATOM 2906 C C . ARG B 1 67 ? 13.594 54.279 27.806 1.00 15.48 66 ARG B C 1
ATOM 2907 O O . ARG B 1 67 ? 13.333 53.599 28.795 1.00 16.94 66 ARG B O 1
ATOM 2915 N N . ASN B 1 68 ? 12.688 54.971 27.134 1.00 16.42 67 ASN B N 1
ATOM 2916 C CA . ASN B 1 68 ? 11.301 55.106 27.588 1.00 15.62 67 ASN B CA 1
ATOM 2917 C C . ASN B 1 68 ? 11.182 55.609 29.031 1.00 18.66 67 ASN B C 1
ATOM 2918 O O . ASN B 1 68 ? 10.426 55.075 29.818 1.00 17.12 67 ASN B O 1
ATOM 2923 N N . LEU B 1 69 ? 11.977 56.608 29.366 1.00 14.91 68 LEU B N 1
ATOM 2924 C CA . LEU B 1 69 ? 11.981 57.184 30.702 1.00 15.60 68 LEU B CA 1
ATOM 2925 C C . LEU B 1 69 ? 11.442 58.594 30.714 1.00 13.23 68 LEU B C 1
ATOM 2926 O O . LEU B 1 69 ? 11.367 59.265 29.685 1.00 15.03 68 LEU B O 1
ATOM 2931 N N . GLU B 1 70 ? 11.128 59.072 31.916 1.00 15.80 69 GLU B N 1
ATOM 2932 C CA . GLU B 1 70 ? 10.586 60.399 32.113 1.00 18.34 69 GLU B CA 1
ATOM 2933 C C . GLU B 1 70 ? 11.298 61.115 33.232 1.00 17.66 69 GLU B C 1
ATOM 2934 O O . GLU B 1 70 ? 12.003 60.498 34.035 1.00 17.13 69 GLU B O 1
ATOM 2940 N N . ILE B 1 71 ? 11.093 62.428 33.276 1.00 19.30 70 ILE B N 1
ATOM 2941 C CA . ILE B 1 71 ? 11.617 63.299 34.343 1.00 17.90 70 ILE B CA 1
ATOM 2942 C C . ILE B 1 71 ? 10.479 63.641 35.297 1.00 18.26 70 ILE B C 1
ATOM 2943 O O . ILE B 1 71 ? 9.416 64.076 34.847 1.00 17.07 70 ILE B O 1
ATOM 2948 N N . ALA B 1 72 ? 10.704 63.384 36.594 1.00 15.78 71 ALA B N 1
ATOM 2949 C CA . ALA B 1 72 ? 9.754 63.625 37.652 1.00 16.50 71 ALA B CA 1
ATOM 2950 C C . ALA B 1 72 ? 9.764 65.076 38.084 1.00 17.85 71 ALA B C 1
ATOM 2951 O O . ALA B 1 72 ? 8.744 65.628 38.490 1.00 18.67 71 ALA B O 1
ATOM 2953 N N . GLY B 1 73 ? 10.939 65.691 38.064 1.00 16.88 72 GLY B N 1
ATOM 2954 C CA . GLY B 1 73 ? 11.022 67.066 38.464 1.00 17.05 72 GLY B CA 1
ATOM 2955 C C . GLY B 1 73 ? 12.435 67.544 38.579 1.00 16.50 72 GLY B C 1
ATOM 2956 O O . GLY B 1 73 ? 13.385 66.832 38.228 1.00 15.26 72 GLY B O 1
ATOM 2957 N N . GLN B 1 74 ? 12.565 68.751 39.112 1.00 15.56 73 GLN B N 1
ATOM 2958 C CA . GLN B 1 74 ? 13.887 69.384 39.271 1.00 16.17 73 GLN B CA 1
ATOM 2959 C C . GLN B 1 74 ? 13.873 70.315 40.474 1.00 18.59 73 GLN B C 1
ATOM 2960 O O . GLN B 1 74 ? 12.925 71.119 40.659 1.00 16.42 73 GLN B O 1
ATOM 2966 N N . TRP B 1 75 ? 14.960 70.236 41.238 1.00 17.78 74 TRP B N 1
ATOM 2967 C CA . TRP B 1 75 ? 15.281 71.145 42.331 1.00 16.58 74 TRP B CA 1
ATOM 2968 C C . TRP B 1 75 ? 15.418 72.609 41.839 1.00 17.84 74 TRP B C 1
ATOM 2969 O O . TRP B 1 75 ? 16.058 72.876 40.811 1.00 18.92 74 TRP B O 1
ATOM 2980 N N . PHE B 1 76 ? 14.834 73.541 42.602 1.00 19.69 75 PHE B N 1
ATOM 2981 C CA . PHE B 1 76 ? 15.043 74.970 42.425 1.00 18.07 75 PHE B CA 1
ATOM 2982 C C . PHE B 1 76 ? 15.471 75.571 43.759 1.00 18.49 75 PHE B C 1
ATOM 2983 O O . PHE B 1 76 ? 14.749 75.459 44.733 1.00 15.95 75 PHE B O 1
ATOM 2991 N N . SER B 1 77 ? 16.650 76.199 43.788 1.00 15.61 76 SER B N 1
ATOM 2992 C CA . SER B 1 77 ? 17.091 77.001 44.925 1.00 15.55 76 SER B CA 1
ATOM 2993 C C . SER B 1 77 ? 16.408 78.364 44.868 1.00 16.35 76 SER B C 1
ATOM 2994 O O . SER B 1 77 ? 16.748 79.204 44.029 1.00 18.74 76 SER B O 1
ATOM 2997 N N . SER B 1 78 ? 15.488 78.591 45.791 1.00 19.02 77 SER B N 1
ATOM 2998 C CA . SER B 1 78 ? 14.766 79.832 45.881 1.00 17.48 77 SER B CA 1
ATOM 2999 C C . SER B 1 78 ? 15.480 80.804 46.844 1.00 17.24 77 SER B C 1
ATOM 3000 O O . SER B 1 78 ? 15.841 80.431 47.939 1.00 17.20 77 SER B O 1
ATOM 3003 N N . TYR B 1 79 ? 15.689 82.046 46.407 1.00 16.85 78 TYR B N 1
ATOM 3004 C CA . TYR B 1 79 ? 16.313 83.087 47.220 1.00 17.48 78 TYR B CA 1
ATOM 3005 C C . TYR B 1 79 ? 15.395 84.306 47.300 1.00 18.22 78 TYR B C 1
ATOM 3006 O O . TYR B 1 79 ? 15.813 85.425 47.081 1.00 17.14 78 TYR B O 1
ATOM 3015 N N . ILE B 1 80 ? 14.119 84.073 47.595 1.00 19.32 79 ILE B N 1
ATOM 3016 C CA . ILE B 1 80 ? 13.186 85.166 47.850 1.00 18.29 79 ILE B CA 1
ATOM 3017 C C . ILE B 1 80 ? 13.701 86.166 48.903 1.00 19.18 79 ILE B C 1
ATOM 3018 O O . ILE B 1 80 ? 13.629 87.381 48.711 1.00 19.77 79 ILE B O 1
ATOM 3023 N N . ILE B 1 81 ? 14.274 85.663 49.990 1.00 18.51 80 ILE B N 1
ATOM 3024 C CA . ILE B 1 81 ? 14.719 86.512 51.066 1.00 17.67 80 ILE B CA 1
ATOM 3025 C C . ILE B 1 81 ? 15.985 87.246 50.605 1.00 17.67 80 ILE B C 1
ATOM 3026 O O . ILE B 1 81 ? 16.073 88.452 50.750 1.00 19.43 80 ILE B O 1
ATOM 3031 N N . ARG B 1 82 ? 16.941 86.526 50.014 1.00 16.75 81 ARG B N 1
ATOM 3032 C CA . ARG B 1 82 ? 18.185 87.156 49.632 1.00 18.21 81 ARG B CA 1
ATOM 3033 C C . ARG B 1 82 ? 17.957 88.170 48.502 1.00 20.61 81 ARG B C 1
ATOM 3034 O O . ARG B 1 82 ? 18.413 89.303 48.595 1.00 18.39 81 ARG B O 1
ATOM 3042 N N . ASP B 1 83 ? 17.250 87.751 47.451 1.00 16.94 82 ASP B N 1
ATOM 3043 C CA . ASP B 1 83 ? 17.179 88.495 46.206 1.00 18.93 82 ASP B CA 1
ATOM 3044 C C . ASP B 1 83 ? 15.892 89.289 45.976 1.00 20.14 82 ASP B C 1
ATOM 3045 O O . ASP B 1 83 ? 15.846 90.161 45.102 1.00 22.14 82 ASP B O 1
ATOM 3050 N N . GLY B 1 84 ? 14.855 88.958 46.710 1.00 19.44 83 GLY B N 1
ATOM 3051 C CA . GLY B 1 84 ? 13.528 89.583 46.558 1.00 20.49 83 GLY B CA 1
ATOM 3052 C C . GLY B 1 84 ? 12.645 88.796 45.608 1.00 20.57 83 GLY B C 1
ATOM 3053 O O . GLY B 1 84 ? 13.121 88.044 44.765 1.00 21.71 83 GLY B O 1
ATOM 3054 N N . ILE B 1 85 ? 11.336 88.964 45.701 1.00 22.69 84 ILE B N 1
ATOM 3055 C CA . ILE B 1 85 ? 10.458 88.139 44.906 1.00 24.95 84 ILE B CA 1
ATOM 3056 C C . ILE B 1 85 ? 10.634 88.325 43.384 1.00 25.36 84 ILE B C 1
ATOM 3057 O O . ILE B 1 85 ? 10.575 87.362 42.635 1.00 25.09 84 ILE B O 1
ATOM 3062 N N . GLU B 1 86 ? 10.905 89.547 42.940 1.00 25.81 85 GLU B N 1
ATOM 3063 C CA . GLU B 1 86 ? 10.991 89.840 41.520 1.00 27.07 85 GLU B CA 1
ATOM 3064 C C . GLU B 1 86 ? 12.140 89.086 40.857 1.00 26.08 85 GLU B C 1
ATOM 3065 O O . GLU B 1 86 ? 11.950 88.399 39.849 1.00 26.87 85 GLU B O 1
ATOM 3071 N N . LYS B 1 87 ? 13.325 89.203 41.442 1.00 22.48 86 LYS B N 1
ATOM 3072 C CA . LYS B 1 87 ? 14.499 88.528 40.930 1.00 23.65 86 LYS B CA 1
ATOM 3073 C C . LYS B 1 87 ? 14.407 87.011 41.069 1.00 22.97 86 LYS B C 1
ATOM 3074 O O . LYS B 1 87 ? 14.775 86.283 40.135 1.00 23.30 86 LYS B O 1
ATOM 3080 N N . ALA B 1 88 ? 13.951 86.548 42.237 1.00 22.13 87 ALA B N 1
ATOM 3081 C CA . ALA B 1 88 ? 13.762 85.115 42.498 1.00 22.32 87 ALA B CA 1
ATOM 3082 C C . ALA B 1 88 ? 12.782 84.519 41.500 1.00 22.78 87 ALA B C 1
ATOM 3083 O O . ALA B 1 88 ? 13.019 83.444 40.947 1.00 20.48 87 ALA B O 1
ATOM 3085 N N . SER B 1 89 ? 11.692 85.232 41.232 1.00 22.28 88 SER B N 1
ATOM 3086 C CA . SER B 1 89 ? 10.692 84.745 40.291 1.00 25.55 88 SER B CA 1
ATOM 3087 C C . SER B 1 89 ? 11.173 84.649 38.836 1.00 26.68 88 SER B C 1
ATOM 3088 O O . SER B 1 89 ? 10.708 83.786 38.085 1.00 24.03 88 SER B O 1
ATOM 3091 N N . GLU B 1 90 ? 12.109 85.515 38.441 1.00 27.66 89 GLU B N 1
ATOM 3092 C CA . GLU B 1 90 ? 12.698 85.445 37.118 1.00 30.32 89 GLU B CA 1
ATOM 3093 C C . GLU B 1 90 ? 13.525 84.167 36.972 1.00 28.99 89 GLU B C 1
ATOM 3094 O O . GLU B 1 90 ? 13.488 83.503 35.930 1.00 26.57 89 GLU B O 1
ATOM 3100 N N . ALA B 1 91 ? 14.311 83.856 38.000 1.00 27.42 90 ALA B N 1
ATOM 3101 C CA . ALA B 1 91 ? 15.060 82.617 38.020 1.00 24.87 90 ALA B CA 1
ATOM 3102 C C . ALA B 1 91 ? 14.086 81.416 38.017 1.00 24.76 90 ALA B C 1
ATOM 3103 O O . ALA B 1 91 ? 14.314 80.422 37.317 1.00 25.10 90 ALA B O 1
ATOM 3105 N N . PHE B 1 92 ? 12.994 81.532 38.759 1.00 23.40 91 PHE B N 1
ATOM 3106 C CA . PHE B 1 92 ? 12.052 80.423 38.840 1.00 23.30 91 PHE B CA 1
ATOM 3107 C C . PHE B 1 92 ? 11.457 80.158 37.464 1.00 23.81 91 PHE B C 1
ATOM 3108 O O . PHE B 1 92 ? 11.375 79.002 37.025 1.00 23.80 91 PHE B O 1
ATOM 3116 N N . GLU B 1 93 ? 11.035 81.228 36.790 1.00 25.57 92 GLU B N 1
ATOM 3117 C CA . GLU B 1 93 ? 10.395 81.088 35.494 1.00 26.62 92 GLU B CA 1
ATOM 3118 C C . GLU B 1 93 ? 11.299 80.381 34.470 1.00 25.46 92 GLU B C 1
ATOM 3119 O O . GLU B 1 93 ? 10.788 79.613 33.678 1.00 24.36 92 GLU B O 1
ATOM 3125 N N . LYS B 1 94 ? 12.615 80.604 34.521 1.00 24.05 93 LYS B N 1
ATOM 3126 C CA . LYS B 1 94 ? 13.561 79.869 33.677 1.00 27.68 93 LYS B CA 1
ATOM 3127 C C . LYS B 1 94 ? 13.555 78.381 33.975 1.00 25.14 93 LYS B C 1
ATOM 3128 O O . LYS B 1 94 ? 13.651 77.556 33.064 1.00 24.97 93 LYS B O 1
ATOM 3132 N N . HIS B 1 95 ? 13.457 78.028 35.254 1.00 26.09 94 HIS B N 1
ATOM 3133 C CA . HIS B 1 95 ? 13.318 76.644 35.618 1.00 24.69 94 HIS B CA 1
ATOM 3134 C C . HIS B 1 95 ? 12.042 76.059 35.079 1.00 22.21 94 HIS B C 1
ATOM 3135 O O . HIS B 1 95 ? 12.033 74.924 34.599 1.00 22.45 94 HIS B O 1
ATOM 3142 N N . CYS B 1 96 ? 10.967 76.829 35.171 1.00 19.12 95 CYS B N 1
ATOM 3143 C CA . CYS B 1 96 ? 9.670 76.355 34.664 1.00 20.99 95 CYS B CA 1
ATOM 3144 C C . CYS B 1 96 ? 9.756 76.075 33.166 1.00 22.00 95 CYS B C 1
ATOM 3145 O O . CYS B 1 96 ? 9.250 75.065 32.697 1.00 21.68 95 CYS B O 1
ATOM 3148 N N . GLN B 1 97 ? 10.409 76.976 32.422 1.00 21.33 96 GLN B N 1
ATOM 3149 C CA . GLN B 1 97 ? 10.586 76.781 31.004 1.00 24.57 96 GLN B CA 1
ATOM 3150 C C . GLN B 1 97 ? 11.363 75.483 30.701 1.00 22.02 96 GLN B C 1
ATOM 3151 O O . GLN B 1 97 ? 10.946 74.734 29.847 1.00 21.36 96 GLN B O 1
ATOM 3157 N N . TYR B 1 98 ? 12.460 75.225 31.416 1.00 21.11 97 TYR B N 1
ATOM 3158 C CA . TYR B 1 98 ? 13.242 73.986 31.262 1.00 21.03 97 TYR B CA 1
ATOM 3159 C C . TYR B 1 98 ? 12.379 72.772 31.570 1.00 20.87 97 TYR B C 1
ATOM 3160 O O . TYR B 1 98 ? 12.312 71.834 30.764 1.00 21.43 97 TYR B O 1
ATOM 3169 N N . LEU B 1 99 ? 11.704 72.804 32.719 1.00 21.58 98 LEU B N 1
ATOM 3170 C CA . LEU B 1 99 ? 10.794 71.737 33.127 1.00 20.47 98 LEU B CA 1
ATOM 3171 C C . LEU B 1 99 ? 9.747 71.422 32.049 1.00 21.61 98 LEU B C 1
ATOM 3172 O O . LEU B 1 99 ? 9.549 70.258 31.709 1.00 20.34 98 LEU B O 1
ATOM 3177 N N . LYS B 1 100 ? 9.088 72.440 31.495 1.00 22.14 99 LYS B N 1
ATOM 3178 C CA . LYS B 1 100 ? 8.100 72.192 30.437 1.00 21.64 99 LYS B CA 1
ATOM 3179 C C . LYS B 1 100 ? 8.740 71.554 29.162 1.00 19.12 99 LYS B C 1
ATOM 3180 O O . LYS B 1 100 ? 8.163 70.669 28.551 1.00 20.71 99 LYS B O 1
ATOM 3186 N N . ALA B 1 101 ? 9.943 72.011 28.805 1.00 20.08 100 ALA B N 1
ATOM 3187 C CA . ALA B 1 101 ? 10.722 71.516 27.648 1.00 20.94 100 ALA B CA 1
ATOM 3188 C C . ALA B 1 101 ? 11.069 70.020 27.739 1.00 20.71 100 ALA B C 1
ATOM 3189 O O . ALA B 1 101 ? 11.265 69.353 26.722 1.00 20.75 100 ALA B O 1
ATOM 3191 N N . ILE B 1 102 ? 11.204 69.514 28.961 1.00 21.59 101 ILE B N 1
ATOM 3192 C CA . ILE B 1 102 ? 11.458 68.086 29.199 1.00 21.18 101 ILE B CA 1
ATOM 3193 C C . ILE B 1 102 ? 10.236 67.315 29.741 1.00 22.03 101 ILE B C 1
ATOM 3194 O O . ILE B 1 102 ? 10.379 66.214 30.235 1.00 20.96 101 ILE B O 1
ATOM 3199 N N . ASN B 1 103 ? 9.043 67.922 29.655 1.00 21.69 102 ASN B N 1
ATOM 3200 C CA A ASN B 1 103 ? 7.800 67.245 30.021 0.50 21.66 102 ASN B CA 1
ATOM 3201 C CA B ASN B 1 103 ? 7.750 67.333 30.076 0.50 22.03 102 ASN B CA 1
ATOM 3202 C C . ASN B 1 103 ? 7.710 66.765 31.489 1.00 22.23 102 ASN B C 1
ATOM 3203 O O . ASN B 1 103 ? 7.030 65.761 31.777 1.00 21.89 102 ASN B O 1
ATOM 3212 N N . ALA B 1 104 ? 8.366 67.486 32.394 1.00 19.33 103 ALA B N 1
ATOM 3213 C CA . ALA B 1 104 ? 8.394 67.187 33.825 1.00 21.58 103 ALA B CA 1
ATOM 3214 C C . ALA B 1 104 ? 7.220 67.931 34.488 1.00 22.38 103 ALA B C 1
ATOM 3215 O O . ALA B 1 104 ? 6.909 69.043 34.078 1.00 22.04 103 ALA B O 1
ATOM 3217 N N . PRO B 1 105 ? 6.536 67.290 35.453 1.00 20.85 104 PRO B N 1
ATOM 3218 C CA . PRO B 1 105 ? 5.366 67.894 36.095 1.00 19.78 104 PRO B CA 1
ATOM 3219 C C . PRO B 1 105 ? 5.582 68.820 37.307 1.00 18.87 104 PRO B C 1
ATOM 3220 O O . PRO B 1 105 ? 4.672 69.559 37.667 1.00 18.38 104 PRO B O 1
ATOM 3224 N N . VAL B 1 106 ? 6.745 68.765 37.947 1.00 17.49 105 VAL B N 1
ATOM 3225 C CA . VAL B 1 106 ? 6.923 69.361 39.258 1.00 17.46 105 VAL B CA 1
ATOM 3226 C C . VAL B 1 106 ? 8.206 70.181 39.372 1.00 19.81 105 VAL B C 1
ATOM 3227 O O . VAL B 1 106 ? 9.318 69.742 38.991 1.00 19.95 105 VAL B O 1
ATOM 3231 N N . ALA B 1 107 ? 8.036 71.363 39.958 1.00 18.57 106 ALA B N 1
ATOM 3232 C CA . ALA B 1 107 ? 9.179 72.173 40.418 1.00 19.19 106 ALA B CA 1
ATOM 3233 C C . ALA B 1 107 ? 9.377 71.956 41.927 1.00 17.25 106 ALA B C 1
ATOM 3234 O O . ALA B 1 107 ? 8.529 72.312 42.732 1.00 18.62 106 ALA B O 1
ATOM 3236 N N . VAL B 1 108 ? 10.512 71.371 42.299 1.00 16.71 107 VAL B N 1
ATOM 3237 C CA . VAL B 1 108 ? 10.834 71.086 43.698 1.00 17.84 107 VAL B CA 1
ATOM 3238 C C . VAL B 1 108 ? 11.587 72.278 44.283 1.00 20.14 107 VAL B C 1
ATOM 3239 O O . VAL B 1 108 ? 12.793 72.502 43.988 1.00 25.47 107 VAL B O 1
ATOM 3243 N N . VAL B 1 109 ? 10.921 73.014 45.157 1.00 16.13 108 VAL B N 1
ATOM 3244 C CA . VAL B 1 109 ? 11.404 74.306 45.603 1.00 15.35 108 VAL B CA 1
ATOM 3245 C C . VAL B 1 109 ? 11.809 74.276 47.077 1.00 15.03 108 VAL B C 1
ATOM 3246 O O . VAL B 1 109 ? 11.083 73.775 47.913 1.00 14.49 108 VAL B O 1
ATOM 3250 N N . SER B 1 110 ? 12.991 74.826 47.386 1.00 14.14 109 SER B N 1
ATOM 3251 C CA . SER B 1 110 ? 13.391 75.113 48.760 1.00 14.73 109 SER B CA 1
ATOM 3252 C C . SER B 1 110 ? 13.883 76.573 48.846 1.00 15.41 109 SER B C 1
ATOM 3253 O O . SER B 1 110 ? 14.684 77.004 48.014 1.00 15.36 109 SER B O 1
ATOM 3256 N N . GLU B 1 111 ? 13.435 77.325 49.861 1.00 15.43 110 GLU B N 1
ATOM 3257 C CA . GLU B 1 111 ? 14.006 78.633 50.138 1.00 15.51 110 GLU B CA 1
ATOM 3258 C C . GLU B 1 111 ? 15.354 78.406 50.791 1.00 14.24 110 GLU B C 1
ATOM 3259 O O . GLU B 1 111 ? 15.420 77.906 51.904 1.00 14.56 110 GLU B O 1
ATOM 3265 N N . GLN B 1 112 ? 16.376 78.795 50.069 1.00 16.90 111 GLN B N 1
ATOM 3266 C CA . GLN B 1 112 ? 17.746 78.469 50.397 1.00 15.94 111 GLN B CA 1
ATOM 3267 C C . GLN B 1 112 ? 18.490 79.587 51.113 1.00 17.49 111 GLN B C 1
ATOM 3268 O O . GLN B 1 112 ? 19.634 79.406 51.514 1.00 13.91 111 GLN B O 1
ATOM 3274 N N . THR B 1 113 ? 17.876 80.747 51.246 1.00 17.61 112 THR B N 1
ATOM 3275 C CA . THR B 1 113 ? 18.541 81.870 51.891 1.00 16.45 112 THR B CA 1
ATOM 3276 C C . THR B 1 113 ? 18.975 81.444 53.275 1.00 16.76 112 THR B C 1
ATOM 3277 O O . THR B 1 113 ? 18.194 80.923 54.019 1.00 14.65 112 THR B O 1
ATOM 3281 N N . TYR B 1 114 ? 20.258 81.622 53.606 1.00 14.28 113 TYR B N 1
ATOM 3282 C CA . TYR B 1 114 ? 20.792 81.263 54.912 1.00 15.29 113 TYR B CA 1
ATOM 3283 C C . TYR B 1 114 ? 20.964 79.757 55.162 1.00 14.30 113 TYR B C 1
ATOM 3284 O O . TYR B 1 114 ? 21.277 79.368 56.271 1.00 14.03 113 TYR B O 1
ATOM 3293 N N . THR B 1 115 ? 20.787 78.901 54.146 1.00 16.56 114 THR B N 1
ATOM 3294 C CA . THR B 1 115 ? 20.921 77.498 54.373 1.00 14.02 114 THR B CA 1
ATOM 3295 C C . THR B 1 115 ? 22.318 77.214 54.826 1.00 14.54 114 THR B C 1
ATOM 3296 O O . THR B 1 115 ? 23.230 77.867 54.387 1.00 13.71 114 THR B O 1
ATOM 3300 N N . ILE B 1 116 ? 22.440 76.230 55.686 1.00 15.26 115 ILE B N 1
ATOM 3301 C CA . ILE B 1 116 ? 23.738 75.676 56.074 1.00 14.31 115 ILE B CA 1
ATOM 3302 C C . ILE B 1 116 ? 24.053 74.339 55.391 1.00 14.46 115 ILE B C 1
ATOM 3303 O O . ILE B 1 116 ? 25.065 73.651 55.731 1.00 15.36 115 ILE B O 1
ATOM 3308 N N . GLN B 1 117 ? 23.214 73.933 54.455 1.00 14.59 116 GLN B N 1
ATOM 3309 C CA . GLN B 1 117 ? 23.340 72.578 53.890 1.00 15.44 116 GLN B CA 1
ATOM 3310 C C . GLN B 1 117 ? 24.628 72.364 53.091 1.00 17.31 116 GLN B C 1
ATOM 3311 O O . GLN B 1 117 ? 25.055 71.229 52.935 1.00 17.62 116 GLN B O 1
ATOM 3317 N N . ARG B 1 118 ? 25.260 73.451 52.637 1.00 16.40 117 ARG B N 1
ATOM 3318 C CA A ARG B 1 118 ? 26.511 73.359 51.880 0.50 17.96 117 ARG B CA 1
ATOM 3319 C CA B ARG B 1 118 ? 26.513 73.377 51.877 0.50 17.71 117 ARG B CA 1
ATOM 3320 C C . ARG B 1 118 ? 27.701 73.899 52.667 1.00 18.33 117 ARG B C 1
ATOM 3321 O O . ARG B 1 118 ? 28.777 74.092 52.112 1.00 15.62 117 ARG B O 1
ATOM 3336 N N . SER B 1 119 ? 27.510 74.097 53.963 1.00 18.78 118 SER B N 1
ATOM 3337 C CA . SER B 1 119 ? 28.546 74.625 54.831 1.00 17.95 118 SER B CA 1
ATOM 3338 C C . SER B 1 119 ? 29.643 73.602 55.086 1.00 18.73 118 SER B C 1
ATOM 3339 O O . SER B 1 119 ? 29.390 72.432 55.216 1.00 18.77 118 SER B O 1
ATOM 3342 N N . ASP B 1 120 ? 30.871 74.100 55.182 1.00 19.79 119 ASP B N 1
ATOM 3343 C CA . ASP B 1 120 ? 31.985 73.308 55.664 1.00 21.31 119 ASP B CA 1
ATOM 3344 C C . ASP B 1 120 ? 32.152 73.308 57.188 1.00 20.43 119 ASP B C 1
ATOM 3345 O O . ASP B 1 120 ? 32.966 72.562 57.710 1.00 17.69 119 ASP B O 1
ATOM 3350 N N . THR B 1 121 ? 31.392 74.124 57.909 1.00 17.79 120 THR B N 1
ATOM 3351 C CA . THR B 1 121 ? 31.547 74.258 59.353 1.00 19.84 120 THR B CA 1
ATOM 3352 C C . THR B 1 121 ? 30.263 74.067 60.186 1.00 20.20 120 THR B C 1
ATOM 3353 O O . THR B 1 121 ? 30.329 73.518 61.255 1.00 17.87 120 THR B O 1
ATOM 3357 N N . ALA B 1 122 ? 29.111 74.505 59.679 1.00 17.41 121 ALA B N 1
ATOM 3358 C CA . ALA B 1 122 ? 27.882 74.486 60.463 1.00 18.40 121 ALA B CA 1
ATOM 3359 C C . ALA B 1 122 ? 27.375 73.088 60.797 1.00 16.34 121 ALA B C 1
ATOM 3360 O O . ALA B 1 122 ? 27.308 72.197 59.922 1.00 16.40 121 ALA B O 1
ATOM 3362 N N . ASN B 1 123 ? 27.057 72.910 62.073 1.00 17.78 122 ASN B N 1
ATOM 3363 C CA . ASN B 1 123 ? 26.478 71.712 62.607 1.00 15.97 122 ASN B CA 1
ATOM 3364 C C . ASN B 1 123 ? 25.055 71.584 62.075 1.00 16.54 122 ASN B C 1
ATOM 3365 O O . ASN B 1 123 ? 24.155 72.380 62.435 1.00 15.45 122 ASN B O 1
ATOM 3370 N N . ILE B 1 124 ? 24.850 70.604 61.199 1.00 16.74 123 ILE B N 1
ATOM 3371 C CA . ILE B 1 124 ? 23.551 70.474 60.529 1.00 16.59 123 ILE B CA 1
ATOM 3372 C C . ILE B 1 124 ? 22.382 70.269 61.475 1.00 16.57 123 ILE B C 1
ATOM 3373 O O . ILE B 1 124 ? 21.216 70.611 61.135 1.00 16.04 123 ILE B O 1
ATOM 3378 N N . PHE B 1 125 ? 22.655 69.748 62.674 1.00 16.72 124 PHE B N 1
ATOM 3379 C CA . PHE B 1 125 ? 21.602 69.468 63.633 1.00 19.81 124 PHE B CA 1
ATOM 3380 C C . PHE B 1 125 ? 21.288 70.637 64.578 1.00 20.12 124 PHE B C 1
ATOM 3381 O O . PHE B 1 125 ? 20.286 70.586 65.272 1.00 22.27 124 PHE B O 1
ATOM 3389 N N . LYS B 1 126 ? 22.143 71.662 64.600 1.00 19.00 125 LYS B N 1
ATOM 3390 C CA . LYS B 1 126 ? 22.016 72.788 65.543 1.00 21.26 125 LYS B CA 1
ATOM 3391 C C . LYS B 1 126 ? 22.069 74.211 64.971 1.00 20.07 125 LYS B C 1
ATOM 3392 O O . LYS B 1 126 ? 21.629 75.153 65.649 1.00 18.86 125 LYS B O 1
ATOM 3398 N N . ASP B 1 127 ? 22.654 74.395 63.788 1.00 17.69 126 ASP B N 1
ATOM 3399 C CA . ASP B 1 127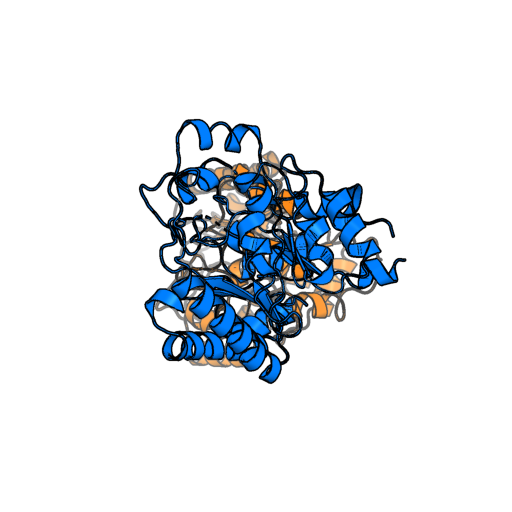 ? 23.060 75.733 63.332 1.00 17.36 126 ASP B CA 1
ATOM 3400 C C . ASP B 1 127 ? 22.169 76.339 62.265 1.00 17.55 126 ASP B C 1
ATOM 3401 O O . ASP B 1 127 ? 22.516 77.312 61.605 1.00 15.19 126 ASP B O 1
ATOM 3406 N N . LYS B 1 128 ? 20.966 75.787 62.107 1.00 18.13 127 LYS B N 1
ATOM 3407 C CA . LYS B 1 128 ? 20.133 76.197 60.998 1.00 16.62 127 LYS B CA 1
ATOM 3408 C C . LYS B 1 128 ? 19.623 77.639 61.205 1.00 17.92 127 LYS B C 1
ATOM 3409 O O . LYS B 1 128 ? 19.569 78.126 62.325 1.00 17.93 127 LYS B O 1
ATOM 3415 N N . PRO B 1 129 ? 19.200 78.291 60.108 1.00 16.90 128 PRO B N 1
ATOM 3416 C CA . PRO B 1 129 ? 18.563 79.568 60.271 1.00 17.31 128 PRO B CA 1
ATOM 3417 C C . PRO B 1 129 ? 17.115 79.444 60.710 1.00 16.91 128 PRO B C 1
ATOM 3418 O O . PRO B 1 129 ? 16.457 78.416 60.455 1.00 16.10 128 PRO B O 1
ATOM 3422 N N . TYR B 1 130 ? 16.634 80.503 61.332 1.00 19.69 129 TYR B N 1
ATOM 3423 C CA . TYR B 1 130 ? 15.213 80.650 61.662 1.00 17.80 129 TYR B CA 1
ATOM 3424 C C . TYR B 1 130 ? 14.696 81.935 61.010 1.00 22.18 129 TYR B C 1
ATOM 3425 O O . TYR B 1 130 ? 15.209 83.039 61.305 1.00 22.37 129 TYR B O 1
ATOM 3434 N N . PHE B 1 131 ? 13.745 81.801 60.085 1.00 18.67 130 PHE B N 1
ATOM 3435 C CA . PHE B 1 131 ? 13.216 82.961 59.352 1.00 18.35 130 PHE B CA 1
ATOM 3436 C C . PHE B 1 131 ? 12.446 83.870 60.321 1.00 19.10 130 PHE B C 1
ATOM 3437 O O . PHE B 1 131 ? 11.762 83.381 61.207 1.00 17.38 130 PHE B O 1
ATOM 3445 N N . THR B 1 132 ? 12.607 85.176 60.163 1.00 20.71 131 THR B N 1
ATOM 3446 C CA . THR B 1 132 ? 11.892 86.151 60.992 1.00 20.41 131 THR B CA 1
ATOM 3447 C C . THR B 1 132 ? 10.456 86.187 60.476 1.00 20.19 131 THR B C 1
ATOM 3448 O O . THR B 1 132 ? 10.139 85.598 59.434 1.00 16.68 131 THR B O 1
ATOM 3452 N N . ASP B 1 133 ? 9.569 86.861 61.198 1.00 21.17 132 ASP B N 1
ATOM 3453 C CA . ASP B 1 133 ? 8.195 87.006 60.731 1.00 22.02 132 ASP B CA 1
ATOM 3454 C C . ASP B 1 133 ? 8.108 87.704 59.380 1.00 20.46 132 ASP B C 1
ATOM 3455 O O . ASP B 1 133 ? 7.308 87.315 58.544 1.00 22.72 132 ASP B O 1
ATOM 3460 N N . LYS B 1 134 ? 8.944 88.711 59.151 1.00 20.46 133 LYS B N 1
ATOM 3461 C CA . LYS B 1 134 ? 8.923 89.425 57.887 1.00 21.32 133 LYS B CA 1
ATOM 3462 C C . LYS B 1 134 ? 9.384 88.518 56.744 1.00 21.49 133 LYS B C 1
ATOM 3463 O O . LYS B 1 134 ? 8.823 88.540 55.672 1.00 20.31 133 LYS B O 1
ATOM 3469 N N . GLU B 1 135 ? 10.452 87.759 56.986 1.00 19.87 134 GLU B N 1
ATOM 3470 C CA . GLU B 1 135 ? 10.961 86.827 55.996 1.00 17.70 134 GLU B CA 1
ATOM 3471 C C . GLU B 1 135 ? 9.937 85.729 55.685 1.00 18.01 134 GLU B C 1
ATOM 3472 O O . GLU B 1 135 ? 9.760 85.332 54.541 1.00 18.79 134 GLU B O 1
ATOM 3478 N N . TRP B 1 136 ? 9.312 85.216 56.713 1.00 15.77 135 TRP B N 1
ATOM 3479 C CA . TRP B 1 136 ? 8.203 84.270 56.546 1.00 19.37 135 TRP B CA 1
ATOM 3480 C C . TRP B 1 136 ? 7.118 84.826 55.631 1.00 20.81 135 TRP B C 1
ATOM 3481 O O . TRP B 1 136 ? 6.668 84.120 54.723 1.00 19.47 135 TRP B O 1
ATOM 3492 N N . ASP B 1 137 ? 6.679 86.059 55.877 1.00 21.41 136 ASP B N 1
ATOM 3493 C CA A ASP B 1 137 ? 5.647 86.660 55.033 0.50 20.84 136 ASP B CA 1
ATOM 3494 C CA B ASP B 1 137 ? 5.675 86.724 55.027 0.50 20.82 136 ASP B CA 1
ATOM 3495 C C . ASP B 1 137 ? 6.119 86.782 53.578 1.00 19.13 136 ASP B C 1
ATOM 3496 O O . ASP B 1 137 ? 5.357 86.475 52.663 1.00 18.06 136 ASP B O 1
ATOM 3505 N N . GLU B 1 138 ? 7.382 87.191 53.367 1.00 19.77 137 GLU B N 1
ATOM 3506 C CA A GLU B 1 138 ? 8.027 87.280 52.050 0.50 20.14 137 GLU B CA 1
ATOM 3507 C CA B GLU B 1 138 ? 7.896 87.291 52.015 0.50 19.50 137 GLU B CA 1
ATOM 3508 C C . GLU B 1 138 ? 7.992 85.927 51.308 1.00 18.84 137 GLU B C 1
ATOM 3509 O O . GLU B 1 138 ? 7.653 85.823 50.136 1.00 18.81 137 GLU B O 1
ATOM 3520 N N . VAL B 1 139 ? 8.416 84.876 52.015 1.00 19.97 138 VAL B N 1
ATOM 3521 C CA . VAL B 1 139 ? 8.487 83.527 51.453 1.00 18.58 138 VAL B CA 1
ATOM 3522 C C . VAL B 1 139 ? 7.110 82.993 51.058 1.00 17.95 138 VAL B C 1
ATOM 3523 O O . VAL B 1 139 ? 6.955 82.385 50.009 1.00 19.10 138 VAL B O 1
ATOM 3527 N N . CYS B 1 140 ? 6.133 83.182 51.920 1.00 18.29 139 CYS B N 1
ATOM 3528 C CA . CYS B 1 140 ? 4.777 82.668 51.632 1.00 19.35 139 CYS B CA 1
ATOM 3529 C C . CYS B 1 140 ? 4.203 83.345 50.421 1.00 19.85 139 CYS B C 1
ATOM 3530 O O . CYS B 1 140 ? 3.614 82.690 49.558 1.00 22.68 139 CYS B O 1
ATOM 3533 N N . LYS B 1 141 ? 4.362 84.664 50.353 1.00 22.02 140 LYS B N 1
ATOM 3534 C CA . LYS B 1 141 ? 3.913 85.436 49.203 1.00 24.67 140 LYS B CA 1
ATOM 3535 C C . LYS B 1 141 ? 4.645 85.031 47.927 1.00 21.34 140 LYS B C 1
ATOM 3536 O O . LYS B 1 141 ? 4.041 84.856 46.888 1.00 19.63 140 LYS B O 1
ATOM 3542 N N . GLY B 1 142 ? 5.970 84.953 48.006 1.00 18.48 141 GLY B N 1
ATOM 3543 C CA . GLY B 1 142 ? 6.764 84.509 46.872 1.00 20.28 141 GLY B CA 1
ATOM 3544 C C . GLY B 1 142 ? 6.368 83.130 46.372 1.00 20.09 141 GLY B C 1
ATOM 3545 O O . GLY B 1 142 ? 6.222 82.943 45.179 1.00 20.11 141 GLY B O 1
ATOM 3546 N N . LEU B 1 143 ? 6.202 82.158 47.283 1.00 20.10 142 LEU B N 1
ATOM 3547 C CA . LEU B 1 143 ? 5.859 80.782 46.889 1.00 19.48 142 LEU B CA 1
ATOM 3548 C C . LEU B 1 143 ? 4.461 80.726 46.232 1.00 18.39 142 LEU B C 1
ATOM 3549 O O . LEU B 1 143 ? 4.277 80.032 45.246 1.00 17.48 142 LEU B O 1
ATOM 3554 N N . ASN B 1 144 ? 3.499 81.470 46.746 1.00 20.14 143 ASN B N 1
ATOM 3555 C CA . ASN B 1 144 ? 2.189 81.565 46.073 1.00 20.46 143 ASN B CA 1
ATOM 3556 C C . ASN B 1 144 ? 2.396 82.107 44.667 1.00 19.75 143 ASN B C 1
ATOM 3557 O O . ASN B 1 144 ? 1.857 81.577 43.719 1.00 19.38 143 ASN B O 1
ATOM 3562 N N . HIS B 1 145 ? 3.241 83.120 44.519 1.00 19.13 144 HIS B N 1
ATOM 3563 C CA . HIS B 1 145 ? 3.517 83.676 43.214 1.00 19.97 144 HIS B CA 1
ATOM 3564 C C . HIS B 1 145 ? 4.216 82.648 42.286 1.00 20.75 144 HIS B C 1
ATOM 3565 O O . HIS B 1 145 ? 3.861 82.534 41.111 1.00 18.14 144 HIS B O 1
ATOM 3572 N N . TYR B 1 146 ? 5.192 81.896 42.816 1.00 20.55 145 TYR B N 1
ATOM 3573 C CA . TYR B 1 146 ? 5.734 80.740 42.091 1.00 19.27 145 TYR B CA 1
ATOM 3574 C C . TYR B 1 146 ? 4.631 79.806 41.576 1.00 19.28 145 TYR B C 1
ATOM 3575 O O . TYR B 1 146 ? 4.660 79.353 40.427 1.00 20.32 145 TYR B O 1
ATOM 3584 N N . GLY B 1 147 ? 3.680 79.493 42.443 1.00 17.98 146 GLY B N 1
ATOM 3585 C CA . GLY B 1 147 ? 2.531 78.704 42.070 1.00 20.27 146 GLY B CA 1
ATOM 3586 C C . GLY B 1 147 ? 1.818 79.250 40.854 1.00 21.78 146 GLY B C 1
ATOM 3587 O O . GLY B 1 147 ? 1.464 78.490 39.933 1.00 23.02 146 GLY B O 1
ATOM 3588 N N . GLU B 1 148 ? 1.595 80.563 40.857 1.00 23.05 147 GLU B N 1
ATOM 3589 C CA . GLU B 1 148 ? 0.928 81.257 39.743 1.00 24.77 147 GLU B CA 1
ATOM 3590 C C . GLU B 1 148 ? 1.725 81.101 38.453 1.00 21.86 147 GLU B C 1
ATOM 3591 O O . GLU B 1 148 ? 1.202 80.749 37.386 1.00 22.20 147 GLU B O 1
ATOM 3597 N N . ILE B 1 149 ? 3.030 81.323 38.553 1.00 22.00 148 ILE B N 1
ATOM 3598 C CA . ILE B 1 149 ? 3.893 81.151 37.417 1.00 20.37 148 ILE B CA 1
ATOM 3599 C C . ILE B 1 149 ? 3.865 79.700 36.894 1.00 21.36 148 ILE B C 1
ATOM 3600 O O . ILE B 1 149 ? 3.742 79.446 35.689 1.00 21.43 148 ILE B O 1
ATOM 3605 N N . ALA B 1 150 ? 3.999 78.754 37.818 1.00 21.97 149 ALA B N 1
ATOM 3606 C CA . ALA B 1 150 ? 4.097 77.340 37.482 1.00 23.13 149 ALA B CA 1
ATOM 3607 C C . ALA B 1 150 ? 2.846 76.859 36.735 1.00 22.51 149 ALA B C 1
ATOM 3608 O O . ALA B 1 150 ? 2.942 76.108 35.785 1.00 23.53 149 ALA B O 1
ATOM 3610 N N . ALA B 1 151 ? 1.690 77.332 37.166 1.00 24.22 150 ALA B N 1
ATOM 3611 C CA . ALA B 1 151 ? 0.406 77.004 36.541 1.00 25.97 150 ALA B CA 1
ATOM 3612 C C . ALA B 1 151 ? 0.377 77.371 35.050 1.00 28.98 150 ALA B C 1
ATOM 3613 O O . ALA B 1 151 ? -0.196 76.635 34.224 1.00 27.84 150 ALA B O 1
ATOM 3615 N N . LYS B 1 152 ? 1.048 78.468 34.690 1.00 28.42 151 LYS B N 1
ATOM 3616 C CA . LYS B 1 152 ? 1.144 78.871 33.299 1.00 29.64 151 LYS B CA 1
ATOM 3617 C C . LYS B 1 152 ? 1.803 77.792 32.449 1.00 30.23 151 LYS B C 1
ATOM 3618 O O . LYS B 1 152 ? 1.489 77.666 31.278 1.00 31.07 151 LYS B O 1
ATOM 3624 N N . TYR B 1 153 ? 2.740 77.045 33.038 1.00 28.65 152 TYR B N 1
ATOM 3625 C CA . TYR B 1 153 ? 3.453 75.976 32.338 1.00 26.57 152 TYR B CA 1
ATOM 3626 C C . TYR B 1 153 ? 2.850 74.607 32.658 1.00 26.17 152 TYR B C 1
ATOM 3627 O O . TYR B 1 153 ? 3.402 73.598 32.271 1.00 29.33 152 TYR B O 1
ATOM 3636 N N . GLY B 1 154 ? 1.720 74.570 33.354 1.00 25.64 153 GLY B N 1
ATOM 3637 C CA . GLY B 1 154 ? 1.088 73.298 33.738 1.00 27.20 153 GLY B CA 1
ATOM 3638 C C . GLY B 1 154 ? 1.886 72.494 34.768 1.00 26.68 153 GLY B C 1
ATOM 3639 O O . GLY B 1 154 ? 1.771 71.268 34.834 1.00 25.10 153 GLY B O 1
ATOM 3640 N N . LEU B 1 155 ? 2.687 73.197 35.572 1.00 21.63 154 LEU B N 1
ATOM 3641 C CA . LEU B 1 155 ? 3.547 72.592 36.572 1.00 20.04 154 LEU B CA 1
ATOM 3642 C C . LEU B 1 155 ? 2.983 72.793 37.970 1.00 21.86 154 LEU B C 1
ATOM 3643 O O . LEU B 1 155 ? 2.180 73.710 38.219 1.00 22.02 154 LEU B O 1
ATOM 3648 N N . LYS B 1 156 ? 3.456 71.963 38.902 1.00 20.48 155 LYS B N 1
ATOM 3649 C CA . LYS B 1 156 ? 3.128 72.096 40.319 1.00 22.80 155 LYS B CA 1
ATOM 3650 C C . LYS B 1 156 ? 4.375 72.467 41.098 1.00 21.61 155 LYS B C 1
ATOM 3651 O O . LYS B 1 156 ? 5.468 71.963 40.794 1.00 19.30 155 LYS B O 1
ATOM 3657 N N . VAL B 1 157 ? 4.190 73.337 42.093 1.00 20.08 156 VAL B N 1
ATOM 3658 C CA . VAL B 1 157 ? 5.230 73.699 43.062 1.00 18.05 156 VAL B CA 1
ATOM 3659 C C . VAL B 1 157 ? 5.137 72.708 44.235 1.00 16.86 156 VAL B C 1
ATOM 3660 O O . VAL B 1 157 ? 4.080 72.532 44.800 1.00 17.32 156 VAL B O 1
ATOM 3664 N N . ALA B 1 158 ? 6.241 72.017 44.528 1.00 15.50 157 ALA B N 1
ATOM 3665 C CA . ALA B 1 158 ? 6.341 71.106 45.673 1.00 16.04 157 ALA B CA 1
ATOM 3666 C C . ALA B 1 158 ? 7.398 71.625 46.607 1.00 17.04 157 ALA B C 1
ATOM 3667 O O . ALA B 1 158 ? 8.605 71.637 46.257 1.00 14.81 157 ALA B O 1
ATOM 3669 N N . TYR B 1 159 ? 6.961 72.170 47.746 1.00 15.95 158 TYR B N 1
ATOM 3670 C CA . TYR B 1 159 ? 7.897 72.775 48.684 1.00 15.77 158 TYR B CA 1
ATOM 3671 C C . TYR B 1 159 ? 8.669 71.666 49.420 1.00 15.87 158 TYR B C 1
ATOM 3672 O O . TYR B 1 159 ? 8.079 70.831 50.067 1.00 14.38 158 TYR B O 1
ATOM 3681 N N . HIS B 1 160 ? 9.998 71.718 49.340 1.00 14.90 159 HIS B N 1
ATOM 3682 C CA . HIS B 1 160 ? 10.892 70.723 49.950 1.00 15.78 159 HIS B CA 1
ATOM 3683 C C . HIS B 1 160 ? 11.384 71.215 51.323 1.00 15.47 159 HIS B C 1
ATOM 3684 O O . HIS B 1 160 ? 12.350 71.993 51.400 1.00 18.00 159 HIS B O 1
ATOM 3691 N N . HIS B 1 161 ? 10.730 70.755 52.402 1.00 17.30 160 HIS B N 1
ATOM 3692 C CA . HIS B 1 161 ? 11.244 70.891 53.780 1.00 16.27 160 HIS B CA 1
ATOM 3693 C C . HIS B 1 161 ? 12.624 70.209 53.785 1.00 17.42 160 HIS B C 1
ATOM 3694 O O . HIS B 1 161 ? 12.800 69.142 53.165 1.00 18.04 160 HIS B O 1
ATOM 3701 N N . HIS B 1 162 ? 13.581 70.835 54.451 1.00 15.73 161 HIS B N 1
ATOM 3702 C CA . HIS B 1 162 ? 14.969 70.424 54.266 1.00 16.79 161 HIS B CA 1
ATOM 3703 C C . HIS B 1 162 ? 15.856 70.739 55.446 1.00 15.79 161 HIS B C 1
ATOM 3704 O O . HIS B 1 162 ? 15.839 71.840 55.998 1.00 15.58 161 HIS B O 1
ATOM 3719 N N . GLY B 1 164 ? 18.684 72.038 57.632 1.00 13.98 163 GLY B N 1
ATOM 3720 C CA . GLY B 1 164 ? 19.574 73.200 57.577 1.00 14.77 163 GLY B CA 1
ATOM 3721 C C . GLY B 1 164 ? 18.980 74.430 56.898 1.00 15.23 163 GLY B C 1
ATOM 3722 O O . GLY B 1 164 ? 19.677 75.410 56.695 1.00 15.74 163 GLY B O 1
ATOM 3723 N N . THR B 1 165 ? 17.662 74.405 56.635 1.00 13.66 164 THR B N 1
ATOM 3724 C CA . THR B 1 165 ? 16.981 75.555 56.048 1.00 15.82 164 THR B CA 1
ATOM 3725 C C . THR B 1 165 ? 15.969 76.105 57.069 1.00 14.53 164 THR B C 1
ATOM 3726 O O . THR B 1 165 ? 15.726 75.475 58.078 1.00 14.01 164 THR B O 1
ATOM 3730 N N . GLY B 1 166 ? 15.391 77.255 56.748 1.00 15.43 165 GLY B N 1
ATOM 3731 C CA . GLY B 1 166 ? 14.394 77.920 57.556 1.00 15.99 165 GLY B CA 1
ATOM 3732 C C . GLY B 1 166 ? 13.117 77.107 57.626 1.00 17.00 165 GLY B C 1
ATOM 3733 O O . GLY B 1 166 ? 12.325 77.296 58.550 1.00 19.60 165 GLY B O 1
ATOM 3734 N N . ILE B 1 167 ? 12.918 76.186 56.677 1.00 16.26 166 ILE B N 1
ATOM 3735 C CA . ILE B 1 167 ? 11.723 75.318 56.705 1.00 15.17 166 ILE B CA 1
ATOM 3736 C C . ILE B 1 167 ? 12.179 73.855 56.724 1.00 14.07 166 ILE B C 1
ATOM 3737 O O . ILE B 1 167 ? 12.354 73.207 55.684 1.00 13.64 166 ILE B O 1
ATOM 3742 N N . GLN B 1 168 ? 12.367 73.374 57.943 1.00 14.28 167 GLN B N 1
ATOM 3743 C CA . GLN B 1 168 ? 12.884 72.037 58.205 1.00 16.93 167 GLN B CA 1
ATOM 3744 C C . GLN B 1 168 ? 11.933 71.169 59.015 1.00 15.66 167 GLN B C 1
ATOM 3745 O O . GLN B 1 168 ? 11.672 70.038 58.627 1.00 15.14 167 GLN B O 1
ATOM 3751 N N . THR B 1 169 ? 11.441 71.680 60.156 1.00 18.09 168 THR B N 1
ATOM 3752 C CA . THR B 1 169 ? 10.722 70.853 61.136 1.00 17.29 168 THR B CA 1
ATOM 3753 C C . THR B 1 169 ? 9.259 70.753 60.692 1.00 15.83 168 THR B C 1
ATOM 3754 O O . THR B 1 169 ? 8.781 71.549 59.844 1.00 14.03 168 THR B O 1
ATOM 3758 N N . LYS B 1 170 ? 8.529 69.828 61.282 1.00 16.71 169 LYS B N 1
ATOM 3759 C CA . LYS B 1 170 ? 7.084 69.773 61.034 1.00 16.74 169 LYS B CA 1
ATOM 3760 C C . LYS B 1 170 ? 6.388 71.094 61.385 1.00 17.30 169 LYS B C 1
ATOM 3761 O O . LYS B 1 170 ? 5.527 71.558 60.637 1.00 18.52 169 LYS B O 1
ATOM 3767 N N . GLU B 1 171 ? 6.756 71.682 62.514 1.00 19.10 170 GLU B N 1
ATOM 3768 C CA A GLU B 1 171 ? 6.192 72.949 63.005 0.50 19.82 170 GLU B CA 1
ATOM 3769 C CA B GLU B 1 171 ? 6.104 72.915 62.946 0.50 20.37 170 GLU B CA 1
ATOM 3770 C C . GLU B 1 171 ? 6.348 74.040 61.957 1.00 20.07 170 GLU B C 1
ATOM 3771 O O . GLU B 1 171 ? 5.435 74.766 61.641 1.00 16.67 170 GLU B O 1
ATOM 3782 N N . GLU B 1 172 ? 7.560 74.142 61.423 1.00 17.56 171 GLU B N 1
ATOM 3783 C CA . GLU B 1 172 ? 7.854 75.074 60.337 1.00 17.22 171 GLU B CA 1
ATOM 3784 C C . GLU B 1 172 ? 7.027 74.779 59.072 1.00 16.08 171 GLU B C 1
ATOM 3785 O O . GLU B 1 172 ? 6.436 75.698 58.453 1.00 17.53 171 GLU B O 1
ATOM 3791 N N . THR B 1 173 ? 6.950 73.504 58.700 1.00 15.15 172 THR B N 1
ATOM 3792 C CA . THR B 1 173 ? 6.201 73.087 57.532 1.00 16.67 172 THR B CA 1
ATOM 3793 C C . THR B 1 173 ? 4.689 73.393 57.729 1.00 15.42 172 THR B C 1
ATOM 3794 O O . THR B 1 173 ? 4.033 73.868 56.806 1.00 18.88 172 THR B O 1
ATOM 3798 N N . ASP B 1 174 ? 4.210 73.192 58.948 1.00 17.92 173 ASP B N 1
ATOM 3799 C CA . ASP B 1 174 ? 2.816 73.561 59.313 1.00 18.04 173 ASP B CA 1
ATOM 3800 C C . ASP B 1 174 ? 2.539 75.046 59.069 1.00 19.56 173 ASP B C 1
ATOM 3801 O O . ASP B 1 174 ? 1.448 75.440 58.612 1.00 18.85 173 ASP B O 1
ATOM 3806 N N . ARG B 1 175 ? 3.520 75.882 59.419 1.00 16.37 174 ARG B N 1
ATOM 3807 C CA . ARG B 1 175 ? 3.427 77.309 59.265 1.00 19.77 174 ARG B CA 1
ATOM 3808 C C . ARG B 1 175 ? 3.344 77.719 57.776 1.00 20.50 174 ARG B C 1
ATOM 3809 O O . ARG B 1 175 ? 2.507 78.539 57.353 1.00 18.27 174 ARG B O 1
ATOM 3817 N N . LEU B 1 176 ? 4.231 77.131 56.979 1.00 20.52 175 LEU B N 1
ATOM 3818 C CA . LEU B 1 176 ? 4.233 77.300 55.538 1.00 19.79 175 LEU B CA 1
ATOM 3819 C C . LEU B 1 176 ? 2.876 76.884 54.973 1.00 18.37 175 LEU B C 1
ATOM 3820 O O . LEU B 1 176 ? 2.271 77.620 54.202 1.00 19.62 175 LEU B O 1
ATOM 3833 N N . ALA B 1 178 ? -0.036 76.598 56.420 1.00 21.76 177 ALA B N 1
ATOM 3834 C CA . ALA B 1 178 ? -1.124 77.410 56.945 1.00 22.72 177 ALA B CA 1
ATOM 3835 C C . ALA B 1 178 ? -1.167 78.809 56.313 1.00 23.33 177 ALA B C 1
ATOM 3836 O O . ALA B 1 178 ? -2.193 79.484 56.355 1.00 23.47 177 ALA B O 1
ATOM 3838 N N . ASN B 1 179 ? -0.053 79.235 55.720 1.00 22.62 178 ASN B N 1
ATOM 3839 C CA . ASN B 1 179 ? 0.085 80.569 55.164 1.00 21.38 178 ASN B CA 1
ATOM 3840 C C . ASN B 1 179 ? 0.350 80.641 53.657 1.00 20.86 178 ASN B C 1
ATOM 3841 O O . ASN B 1 179 ? 0.786 81.671 53.126 1.00 21.52 178 ASN B O 1
ATOM 3846 N N . THR B 1 180 ? 0.047 79.561 52.948 1.00 19.81 179 THR B N 1
ATOM 3847 C CA . THR B 1 180 ? 0.117 79.569 51.501 1.00 19.17 179 THR B CA 1
ATOM 3848 C C . THR B 1 180 ? -1.186 79.000 50.963 1.00 21.22 179 THR B C 1
ATOM 3849 O O . THR B 1 180 ? -1.904 78.321 51.667 1.00 22.61 179 THR B O 1
ATOM 3853 N N . ASP B 1 181 ? -1.446 79.278 49.702 1.00 22.04 180 ASP B N 1
ATOM 3854 C CA . ASP B 1 181 ? -2.657 78.819 49.019 1.00 23.12 180 ASP B CA 1
ATOM 3855 C C . ASP B 1 181 ? -2.473 77.361 48.553 1.00 23.28 180 ASP B C 1
ATOM 3856 O O . ASP B 1 181 ? -1.531 77.061 47.810 1.00 23.47 180 ASP B O 1
ATOM 3861 N N . PRO B 1 182 ? -3.361 76.440 48.995 1.00 25.11 181 PRO B N 1
ATOM 3862 C CA . PRO B 1 182 ? -3.269 75.035 48.555 1.00 24.70 181 PRO B CA 1
ATOM 3863 C C . PRO B 1 182 ? -3.306 74.852 47.055 1.00 26.08 181 PRO B C 1
ATOM 3864 O O . PRO B 1 182 ? -2.734 73.901 46.537 1.00 25.28 181 PRO B O 1
ATOM 3868 N N . LYS B 1 183 ? -3.948 75.773 46.349 1.00 25.87 182 LYS B N 1
ATOM 3869 C CA . LYS B 1 183 ? -4.020 75.701 44.915 1.00 26.62 182 LYS B CA 1
ATOM 3870 C C . LYS B 1 183 ? -2.695 76.078 44.295 1.00 25.03 182 LYS B C 1
ATOM 3871 O O . LYS B 1 183 ? -2.422 75.719 43.153 1.00 24.65 182 LYS B O 1
ATOM 3877 N N . LEU B 1 184 ? -1.857 76.781 45.052 1.00 22.10 183 LEU B N 1
ATOM 3878 C CA . LEU B 1 184 ? -0.624 77.319 44.497 1.00 21.04 183 LEU B CA 1
ATOM 3879 C C . LEU B 1 184 ? 0.649 76.631 45.022 1.00 21.04 183 LEU B C 1
ATOM 3880 O O . LEU B 1 184 ? 1.626 76.532 44.290 1.00 19.32 183 LEU B O 1
ATOM 3885 N N . VAL B 1 185 ? 0.643 76.203 46.276 1.00 22.30 184 VAL B N 1
ATOM 3886 C CA . VAL B 1 185 ? 1.824 75.619 46.902 1.00 21.38 184 VAL B CA 1
ATOM 3887 C C . VAL B 1 185 ? 1.531 74.235 47.462 1.00 19.77 184 VAL B C 1
ATOM 3888 O O . VAL B 1 185 ? 0.741 74.073 48.376 1.00 21.70 184 VAL B O 1
ATOM 3892 N N . GLY B 1 186 ? 2.159 73.225 46.877 1.00 19.07 185 GLY B N 1
ATOM 3893 C CA . GLY B 1 186 ? 2.052 71.870 47.366 1.00 19.15 185 GLY B CA 1
ATOM 3894 C C . GLY B 1 186 ? 3.300 71.531 48.149 1.00 18.32 185 GLY B C 1
ATOM 3895 O O . GLY B 1 186 ? 4.246 72.342 48.221 1.00 16.00 185 GLY B O 1
ATOM 3896 N N . LEU B 1 187 ? 3.241 70.360 48.777 1.00 16.97 186 LEU B N 1
ATOM 3897 C CA . LEU B 1 187 ? 4.314 69.854 49.596 1.00 16.12 186 LEU B CA 1
ATOM 3898 C C . LEU B 1 187 ? 5.083 68.733 48.907 1.00 14.59 186 LEU B C 1
ATOM 3899 O O . LEU B 1 187 ? 4.516 67.818 48.312 1.00 15.83 186 LEU B O 1
ATOM 3904 N N . LEU B 1 188 ? 6.416 68.807 49.005 1.00 15.06 187 LEU B N 1
ATOM 3905 C CA A LEU B 1 188 ? 7.251 67.651 48.722 0.70 16.02 187 LEU B CA 1
ATOM 3906 C CA B LEU B 1 188 ? 7.265 67.667 48.724 0.30 15.52 187 LEU B CA 1
ATOM 3907 C C . LEU B 1 188 ? 7.460 66.967 50.058 1.00 15.09 187 LEU B C 1
ATOM 3908 O O . LEU B 1 188 ? 8.051 67.553 50.971 1.00 14.01 187 LEU B O 1
ATOM 3917 N N . TYR B 1 189 ? 6.907 65.777 50.215 1.00 14.84 188 TYR B N 1
ATOM 3918 C CA . TYR B 1 189 ? 7.121 65.030 51.449 1.00 11.55 188 TYR B CA 1
ATOM 3919 C C . TYR B 1 189 ? 8.421 64.209 51.266 1.00 12.89 188 TYR B C 1
ATOM 3920 O O . TYR B 1 189 ? 8.517 63.377 50.366 1.00 13.53 188 TYR B O 1
ATOM 3929 N N . ASP B 1 190 ? 9.390 64.459 52.114 1.00 14.33 189 ASP B N 1
ATOM 3930 C CA . ASP B 1 190 ? 10.644 63.685 52.100 1.00 15.09 189 ASP B CA 1
ATOM 3931 C C . ASP B 1 190 ? 10.798 62.988 53.440 1.00 14.31 189 ASP B C 1
ATOM 3932 O O . ASP B 1 190 ? 10.894 63.635 54.512 1.00 15.05 189 ASP B O 1
ATOM 3937 N N . THR B 1 191 ? 10.731 61.659 53.402 1.00 13.98 190 THR B N 1
ATOM 3938 C CA . THR B 1 191 ? 10.816 60.817 54.610 1.00 14.47 190 THR B CA 1
ATOM 3939 C C . THR B 1 191 ? 12.097 61.042 55.421 1.00 15.57 190 THR B C 1
ATOM 3940 O O . THR B 1 191 ? 12.077 61.056 56.650 1.00 15.28 190 THR B O 1
ATOM 3944 N N . GLY B 1 192 ? 13.204 61.215 54.721 1.00 14.71 191 GLY B N 1
ATOM 3945 C CA . GLY B 1 192 ? 14.517 61.283 55.379 1.00 13.96 191 GLY B CA 1
ATOM 3946 C C . GLY B 1 192 ? 14.792 62.595 56.082 1.00 14.75 191 GLY B C 1
ATOM 3947 O O . GLY B 1 192 ? 15.329 62.620 57.210 1.00 15.34 191 GLY B O 1
ATOM 3948 N N . HIS B 1 193 ? 14.438 63.686 55.423 1.00 14.91 192 HIS B N 1
ATOM 3949 C CA . HIS B 1 193 ? 14.579 65.010 55.992 1.00 12.97 192 HIS B CA 1
ATOM 3950 C C . HIS B 1 193 ? 13.735 65.179 57.235 1.00 15.22 192 HIS B C 1
ATOM 3951 O O . HIS B 1 193 ? 14.161 65.802 58.186 1.00 14.54 192 HIS B O 1
ATOM 3958 N N . ILE B 1 194 ? 12.499 64.665 57.221 1.00 14.10 193 ILE B N 1
ATOM 3959 C CA . ILE B 1 194 ? 11.674 64.864 58.392 1.00 14.37 193 ILE B CA 1
ATOM 3960 C C . ILE B 1 194 ? 12.078 63.879 59.501 1.00 13.57 193 ILE B C 1
ATOM 3961 O O . ILE B 1 194 ? 12.029 64.238 60.674 1.00 16.83 193 ILE B O 1
ATOM 3966 N N . ALA B 1 195 ? 12.496 62.658 59.129 1.00 13.60 194 ALA B N 1
ATOM 3967 C CA . ALA B 1 195 ? 12.904 61.644 60.105 1.00 13.48 194 ALA B CA 1
ATOM 3968 C C . ALA B 1 195 ? 14.122 62.132 60.861 1.00 13.54 194 ALA B C 1
ATOM 3969 O O . ALA B 1 195 ? 14.186 61.990 62.068 1.00 14.79 194 ALA B O 1
ATOM 3971 N N . VAL B 1 196 ? 15.068 62.716 60.145 1.00 16.06 195 VAL B N 1
ATOM 3972 C CA . VAL B 1 196 ? 16.232 63.258 60.838 1.00 13.84 195 VAL B CA 1
ATOM 3973 C C . VAL B 1 196 ? 15.839 64.502 61.649 1.00 14.23 195 VAL B C 1
ATOM 3974 O O . VAL B 1 196 ? 16.244 64.627 62.787 1.00 19.03 195 VAL B O 1
ATOM 3978 N N . SER B 1 197 ? 15.027 65.400 61.087 1.00 16.44 196 SER B N 1
ATOM 3979 C CA . SER B 1 197 ? 14.652 66.627 61.789 1.00 16.84 196 SER B CA 1
ATOM 3980 C C . SER B 1 197 ? 13.944 66.325 63.124 1.00 15.70 196 SER B C 1
ATOM 3981 O O . SER B 1 197 ? 14.333 66.845 64.167 1.00 16.24 196 SER B O 1
ATOM 3984 N N . ASP B 1 198 ? 12.886 65.517 63.047 1.00 17.91 197 ASP B N 1
ATOM 3985 C CA . ASP B 1 198 ? 11.884 65.393 64.105 1.00 18.98 197 ASP B CA 1
ATOM 3986 C C . ASP B 1 198 ? 11.779 63.968 64.700 1.00 19.79 197 ASP B C 1
ATOM 3987 O O . ASP B 1 198 ? 11.065 63.778 65.654 1.00 19.99 197 ASP B O 1
ATOM 3992 N N . GLY B 1 199 ? 12.448 62.955 64.129 1.00 19.19 198 GLY B N 1
ATOM 3993 C CA . GLY B 1 199 ? 12.369 61.596 64.651 1.00 18.35 198 GLY B CA 1
ATOM 3994 C C . GLY B 1 199 ? 11.219 60.905 63.947 1.00 17.18 198 GLY B C 1
ATOM 3995 O O . GLY B 1 199 ? 11.404 60.149 63.006 1.00 19.32 198 GLY B O 1
ATOM 3996 N N . ASP B 1 200 ? 10.011 61.243 64.381 1.00 20.64 199 ASP B N 1
ATOM 3997 C CA . ASP B 1 200 ? 8.746 60.844 63.742 1.00 20.61 199 ASP B CA 1
ATOM 3998 C C . ASP B 1 200 ? 8.672 61.426 62.334 1.00 19.29 199 ASP B C 1
ATOM 3999 O O . ASP B 1 200 ? 8.867 62.624 62.152 1.00 22.16 199 ASP B O 1
ATOM 4004 N N . TYR B 1 201 ? 8.420 60.577 61.338 1.00 16.35 200 TYR B N 1
ATOM 4005 C CA . TYR B 1 201 ? 8.223 61.034 59.983 1.00 16.07 200 TYR B CA 1
ATOM 4006 C C . TYR B 1 201 ? 6.720 60.939 59.580 1.00 16.41 200 TYR B C 1
ATOM 4007 O O . TYR B 1 201 ? 6.345 61.482 58.563 1.00 18.06 200 TYR B O 1
ATOM 4024 N N . ALA B 1 203 ? 3.915 61.995 61.394 1.00 18.04 202 ALA B N 1
ATOM 4025 C CA . ALA B 1 203 ? 3.095 63.136 61.825 1.00 19.77 202 ALA B CA 1
ATOM 4026 C C . ALA B 1 203 ? 2.939 64.167 60.686 1.00 19.58 202 ALA B C 1
ATOM 4027 O O . ALA B 1 203 ? 1.830 64.589 60.348 1.00 16.76 202 ALA B O 1
ATOM 4029 N N . LEU B 1 204 ? 4.059 64.534 60.072 1.00 19.22 203 LEU B N 1
ATOM 4030 C CA . LEU B 1 204 ? 4.037 65.472 58.939 1.00 19.18 203 LEU B CA 1
ATOM 4031 C C . LEU B 1 204 ? 3.139 65.033 57.807 1.00 18.31 203 LEU B C 1
ATOM 4032 O O . LEU B 1 204 ? 2.368 65.839 57.255 1.00 19.96 203 LEU B O 1
ATOM 4037 N N . LEU B 1 205 ? 3.290 63.771 57.409 1.00 17.85 204 LEU B N 1
ATOM 4038 C CA . LEU B 1 205 ? 2.514 63.202 56.327 1.00 15.55 204 LEU B CA 1
ATOM 4039 C C . LEU B 1 205 ? 1.014 63.202 56.636 1.00 15.22 204 LEU B C 1
ATOM 4040 O O . LEU B 1 205 ? 0.221 63.516 55.762 1.00 19.55 204 LEU B O 1
ATOM 4045 N N . ASN B 1 206 ? 0.660 62.830 57.850 1.00 17.54 205 ASN B N 1
ATOM 4046 C CA . ASN B 1 206 ? -0.766 62.692 58.231 1.00 20.17 205 ASN B CA 1
ATOM 4047 C C . ASN B 1 206 ? -1.397 64.081 58.332 1.00 21.88 205 ASN B C 1
ATOM 4048 O O . ASN B 1 206 ? -2.570 64.272 57.964 1.00 21.90 205 ASN B O 1
ATOM 4053 N N . ALA B 1 207 ? -0.610 65.056 58.789 1.00 17.30 206 ALA B N 1
ATOM 4054 C CA . ALA B 1 207 ? -1.036 66.447 58.873 1.00 17.59 206 ALA B CA 1
ATOM 4055 C C . ALA B 1 207 ? -1.327 67.082 57.521 1.00 20.76 206 ALA B C 1
ATOM 4056 O O . ALA B 1 207 ? -2.172 67.968 57.445 1.00 22.01 206 ALA B O 1
ATOM 4058 N N . HIS B 1 208 ? -0.628 66.674 56.455 1.00 18.09 207 HIS B N 1
ATOM 4059 C CA . HIS B 1 208 ? -0.643 67.438 55.217 1.00 17.62 207 HIS B CA 1
ATOM 4060 C C . HIS B 1 208 ? -0.807 66.577 53.988 1.00 17.48 207 HIS B C 1
ATOM 4061 O O . HIS B 1 208 ? -0.550 67.002 52.883 1.00 18.59 207 HIS B O 1
ATOM 4068 N N . ILE B 1 209 ? -1.337 65.381 54.187 1.00 21.29 208 ILE B N 1
ATOM 4069 C CA . ILE B 1 209 ? -1.534 64.443 53.104 1.00 20.77 208 ILE B CA 1
ATOM 4070 C C . ILE B 1 209 ? -2.209 65.100 51.908 1.00 21.54 208 ILE B C 1
ATOM 4071 O O . ILE B 1 209 ? -1.836 64.849 50.766 1.00 21.28 208 ILE B O 1
ATOM 4076 N N . ASP B 1 210 ? -3.184 65.978 52.186 1.00 23.31 209 ASP B N 1
ATOM 4077 C CA A ASP B 1 210 ? -3.987 66.672 51.178 0.50 23.09 209 ASP B CA 1
ATOM 4078 C CA B ASP B 1 210 ? -3.965 66.583 51.109 0.50 23.43 209 ASP B CA 1
ATOM 4079 C C . ASP B 1 210 ? -3.187 67.620 50.290 1.00 22.63 209 ASP B C 1
ATOM 4080 O O . ASP B 1 210 ? -3.602 67.941 49.187 1.00 24.11 209 ASP B O 1
ATOM 4089 N N . ARG B 1 211 ? -2.040 68.073 50.797 1.00 21.95 210 ARG B N 1
ATOM 4090 C CA . ARG B 1 211 ? -1.164 68.994 50.109 1.00 19.71 210 ARG B CA 1
ATOM 4091 C C . ARG B 1 211 ? 0.051 68.333 49.410 1.00 18.18 210 ARG B C 1
ATOM 4092 O O . ARG B 1 211 ? 0.757 69.009 48.656 1.00 16.65 210 ARG B O 1
ATOM 4100 N N . VAL B 1 212 ? 0.282 67.041 49.651 1.00 17.95 211 VAL B N 1
ATOM 4101 C CA . VAL B 1 212 ? 1.441 66.323 49.089 1.00 19.52 211 VAL B CA 1
ATOM 4102 C C . VAL B 1 212 ? 1.237 66.130 47.589 1.00 19.24 211 VAL B C 1
ATOM 4103 O O . VAL B 1 212 ? 0.237 65.523 47.132 1.00 18.30 211 VAL B O 1
ATOM 4107 N N . VAL B 1 213 ? 2.165 66.685 46.815 1.00 14.87 212 VAL B N 1
ATOM 4108 C CA . VAL B 1 213 ? 2.118 66.604 45.366 1.00 15.17 212 VAL B CA 1
ATOM 4109 C C . VAL B 1 213 ? 3.299 65.872 44.699 1.00 16.24 212 VAL B C 1
ATOM 4110 O O . VAL B 1 213 ? 3.236 65.569 43.490 1.00 16.63 212 VAL B O 1
ATOM 4114 N N . HIS B 1 214 ? 4.330 65.622 45.493 1.00 15.40 213 HIS B N 1
ATOM 4115 C CA . HIS B 1 214 ? 5.593 64.980 45.087 1.00 14.03 213 HIS B CA 1
ATOM 4116 C C . HIS B 1 214 ? 6.176 64.339 46.354 1.00 14.07 213 HIS B C 1
ATOM 4117 O O . HIS B 1 214 ? 6.053 64.886 47.467 1.00 14.92 213 HIS B O 1
ATOM 4124 N N . VAL B 1 215 ? 6.769 63.143 46.218 1.00 12.40 214 VAL B N 1
ATOM 4125 C CA . VAL B 1 215 ? 7.254 62.393 47.368 1.00 10.57 214 VAL B CA 1
ATOM 4126 C C . VAL B 1 215 ? 8.675 61.902 47.101 1.00 12.11 214 VAL B C 1
ATOM 4127 O O . VAL B 1 215 ? 8.945 61.413 46.009 1.00 14.40 214 VAL B O 1
ATOM 4131 N N . HIS B 1 216 ? 9.529 62.081 48.085 1.00 13.36 215 HIS B N 1
ATOM 4132 C CA . HIS B 1 216 ? 10.908 61.490 48.068 1.00 13.15 215 HIS B CA 1
ATOM 4133 C C . HIS B 1 216 ? 11.040 60.440 49.156 1.00 12.30 215 HIS B C 1
ATOM 4134 O O . HIS B 1 216 ? 10.814 60.691 50.347 1.00 15.55 215 HIS B O 1
ATOM 4141 N N . PHE B 1 217 ? 11.421 59.240 48.755 1.00 13.16 216 PHE B N 1
ATOM 4142 C CA . PHE B 1 217 ? 11.733 58.183 49.705 1.00 13.11 216 PHE B CA 1
ATOM 4143 C C . PHE B 1 217 ? 13.242 58.168 49.918 1.00 14.40 216 PHE B C 1
ATOM 4144 O O . PHE B 1 217 ? 13.974 57.742 49.030 1.00 16.00 216 PHE B O 1
ATOM 4152 N N . LYS B 1 218 ? 13.634 58.671 51.063 1.00 13.30 217 LYS B N 1
ATOM 4153 C CA . LYS B 1 218 ? 14.999 58.726 51.541 1.00 14.77 217 LYS B CA 1
ATOM 4154 C C . LYS B 1 218 ? 15.036 57.964 52.854 1.00 14.80 217 LYS B C 1
ATOM 4155 O O . LYS B 1 218 ? 14.397 58.347 53.834 1.00 16.40 217 LYS B O 1
ATOM 4161 N N . ASP B 1 219 ? 15.850 56.912 52.896 1.00 12.79 218 ASP B N 1
ATOM 4162 C CA . ASP B 1 219 ? 15.977 56.114 54.114 1.00 12.97 218 ASP B CA 1
ATOM 4163 C C . ASP B 1 219 ? 17.132 56.653 54.968 1.00 15.63 218 ASP B C 1
ATOM 4164 O O . ASP B 1 219 ? 17.981 57.426 54.498 1.00 16.93 218 ASP B O 1
ATOM 4169 N N . VAL B 1 220 ? 17.101 56.286 56.242 1.00 16.96 219 VAL B N 1
ATOM 4170 C CA . VAL B 1 220 ? 18.054 56.757 57.226 1.00 13.85 219 VAL B CA 1
ATOM 4171 C C . VAL B 1 220 ? 18.725 55.570 57.922 1.00 16.03 219 VAL B C 1
ATOM 4172 O O . VAL B 1 220 ? 18.059 54.640 58.362 1.00 16.85 219 VAL B O 1
ATOM 4176 N N . ARG B 1 221 ? 20.057 55.612 58.032 1.00 11.84 220 ARG B N 1
ATOM 4177 C CA . ARG B 1 221 ? 20.756 54.719 58.930 1.00 15.52 220 ARG B CA 1
ATOM 4178 C C . ARG B 1 221 ? 20.769 55.390 60.314 1.00 14.95 220 ARG B C 1
ATOM 4179 O O . ARG B 1 221 ? 21.601 56.295 60.564 1.00 16.99 220 ARG B O 1
ATOM 4187 N N . ARG B 1 222 ? 19.873 54.960 61.214 1.00 15.30 221 ARG B N 1
ATOM 4188 C CA . ARG B 1 222 ? 19.773 55.617 62.527 1.00 15.38 221 ARG B CA 1
ATOM 4189 C C . ARG B 1 222 ? 21.108 55.624 63.314 1.00 15.62 221 ARG B C 1
ATOM 4190 O O . ARG B 1 222 ? 21.450 56.642 63.922 1.00 17.85 221 ARG B O 1
ATOM 4198 N N . SER B 1 223 ? 21.870 54.530 63.301 1.00 17.67 222 SER B N 1
ATOM 4199 C CA . SER B 1 223 ? 23.139 54.527 63.985 1.00 17.21 222 SER B CA 1
ATOM 4200 C C . SER B 1 223 ? 24.095 55.612 63.472 1.00 17.08 222 SER B C 1
ATOM 4201 O O . SER B 1 223 ? 24.815 56.216 64.264 1.00 16.05 222 SER B O 1
ATOM 4204 N N . LYS B 1 224 ? 24.107 55.830 62.160 1.00 17.33 223 LYS B N 1
ATOM 4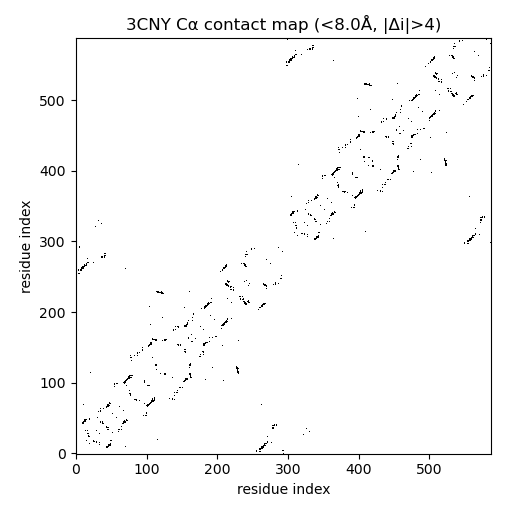205 C CA . LYS B 1 224 ? 24.968 56.848 61.549 1.00 17.19 223 LYS B CA 1
ATOM 4206 C C . LYS B 1 224 ? 24.403 58.253 61.846 1.00 16.52 223 LYS B C 1
ATOM 4207 O O . LYS B 1 224 ? 25.147 59.171 62.141 1.00 15.40 223 LYS B O 1
ATOM 4213 N N . GLU B 1 225 ? 23.089 58.421 61.816 1.00 13.30 224 GLU B N 1
ATOM 4214 C CA . GLU B 1 225 ? 22.508 59.670 62.311 1.00 14.16 224 GLU B CA 1
ATOM 4215 C C . GLU B 1 225 ? 23.000 60.030 63.711 1.00 14.73 224 GLU B C 1
ATOM 4216 O O . GLU B 1 225 ? 23.450 61.151 63.975 1.00 14.67 224 GLU B O 1
ATOM 4222 N N . GLU B 1 226 ? 22.923 59.049 64.620 1.00 14.97 225 GLU B N 1
ATOM 4223 C CA . GLU B 1 226 ? 23.328 59.197 65.984 1.00 17.71 225 GLU B CA 1
ATOM 4224 C C . GLU B 1 226 ? 24.791 59.633 66.081 1.00 14.62 225 GLU B C 1
ATOM 4225 O O . GLU B 1 226 ? 25.156 60.547 66.833 1.00 15.13 225 GLU B O 1
ATOM 4231 N N . GLU B 1 227 ? 25.629 58.970 65.319 1.00 14.97 226 GLU B N 1
ATOM 4232 C CA . GLU B 1 227 ? 27.049 59.271 65.286 1.00 14.77 226 GLU B CA 1
ATOM 4233 C C . GLU B 1 227 ? 27.322 60.679 64.741 1.00 18.68 226 GLU B C 1
ATOM 4234 O O . GLU B 1 227 ? 28.122 61.448 65.325 1.00 17.70 226 GLU B O 1
ATOM 4240 N N . CYS B 1 228 ? 26.650 61.039 63.640 1.00 16.86 227 CYS B N 1
ATOM 4241 C CA . CYS B 1 228 ? 26.797 62.378 63.047 1.00 16.79 227 CYS B CA 1
ATOM 4242 C C . CYS B 1 228 ? 26.325 63.478 64.009 1.00 16.55 227 CYS B C 1
ATOM 4243 O O . CYS B 1 228 ? 26.951 64.516 64.129 1.00 14.06 227 CYS B O 1
ATOM 4246 N N . ARG B 1 229 ? 25.217 63.233 64.692 1.00 16.94 228 ARG B N 1
ATOM 4247 C CA . ARG B 1 229 ? 24.731 64.157 65.725 1.00 19.00 228 ARG B CA 1
ATOM 4248 C C . ARG B 1 229 ? 25.727 64.379 66.833 1.00 18.83 228 ARG B C 1
ATOM 4249 O O . ARG B 1 229 ? 25.935 65.516 67.282 1.00 19.45 228 ARG B O 1
ATOM 4257 N N . ALA B 1 230 ? 26.288 63.283 67.324 1.00 19.84 229 ALA B N 1
ATOM 4258 C CA . ALA B 1 230 ? 27.273 63.343 68.392 1.00 20.84 229 ALA B CA 1
ATOM 4259 C C . ALA B 1 230 ? 28.513 64.130 67.968 1.00 20.08 229 ALA B C 1
ATOM 4260 O O . ALA B 1 230 ? 29.104 64.863 68.771 1.00 20.66 229 ALA B O 1
ATOM 4262 N N . LYS B 1 231 ? 28.903 63.983 66.710 1.00 17.42 230 LYS B N 1
ATOM 4263 C CA . LYS B 1 231 ? 30.052 64.708 66.147 1.00 19.07 230 LYS B CA 1
ATOM 4264 C C . LYS B 1 231 ? 29.728 66.127 65.682 1.00 20.39 230 LYS B C 1
ATOM 4265 O O . LYS B 1 231 ? 30.630 66.897 65.373 1.00 21.20 230 LYS B O 1
ATOM 4271 N N . GLY B 1 232 ? 28.444 66.481 65.617 1.00 14.88 231 GLY B N 1
ATOM 4272 C CA . GLY B 1 232 ? 28.035 67.792 65.131 1.00 15.98 231 GLY B CA 1
ATOM 4273 C C . GLY B 1 232 ? 28.434 68.053 63.689 1.00 18.34 231 GLY B C 1
ATOM 4274 O O . GLY B 1 232 ? 28.928 69.135 63.372 1.00 17.34 231 GLY B O 1
ATOM 4275 N N . LEU B 1 233 ? 28.280 67.050 62.807 1.00 16.69 232 LEU B N 1
ATOM 4276 C CA . LEU B 1 233 ? 28.791 67.203 61.476 1.00 18.01 232 LEU B CA 1
ATOM 4277 C C . LEU B 1 233 ? 27.917 68.147 60.663 1.00 17.83 232 LEU B C 1
ATOM 4278 O O . LEU B 1 233 ? 26.763 68.428 61.030 1.00 15.51 232 LEU B O 1
ATOM 4283 N N . THR B 1 234 ? 28.493 68.570 59.540 1.00 16.38 233 THR B N 1
ATOM 4284 C CA . THR B 1 234 ? 27.798 69.296 58.506 1.00 17.19 233 THR B CA 1
ATOM 4285 C C . THR B 1 234 ? 26.863 68.294 57.762 1.00 15.97 233 THR B C 1
ATOM 4286 O O . THR B 1 234 ? 26.902 67.085 57.962 1.00 11.96 233 THR B O 1
ATOM 4290 N N . PHE B 1 235 ? 25.991 68.838 56.949 1.00 16.88 234 PHE B N 1
ATOM 4291 C CA . PHE B 1 235 ? 25.055 68.039 56.151 1.00 17.66 234 PHE B CA 1
ATOM 4292 C C . PHE B 1 235 ? 25.819 67.106 55.216 1.00 16.08 234 PHE B C 1
ATOM 4293 O O . PHE B 1 235 ? 25.509 65.952 55.102 1.00 13.19 234 PHE B O 1
ATOM 4301 N N . GLN B 1 236 ? 26.830 67.660 54.553 1.00 15.57 235 GLN B N 1
ATOM 4302 C CA . GLN B 1 236 ? 27.691 66.937 53.625 1.00 18.12 235 GLN B CA 1
ATOM 4303 C C . GLN B 1 236 ? 28.530 65.917 54.383 1.00 16.45 235 GLN B C 1
ATOM 4304 O O . GLN B 1 236 ? 28.598 64.796 53.979 1.00 16.78 235 GLN B O 1
ATOM 4310 N N . GLY B 1 237 ? 29.106 66.303 55.515 1.00 17.03 236 GLY B N 1
ATOM 4311 C CA . GLY B 1 237 ? 29.802 65.353 56.385 1.00 15.51 236 GLY B CA 1
ATOM 4312 C C . GLY B 1 237 ? 28.934 64.180 56.799 1.00 16.72 236 GLY B C 1
ATOM 4313 O O . GLY B 1 237 ? 29.359 63.049 56.803 1.00 14.10 236 GLY B O 1
ATOM 4314 N N . SER B 1 238 ? 27.671 64.467 57.067 1.00 13.21 237 SER B N 1
ATOM 4315 C CA . SER B 1 238 ? 26.716 63.469 57.520 1.00 16.09 237 SER B CA 1
ATOM 4316 C C . SER B 1 238 ? 26.339 62.500 56.420 1.00 15.99 237 SER B C 1
ATOM 4317 O O . SER B 1 238 ? 26.307 61.315 56.683 1.00 17.38 237 SER B O 1
ATOM 4320 N N . PHE B 1 239 ? 26.031 62.985 55.203 1.00 14.45 238 PHE B N 1
ATOM 4321 C CA . PHE B 1 239 ? 25.706 62.059 54.110 1.00 14.72 238 PHE B CA 1
ATOM 4322 C C . PHE B 1 239 ? 26.910 61.292 53.604 1.00 15.46 238 PHE B C 1
ATOM 4323 O O . PHE B 1 239 ? 26.790 60.149 53.180 1.00 16.63 238 PHE B O 1
ATOM 4331 N N . LEU B 1 240 ? 28.093 61.902 53.691 1.00 13.60 239 LEU B N 1
ATOM 4332 C CA . LEU B 1 240 ? 29.320 61.143 53.431 1.00 16.01 239 LEU B CA 1
ATOM 4333 C C . LEU B 1 240 ? 29.662 60.129 54.557 1.00 18.50 239 LEU B C 1
ATOM 4334 O O . LEU B 1 240 ? 30.444 59.208 54.367 1.00 21.38 239 LEU B O 1
ATOM 4339 N N . ASN B 1 241 ? 29.084 60.301 55.732 1.00 18.99 240 ASN B N 1
ATOM 4340 C CA . ASN B 1 241 ? 29.263 59.340 56.832 1.00 19.20 240 ASN B CA 1
ATOM 4341 C C . ASN B 1 241 ? 28.073 58.354 56.901 1.00 20.97 240 ASN B C 1
ATOM 4342 O O . ASN B 1 241 ? 27.918 57.648 57.886 1.00 22.57 240 ASN B O 1
ATOM 4347 N N . GLY B 1 242 ? 27.253 58.293 55.854 1.00 16.32 241 GLY B N 1
ATOM 4348 C CA . GLY B 1 242 ? 26.283 57.213 55.690 1.00 16.13 241 GLY B CA 1
ATOM 4349 C C . GLY B 1 242 ? 24.925 57.437 56.325 1.00 15.62 241 GLY B C 1
ATOM 4350 O O . GLY B 1 242 ? 24.150 56.496 56.532 1.00 16.02 241 GLY B O 1
ATOM 4359 N N . PHE B 1 244 ? 22.272 58.684 55.145 1.00 16.03 243 PHE B N 1
ATOM 4360 C CA . PHE B 1 244 ? 21.158 58.370 54.257 1.00 16.03 243 PHE B CA 1
ATOM 4361 C C . PHE B 1 244 ? 21.423 57.189 53.336 1.00 17.06 243 PHE B C 1
ATOM 4362 O O . PHE B 1 244 ? 22.536 56.896 52.931 1.00 15.17 243 PHE B O 1
ATOM 4370 N N . THR B 1 245 ? 20.359 56.525 52.961 1.00 14.61 244 THR B N 1
ATOM 4371 C CA . THR B 1 245 ? 20.433 55.464 51.994 1.00 13.76 244 THR B CA 1
ATOM 4372 C C . THR B 1 245 ? 19.037 55.250 51.405 1.00 16.01 244 THR B C 1
ATOM 4373 O O . THR B 1 245 ? 18.124 56.069 51.621 1.00 13.69 244 THR B O 1
ATOM 4377 N N . VAL B 1 246 ? 18.927 54.229 50.584 1.00 13.66 245 VAL B N 1
ATOM 4378 C CA . VAL B 1 246 ? 17.674 53.911 49.901 1.00 15.44 245 VAL B CA 1
ATOM 4379 C C . VAL B 1 246 ? 16.787 53.040 50.756 1.00 12.15 245 VAL B C 1
ATOM 4380 O O . VAL B 1 246 ? 17.268 52.259 51.601 1.00 13.12 245 VAL B O 1
ATOM 4384 N N . PRO B 1 247 ? 15.454 53.089 50.486 1.00 13.27 246 PRO B N 1
ATOM 4385 C CA . PRO B 1 247 ? 14.578 52.160 51.137 1.00 14.00 246 PRO B CA 1
ATOM 4386 C C . PRO B 1 247 ? 15.050 50.733 50.977 1.00 15.72 246 PRO B C 1
ATOM 4387 O O . PRO B 1 247 ? 15.450 50.327 49.872 1.00 13.06 246 PRO B O 1
ATOM 4391 N N . GLY B 1 248 ? 14.918 49.936 52.028 1.00 15.67 247 GLY B N 1
ATOM 4392 C CA . GLY B 1 248 ? 15.390 48.573 52.012 1.00 18.11 247 GLY B CA 1
ATOM 4393 C C . GLY B 1 248 ? 16.810 48.458 52.505 1.00 18.71 247 GLY B C 1
ATOM 4394 O O . GLY B 1 248 ? 17.281 47.366 52.783 1.00 23.33 247 GLY B O 1
ATOM 4395 N N . ASP B 1 249 ? 17.504 49.574 52.628 1.00 17.65 248 ASP B N 1
ATOM 4396 C CA . ASP B 1 249 ? 18.899 49.569 53.099 1.00 15.73 248 ASP B CA 1
ATOM 4397 C C . ASP B 1 249 ? 19.119 50.278 54.443 1.00 19.52 248 ASP B C 1
ATOM 4398 O O . ASP B 1 249 ? 20.229 50.231 55.019 1.00 17.48 248 ASP B O 1
ATOM 4403 N N . GLY B 1 250 ? 18.116 51.022 54.893 1.00 16.11 249 GLY B N 1
ATOM 4404 C CA . GLY B 1 250 ? 18.191 51.724 56.166 1.00 16.53 249 GLY B CA 1
ATOM 4405 C C . GLY B 1 250 ? 17.106 51.241 57.127 1.00 18.00 249 GLY B C 1
ATOM 4406 O O . GLY B 1 250 ? 16.667 50.095 57.048 1.00 18.60 249 GLY B O 1
ATOM 4407 N N . ASP B 1 251 ? 16.656 52.134 58.017 1.00 15.61 250 ASP B N 1
ATOM 4408 C CA . ASP B 1 251 ? 15.900 51.752 59.195 1.00 17.10 250 ASP B CA 1
ATOM 4409 C C . ASP B 1 251 ? 14.445 52.183 59.151 1.00 18.77 250 ASP B C 1
ATOM 4410 O O . ASP B 1 251 ? 13.664 51.735 59.986 1.00 17.58 250 ASP B O 1
ATOM 4415 N N . LEU B 1 252 ? 14.069 53.019 58.194 1.00 15.81 251 LEU B N 1
ATOM 4416 C CA . LEU B 1 252 ? 12.660 53.510 58.150 1.00 16.36 251 LEU B CA 1
ATOM 4417 C C . LEU B 1 252 ? 11.724 52.503 57.481 1.00 18.15 251 LEU B C 1
ATOM 4418 O O . LEU B 1 252 ? 12.124 51.767 56.568 1.00 15.26 251 LEU B O 1
ATOM 4423 N N . ASP B 1 253 ? 10.467 52.459 57.961 1.00 16.19 252 ASP B N 1
ATOM 4424 C CA . ASP B 1 253 ? 9.444 51.615 57.404 1.00 16.82 252 ASP B CA 1
ATOM 4425 C C . ASP B 1 253 ? 8.600 52.471 56.461 1.00 17.01 252 ASP B C 1
ATOM 4426 O O . ASP B 1 253 ? 7.902 53.383 56.887 1.00 19.39 252 ASP B O 1
ATOM 4431 N N . PHE B 1 254 ? 8.681 52.181 55.174 1.00 14.46 253 PHE B N 1
ATOM 4432 C CA . PHE B 1 254 ? 7.939 52.958 54.210 1.00 14.75 253 PHE B CA 1
ATOM 4433 C C . PHE B 1 254 ? 6.514 52.459 54.013 1.00 16.58 253 PHE B C 1
ATOM 4434 O O . PHE B 1 254 ? 5.760 53.097 53.304 1.00 15.30 253 PHE B O 1
ATOM 4442 N N . LYS B 1 255 ? 6.160 51.333 54.611 1.00 16.39 254 LYS B N 1
ATOM 4443 C CA . LYS B 1 255 ? 4.820 50.768 54.319 1.00 16.19 254 LYS B CA 1
ATOM 4444 C C . LYS B 1 255 ? 3.701 51.687 54.766 1.00 15.00 254 LYS B C 1
ATOM 4445 O O . LYS B 1 255 ? 2.765 51.895 54.003 1.00 20.06 254 LYS B O 1
ATOM 4451 N N . PRO B 1 256 ? 3.770 52.253 55.992 1.00 17.11 255 PRO B N 1
ATOM 4452 C CA . PRO B 1 256 ? 2.760 53.248 56.383 1.00 18.11 255 PRO B CA 1
ATOM 4453 C C . PRO B 1 256 ? 2.698 54.484 55.502 1.00 16.94 255 PRO B C 1
ATOM 4454 O O . PRO B 1 256 ? 1.619 55.058 55.302 1.00 17.36 255 PRO B O 1
ATOM 4458 N N . VAL B 1 257 ? 3.852 54.915 54.996 1.00 16.47 256 VAL B N 1
ATOM 4459 C CA . VAL B 1 257 ? 3.917 56.039 54.081 1.00 16.64 256 VAL B CA 1
ATOM 4460 C C . VAL B 1 257 ? 3.146 55.725 52.791 1.00 18.24 256 VAL B C 1
ATOM 4461 O O . VAL B 1 257 ? 2.201 56.455 52.411 1.00 19.82 256 VAL B O 1
ATOM 4465 N N . TYR B 1 258 ? 3.531 54.626 52.144 1.00 19.95 257 TYR B N 1
ATOM 4466 C CA . TYR B 1 258 ? 2.906 54.184 50.942 1.00 19.09 257 TYR B CA 1
ATOM 4467 C C . TYR B 1 258 ? 1.403 53.955 51.135 1.00 19.09 257 TYR B C 1
ATOM 4468 O O . TYR B 1 258 ? 0.588 54.403 50.332 1.00 20.09 257 TYR B O 1
ATOM 4477 N N . ASP B 1 259 ? 1.048 53.288 52.210 1.00 18.44 258 ASP B N 1
ATOM 4478 C CA . ASP B 1 259 ? -0.384 52.963 52.441 1.00 20.47 258 ASP B CA 1
ATOM 4479 C C . ASP B 1 259 ? -1.231 54.215 52.574 1.00 19.65 258 ASP B C 1
ATOM 4480 O O . ASP B 1 259 ? -2.365 54.284 52.036 1.00 20.39 258 ASP B O 1
ATOM 4485 N N . LYS B 1 260 ? -0.657 55.216 53.248 1.00 18.78 259 LYS B N 1
ATOM 4486 C CA . LYS B 1 260 ? -1.274 56.546 53.427 1.00 19.01 259 LYS B CA 1
ATOM 4487 C C . LYS B 1 260 ? -1.500 57.248 52.085 1.00 20.99 259 LYS B C 1
ATOM 4488 O O . LYS B 1 260 ? -2.575 57.793 51.805 1.00 18.08 259 LYS B O 1
ATOM 4494 N N . LEU B 1 261 ? -0.474 57.221 51.246 1.00 19.49 260 LEU B N 1
ATOM 4495 C CA . LEU B 1 261 ? -0.552 57.776 49.899 1.00 18.73 260 LEU B CA 1
ATOM 4496 C C . LEU B 1 261 ? -1.672 57.090 49.099 1.00 19.28 260 LEU B C 1
ATOM 4497 O O . LEU B 1 261 ? -2.523 57.777 48.508 1.00 18.94 260 LEU B O 1
ATOM 4502 N N . ILE B 1 262 ? -1.692 55.757 49.145 1.00 20.76 261 ILE B N 1
ATOM 4503 C CA . ILE B 1 262 ? -2.686 54.960 48.431 1.00 22.28 261 ILE B CA 1
ATOM 4504 C C . ILE B 1 262 ? -4.091 55.275 48.971 1.00 21.64 261 ILE B C 1
ATOM 4505 O O . ILE B 1 262 ? -5.004 55.505 48.199 1.00 23.55 261 ILE B O 1
ATOM 4510 N N . ALA B 1 263 ? -4.237 55.289 50.286 1.00 21.93 262 ALA B N 1
ATOM 4511 C CA . ALA B 1 263 ? -5.522 55.546 50.938 1.00 23.47 262 ALA B CA 1
ATOM 4512 C C . ALA B 1 263 ? -6.078 56.912 50.560 1.00 26.10 262 ALA B C 1
ATOM 4513 O O . ALA B 1 263 ? -7.285 57.101 50.523 1.00 26.43 262 ALA B O 1
ATOM 4515 N N . ASN B 1 264 ? -5.199 57.867 50.263 1.00 25.55 263 ASN B N 1
ATOM 4516 C CA . ASN B 1 264 ? -5.633 59.210 49.873 1.00 25.77 263 ASN B CA 1
ATOM 4517 C C . ASN B 1 264 ? -5.606 59.505 48.363 1.00 24.75 263 ASN B C 1
ATOM 4518 O O . ASN B 1 264 ? -5.662 60.665 47.930 1.00 25.13 263 ASN B O 1
ATOM 4523 N N . ASN B 1 265 ? -5.517 58.447 47.568 1.00 23.33 264 ASN B N 1
ATOM 4524 C CA . ASN B 1 265 ? -5.557 58.531 46.122 1.00 24.13 264 ASN B CA 1
ATOM 4525 C C . ASN B 1 265 ? -4.511 59.453 45.561 1.00 22.48 264 ASN B C 1
ATOM 4526 O O . ASN B 1 265 ? -4.730 60.192 44.627 1.00 20.73 264 ASN B O 1
ATOM 4531 N N . TYR B 1 266 ? -3.322 59.374 46.139 1.00 22.70 265 TYR B N 1
ATOM 4532 C CA . TYR B 1 266 ? -2.208 60.160 45.640 1.00 21.60 265 TYR B CA 1
ATOM 4533 C C . TYR B 1 266 ? -1.877 59.779 44.200 1.00 22.26 265 TYR B C 1
ATOM 4534 O O . TYR B 1 266 ? -1.692 58.601 43.874 1.00 23.32 265 TYR B O 1
ATOM 4543 N N . LYS B 1 267 ? -1.868 60.788 43.336 1.00 19.93 266 LYS B N 1
ATOM 4544 C CA A LYS B 1 267 ? -1.452 60.623 41.959 0.50 21.44 266 LYS B CA 1
ATOM 4545 C CA B LYS B 1 267 ? -1.462 60.643 41.955 0.50 21.81 266 LYS B CA 1
ATOM 4546 C C . LYS B 1 267 ? -0.224 61.504 41.725 1.00 21.62 266 LYS B C 1
ATOM 4547 O O . LYS B 1 267 ? -0.277 62.718 41.865 1.00 20.40 266 LYS B O 1
ATOM 4558 N N . GLY B 1 268 ? 0.891 60.866 41.390 1.00 19.91 267 GLY B N 1
ATOM 4559 C CA . GLY B 1 268 ? 2.132 61.583 41.168 1.00 17.36 267 GLY B CA 1
ATOM 4560 C C . GLY B 1 268 ? 3.326 60.640 41.323 1.00 18.57 267 GLY B C 1
ATOM 4561 O O . GLY B 1 268 ? 3.182 59.424 41.268 1.00 19.15 267 GLY B O 1
ATOM 4562 N N . TRP B 1 269 ? 4.490 61.241 41.521 1.00 17.29 268 TRP B N 1
ATOM 4563 C CA . TRP B 1 269 ? 5.754 60.524 41.629 1.00 17.45 268 TRP B CA 1
ATOM 4564 C C . TRP B 1 269 ? 6.161 60.217 43.063 1.00 14.99 268 TRP B C 1
ATOM 4565 O O . TRP B 1 269 ? 5.900 60.994 44.046 1.00 13.06 268 TRP B O 1
ATOM 4576 N N . ILE B 1 270 ? 6.795 59.058 43.198 1.00 15.48 269 ILE B N 1
ATOM 4577 C CA . ILE B 1 270 ? 7.540 58.724 44.389 1.00 13.96 269 ILE B CA 1
ATOM 4578 C C . ILE B 1 270 ? 8.962 58.478 43.887 1.00 13.75 269 ILE B C 1
ATOM 4579 O O . ILE B 1 270 ? 9.202 57.586 43.073 1.00 15.77 269 ILE B O 1
ATOM 4584 N N . VAL B 1 271 ? 9.900 59.280 44.369 1.00 13.99 270 VAL B N 1
ATOM 4585 C CA . VAL B 1 271 ? 11.267 59.252 43.867 1.00 16.20 270 VAL B CA 1
ATOM 4586 C C . VAL B 1 271 ? 12.186 58.888 45.035 1.00 12.84 270 VAL B C 1
ATOM 4587 O O . VAL B 1 271 ? 12.263 59.600 46.061 1.00 12.55 270 VAL B O 1
ATOM 4591 N N . VAL B 1 272 ? 12.854 57.763 44.879 1.00 15.10 271 VAL B N 1
ATOM 4592 C CA . VAL B 1 272 ? 13.896 57.333 45.792 1.00 15.13 271 VAL B CA 1
ATOM 4593 C C . VAL B 1 272 ? 15.075 58.293 45.599 1.00 15.98 271 VAL B C 1
ATOM 4594 O O . VAL B 1 272 ? 15.459 58.579 44.476 1.00 16.21 271 VAL B O 1
ATOM 4598 N N . GLU B 1 273 ? 15.651 58.768 46.689 1.00 16.83 272 GLU B N 1
ATOM 4599 C CA . GLU B 1 273 ? 16.772 59.702 46.612 1.00 16.16 272 GLU B CA 1
ATOM 4600 C C . GLU B 1 273 ? 17.674 59.487 47.790 1.00 16.28 272 GLU B C 1
ATOM 4601 O O . GLU B 1 273 ? 17.253 59.606 48.935 1.00 15.54 272 GLU B O 1
ATOM 4607 N N . ALA B 1 274 ? 18.964 59.230 47.544 1.00 15.22 273 ALA B N 1
ATOM 4608 C CA . ALA B 1 274 ? 19.847 59.051 48.640 1.00 13.43 273 ALA B CA 1
ATOM 4609 C C . ALA B 1 274 ? 21.253 59.497 48.256 1.00 14.45 273 ALA B C 1
ATOM 4610 O O . ALA B 1 274 ? 21.852 58.967 47.354 1.00 16.59 273 ALA B O 1
ATOM 4612 N N . GLU B 1 275 ? 21.675 60.573 48.891 1.00 12.15 274 GLU B N 1
ATOM 4613 C CA . GLU B 1 275 ? 23.035 61.109 48.680 1.00 14.69 274 GLU B CA 1
ATOM 4614 C C . GLU B 1 275 ? 24.038 60.243 49.435 1.00 16.42 274 GLU B C 1
ATOM 4615 O O . GLU B 1 275 ? 24.019 60.120 50.665 1.00 18.34 274 GLU B O 1
ATOM 4621 N N . GLN B 1 276 ? 24.873 59.556 48.657 1.00 18.54 275 GLN B N 1
ATOM 4622 C CA . GLN B 1 276 ? 25.980 58.763 49.181 1.00 18.51 275 GLN B CA 1
ATOM 4623 C C . GLN B 1 276 ? 27.171 58.909 48.237 1.00 18.98 275 GLN B C 1
ATOM 4624 O O . GLN B 1 276 ? 27.046 59.503 47.194 1.00 18.26 275 GLN B O 1
ATOM 4630 N N . ASP B 1 277 ? 28.321 58.353 48.613 1.00 17.55 276 ASP B N 1
ATOM 4631 C CA . ASP B 1 277 ? 29.442 58.259 47.702 1.00 18.11 276 ASP B CA 1
ATOM 4632 C C . ASP B 1 277 ? 29.252 56.976 46.887 1.00 15.91 276 ASP B C 1
ATOM 4633 O O . ASP B 1 277 ? 29.275 55.881 47.451 1.00 16.18 276 ASP B O 1
ATOM 4638 N N . PRO B 1 278 ? 29.074 57.084 45.559 1.00 16.51 277 PRO B N 1
ATOM 4639 C CA . PRO B 1 278 ? 28.767 55.879 44.780 1.00 16.21 277 PRO B CA 1
ATOM 4640 C C . PRO B 1 278 ? 29.928 54.877 44.678 1.00 19.33 277 PRO B C 1
ATOM 4641 O O . PRO B 1 278 ? 29.733 53.689 44.304 1.00 17.13 277 PRO B O 1
ATOM 4645 N N . SER B 1 279 ? 31.129 55.348 45.001 1.00 18.70 278 SER B N 1
ATOM 4646 C CA . SER B 1 279 ? 32.264 54.430 45.116 1.00 19.89 278 SER B CA 1
ATOM 4647 C C . SER B 1 279 ? 32.113 53.515 46.334 1.00 22.12 278 SER B C 1
ATOM 4648 O O . SER B 1 279 ? 32.755 52.477 46.401 1.00 22.06 278 SER B O 1
ATOM 4651 N N . LYS B 1 280 ? 31.236 53.868 47.275 1.00 22.14 279 LYS B N 1
ATOM 4652 C CA . LYS B 1 280 ? 31.017 53.066 48.482 1.00 22.56 279 LYS B CA 1
ATOM 4653 C C . LYS B 1 280 ? 29.649 52.415 48.472 1.00 24.76 279 LYS B C 1
ATOM 4654 O O . LYS B 1 280 ? 29.494 51.297 48.942 1.00 26.36 279 LYS B O 1
ATOM 4660 N N . ALA B 1 281 ? 28.661 53.133 47.963 1.00 17.24 280 ALA B N 1
ATOM 4661 C CA . ALA B 1 281 ? 27.298 52.590 47.835 1.00 15.29 280 ALA B CA 1
ATOM 4662 C C . ALA B 1 281 ? 26.969 52.542 46.357 1.00 16.30 280 ALA B C 1
ATOM 4663 O O . ALA B 1 281 ? 26.517 53.527 45.773 1.00 17.89 280 ALA B O 1
ATOM 4665 N N . ASN B 1 282 ? 27.225 51.395 45.734 1.00 16.80 281 ASN B N 1
ATOM 4666 C CA . ASN B 1 282 ? 27.125 51.273 44.297 1.00 16.89 281 ASN B CA 1
ATOM 4667 C C . ASN B 1 282 ? 25.739 51.657 43.809 1.00 14.98 281 ASN B C 1
ATOM 4668 O O . ASN B 1 282 ? 24.781 51.076 44.264 1.00 15.72 281 ASN B O 1
ATOM 4673 N N . PRO B 1 283 ? 25.656 52.645 42.904 1.00 14.49 282 PRO B N 1
ATOM 4674 C CA . PRO B 1 283 ? 24.317 53.219 42.584 1.00 16.33 282 PRO B CA 1
ATOM 4675 C C . PRO B 1 283 ? 23.374 52.251 41.906 1.00 15.27 282 PRO B C 1
ATOM 4676 O O . PRO B 1 283 ? 22.161 52.337 42.140 1.00 13.83 282 PRO B O 1
ATOM 4680 N N . LEU B 1 284 ? 23.861 51.341 41.054 1.00 14.24 283 LEU B N 1
ATOM 4681 C CA . LEU B 1 284 ? 22.909 50.342 40.535 1.00 13.89 283 LEU B CA 1
ATOM 4682 C C . LEU B 1 284 ? 22.451 49.397 41.646 1.00 13.87 283 LEU B C 1
ATOM 4683 O O . LEU B 1 284 ? 21.241 49.051 41.758 1.00 12.59 283 LEU B O 1
ATOM 4688 N N . GLU B 1 285 ? 23.402 48.922 42.440 1.00 16.75 284 GLU B N 1
ATOM 4689 C CA . GLU B 1 285 ? 23.023 48.025 43.552 1.00 17.72 284 GLU B CA 1
ATOM 4690 C C . GLU B 1 285 ? 22.005 48.716 44.470 1.00 15.07 284 GLU B C 1
ATOM 4691 O O . GLU B 1 285 ? 21.024 48.113 44.869 1.00 16.53 284 GLU B O 1
ATOM 4705 N N . ALA B 1 287 ? 19.872 51.023 43.610 1.00 15.06 286 ALA B N 1
ATOM 4706 C CA . ALA B 1 287 ? 18.605 51.104 42.881 1.00 16.44 286 ALA B CA 1
ATOM 4707 C C . ALA B 1 287 ? 17.864 49.756 42.958 1.00 17.39 286 ALA B C 1
ATOM 4708 O O . ALA B 1 287 ? 16.634 49.705 43.011 1.00 13.84 286 ALA B O 1
ATOM 4710 N N . GLN B 1 288 ? 18.629 48.665 42.899 1.00 14.33 287 GLN B N 1
ATOM 4711 C CA . GLN B 1 288 ? 18.106 47.307 42.915 1.00 15.18 287 GLN B CA 1
ATOM 4712 C C . GLN B 1 288 ? 17.570 46.925 44.278 1.00 16.90 287 GLN B C 1
ATOM 4713 O O . GLN B 1 288 ? 16.515 46.256 44.380 1.00 17.07 287 GLN B O 1
ATOM 4719 N N . ILE B 1 289 ? 18.287 47.339 45.330 1.00 16.46 288 ILE B N 1
ATOM 4720 C CA . ILE B 1 289 ? 17.821 47.151 46.727 1.00 17.04 288 ILE B CA 1
ATOM 4721 C C . ILE B 1 289 ? 16.460 47.852 46.897 1.00 16.67 288 ILE B C 1
ATOM 4722 O O . ILE B 1 289 ? 15.511 47.248 47.399 1.00 16.45 288 ILE B O 1
ATOM 4727 N N . ALA B 1 290 ? 16.380 49.097 46.408 1.00 17.09 289 ALA B N 1
ATOM 4728 C CA . ALA B 1 290 ? 15.132 49.889 46.497 1.00 16.73 289 ALA B CA 1
ATOM 4729 C C . ALA B 1 290 ? 13.987 49.265 45.745 1.00 15.99 289 ALA B C 1
ATOM 4730 O O . ALA B 1 290 ? 12.864 49.223 46.250 1.00 16.96 289 ALA B O 1
ATOM 4732 N N . HIS B 1 291 ? 14.245 48.855 44.497 1.00 15.96 290 HIS B N 1
ATOM 4733 C CA . HIS B 1 291 ? 13.206 48.230 43.677 1.00 16.48 290 HIS B CA 1
ATOM 4734 C C . HIS B 1 291 ? 12.616 47.020 44.406 1.00 15.34 290 HIS B C 1
ATOM 4735 O O . HIS B 1 291 ? 11.387 46.815 44.464 1.00 12.14 290 HIS B O 1
ATOM 4742 N N . ARG B 1 292 ? 13.499 46.162 44.900 1.00 15.48 291 ARG B N 1
ATOM 4743 C CA . ARG B 1 292 ? 13.055 44.935 45.594 1.00 15.67 291 ARG B CA 1
ATOM 4744 C C . ARG B 1 292 ? 12.181 45.208 46.828 1.00 15.83 291 ARG B C 1
ATOM 4745 O O . ARG B 1 292 ? 11.110 44.586 47.024 1.00 20.66 291 ARG B O 1
ATOM 4753 N N . TYR B 1 293 ? 12.620 46.177 47.616 1.00 14.95 292 TYR B N 1
ATOM 4754 C CA . TYR B 1 293 ? 11.935 46.586 48.829 1.00 14.11 292 TYR B CA 1
ATOM 4755 C C . TYR B 1 293 ? 10.545 47.100 48.456 1.00 12.74 292 TYR B C 1
ATOM 4756 O O . TYR B 1 293 ? 9.586 46.690 49.056 1.00 17.32 292 TYR B O 1
ATOM 4765 N N . ILE B 1 294 ? 10.480 47.981 47.464 1.00 15.52 293 ILE B N 1
ATOM 4766 C CA . ILE B 1 294 ? 9.207 48.580 47.039 1.00 15.67 293 ILE B CA 1
ATOM 4767 C C . ILE B 1 294 ? 8.254 47.490 46.524 1.00 19.01 293 ILE B C 1
ATOM 4768 O O . ILE B 1 294 ? 7.056 47.480 46.854 1.00 19.90 293 ILE B O 1
ATOM 4773 N N . LYS B 1 295 ? 8.779 46.623 45.660 1.00 19.49 294 LYS B N 1
ATOM 4774 C CA . LYS B 1 295 ? 7.994 45.513 45.122 1.00 25.95 294 LYS B CA 1
ATOM 4775 C C . LYS B 1 295 ? 7.468 44.597 46.226 1.00 26.12 294 LYS B C 1
ATOM 4776 O O . LYS B 1 295 ? 6.259 44.316 46.284 1.00 27.10 294 LYS B O 1
ATOM 4782 N N . GLN B 1 296 ? 8.361 44.209 47.137 1.00 25.84 295 GLN B N 1
ATOM 4783 C CA A GLN B 1 296 ? 7.989 43.201 48.114 0.50 25.32 295 GLN B CA 1
ATOM 4784 C CA B GLN B 1 296 ? 8.124 43.194 48.178 0.50 26.50 295 GLN B CA 1
ATOM 4785 C C . GLN B 1 296 ? 7.372 43.702 49.413 1.00 25.48 295 GLN B C 1
ATOM 4786 O O . GLN B 1 296 ? 6.494 43.032 49.934 1.00 28.07 295 GLN B O 1
ATOM 4797 N N . HIS B 1 297 ? 7.789 44.856 49.921 1.00 22.28 296 HIS B N 1
ATOM 4798 C CA . HIS B 1 297 ? 7.288 45.389 51.180 1.00 22.18 296 HIS B CA 1
ATOM 4799 C C . HIS B 1 297 ? 6.120 46.357 50.969 1.00 19.31 296 HIS B C 1
ATOM 4800 O O . HIS B 1 297 ? 5.299 46.485 51.855 1.00 21.56 296 HIS B O 1
ATOM 4807 N N . LEU B 1 298 ? 6.045 47.011 49.805 1.00 19.13 297 LEU B N 1
ATOM 4808 C CA . LEU B 1 298 ? 5.045 48.067 49.568 1.00 17.66 297 LEU B CA 1
ATOM 4809 C C . LEU B 1 298 ? 3.934 47.714 48.606 1.00 20.90 297 LEU B C 1
ATOM 4810 O O . LEU B 1 298 ? 2.751 47.756 48.980 1.00 21.62 297 LEU B O 1
ATOM 4815 N N . ILE B 1 299 ? 4.271 47.430 47.361 1.00 21.49 298 ILE B N 1
ATOM 4816 C CA . ILE B 1 299 ? 3.246 47.232 46.341 1.00 25.95 298 ILE B CA 1
ATOM 4817 C C . ILE B 1 299 ? 2.540 45.911 46.607 1.00 29.65 298 ILE B C 1
ATOM 4818 O O . ILE B 1 299 ? 3.183 44.889 46.875 1.00 27.33 298 ILE B O 1
ATOM 4823 N N . GLU B 1 300 ? 1.221 45.965 46.536 1.00 34.12 299 GLU B N 1
ATOM 4824 C CA . GLU B 1 300 ? 0.356 44.877 46.955 1.00 46.22 299 GLU B CA 1
ATOM 4825 C C . GLU B 1 300 ? -0.229 44.115 45.766 1.00 51.78 299 GLU B C 1
ATOM 4826 O O . GLU B 1 300 ? -0.223 42.873 45.757 1.00 55.10 299 GLU B O 1
ATOM 4832 N N . ASN B 1 301 ? -0.729 44.854 44.773 1.00 56.96 300 ASN B N 1
ATOM 4833 C CA . ASN B 1 301 ? -1.187 44.251 43.513 1.00 61.01 300 ASN B CA 1
ATOM 4834 C C . ASN B 1 301 ? -0.010 44.070 42.546 1.00 62.50 300 ASN B C 1
ATOM 4835 O O . ASN B 1 301 ? 0.458 42.956 42.299 1.00 63.29 300 ASN B O 1
#

CATH classification: 3.20.20.150

Organism: Lactiplantibacillus plantarum (strain ATCC BAA-793 / NCIMB 8826 / WCFS1) (NCBI:txid220668)

Sequence (588 aa):
SSKAEKDIIKWGIAPIGWRNDDIPSIGKDNNLQQLLSDIVVAGFQGTEVGGFFPGPEKLNYELKLRNLEIAGQWFSSYIIRDGIEKASEAFEKHCQYLKAINNAPVAVVSEQTYTIQRRSDTANIFKDKPYFTDKEWDEVCKGLNHYGEIAAKYGLKVAYHHHGTGIQTKEETDRLANTDPKLVGLLLYDTGHIAVSDGDYALLNAHIDRVVHVHFKDVRRSKEEEECRAKGLTFQGSFLNGFTVPGDGDLDFKPVYDKLIANNYKKGWIVVEAEQDPSKANPLEAQIAHRYIKQHLIENSSKAEEKDIKWGIAPIGWRNDDIPSIGKDNNLQQLLSDIVVAGFQGTEVGGFFPGPEKLNYELKLRNLEIAGQWFSSYIIRDGIEKASEAFEKHCQYLKAINNAPVAVVSEQTYTIQRRSDTANIFKDKPYFTDKEWDDEEVCKGLNHYGEIAAKYGLKVAYHHHGTGIQTKEEETDRLANTDPKLVGLLLYDTGHIAVSDGDYALLNAHIDDRVVHVHFKDVRRSKEEECRAKGLTFQGSFLNGFTVPGDGDLDFKPVYDKLIANNYKKGWIVVEAEQDPSKANPLEAQIAHRYIKQQHLIEN

Radius of gyration: 28.86 Å; Cα contacts (8 Å, |Δi|>4): 1237; chains: 2; bounding box: 67×68×71 Å

Secondary structure (DSSP, 8-state):
-HHHHHTEEEEE-GGGT--SSSTTTTTT--HHHHHHHHHHHT--EE---TT---HHHHHHHHHHTT-EE-EEEEEE-HHHHHHHHHHHHHHHHHHHHHHTT--EEEEEE-TT--TT-SS--TTT------HHHHHHHHHHHHHHHHHHHHTT-EEEEE----SS-SHHHHHH---S-TTT-EEEEEHHHHHHHHS---HHHHHGGGEEEEEE-B--HHHHHHHHHHT--HHHHHHT--B-TTTSS---HHHHHHHHHTT--EEEEE-----TTTS-S---HHHHHHIIIII---/-HHHHTTEEEEE-GGGT--SSSTTTTTT--HHHHHHHHHHHT--EEE--TT---HHHHHHHHHHTT-EEEEEEEEE-HHHH-HHHHHHHHHHHHHHHHHTT--EEEEEE-TT--TT-SS--TTT------HHHHHHHHHHHHHHHHHHHHTT-EEEEE----SS-SHHHHHH---S-TTT-EEEEEHHHHHHHHS---HHHHHGGGEEEEEE-B--HHHHHHHHHHT--HHHHHHT--B-TTTSS---HHHHHHHHHTT--EEEEE-----TTTS-S---HHHHHHIIIII---

Nearest PDB structures (foldseek):
  3cny-assembly2_B  TM=1.003E+00  e=7.985E-59  Lactiplantibacillus plantarum WCFS1
  3tva-assembly2_B  TM=6.571E-01  e=5.453E-08  Planctopirus limnophila DSM 3776
  3kft-assembly2_B  TM=4.945E-01  e=7.106E-02  Enterobacter cloacae
  3dxf-assembly1_A  TM=2.608E-01  e=4.301E-03  Homo sapiens
  1vys-assembly1_X  TM=4.328E-01  e=2.503E-01  Enterobacter cloacae

Solvent-accessible surface area: 23384 Å² total

B-factor: mean 22.57, std 9.12, range [6.3, 66.55]

Foldseek 3Di:
DVVLVVLEAEAAECLLQANDLPRVQNVVPDDLNVLVLCLVLPHAEYADDPPDDALVVNLVSCVVRNHAHQEYEDAAACPPPNLVVRLVSLLVRLVRCLSRVHAEYEYEHCVQAQQSPPDALLQPRADADDPVVLVSVQVSQLVSLVSNVVSNHAYAYEQASYNRQELVSVVSNCRHDLSRYAHEQEQVSHCLRPVDSVSCVVRVVRHQHYEYWAAAVVLSVVSNVVSDHNVRSLQSPGDWPQPHDDQCAVVLVSCSVVSHRGYYYYYGNYRCVVVPSSVNNSRSVCCVPRHDDD/DVVLVVLEAEAAECLLQANDLPGVQNVVGDDLVVLVLCLVLPHAEYADDPPDDALVVNLVSCVVRNHAHQEYEDAAACPPPNLVVSLVSLLVRLVRCLSRVHAEYEYEDCVQAQQSPQDALLQPRADAQDPVRLLRVQVSQLVSLVSNVVSNHAYAYEQASYNRQELVSVVSVCRHDLSRYAHEQEQVSHCLNPVPSVSCVVRVVRHQHYEYKADAVVLSVVSNVVSGHNVVSLASPTDWPQPHDDQCQVVLVSCSVVSHRGYYYYYGNYRCVVVPSSVNNSNSCCCVPRHDDD